Protein AF-0000000074151212 (afdb_homodimer)

Nearest PDB structures (foldseek):
  4fvc-assembly5_E  TM=5.613E-01  e=6.227E-03  Bacillus spizizenii str. W23
  2ril-assembly1_A-2  TM=6.960E-01  e=9.253E-02  Shewanella loihica PV-4
  3bgu-assembly1_A  TM=5.812E-01  e=1.643E-01  Thermobifida fusca YX
  2ihr-assembly1_1  TM=2.989E-01  e=2.456E-01  Thermus thermophilus
  3tvz-assembly1_A  TM=6.487E-01  e=2.261E-03  Bacillus spizizenii str. W23

Solvent-accessible surface area (backbone atoms only — not comparable to full-atom values): 26558 Å² total; per-residue (Å²): 129,73,55,80,36,80,77,71,69,36,78,45,85,41,33,10,29,40,40,36,43,28,36,39,25,87,88,61,48,64,50,57,50,44,27,50,48,53,61,50,38,74,58,60,54,67,44,67,49,49,50,38,32,40,22,38,30,34,39,33,71,81,80,32,37,44,26,35,44,33,45,32,36,14,45,33,52,67,38,43,51,49,48,53,49,38,42,59,73,65,40,61,45,74,89,72,72,30,43,45,84,68,32,81,59,49,66,42,78,48,74,51,67,29,44,38,63,40,34,36,27,71,44,57,74,93,44,43,30,29,36,35,43,36,31,23,38,49,46,78,88,58,59,68,65,53,46,49,66,38,41,66,57,52,53,51,51,39,51,73,72,57,34,26,26,40,37,36,31,32,25,80,90,79,29,33,38,38,39,38,37,30,25,55,46,68,92,64,84,39,69,64,51,52,44,53,52,49,52,54,58,63,66,48,78,73,68,65,82,68,47,61,69,84,26,56,68,41,84,74,45,77,45,68,27,39,32,51,32,35,44,26,35,47,10,35,76,73,73,31,16,53,54,47,42,66,46,50,82,72,40,60,51,74,65,133,129,74,56,81,36,80,77,69,70,37,78,44,83,43,34,10,27,40,40,36,44,26,36,38,24,88,90,61,48,65,50,57,50,44,26,51,47,52,61,49,38,74,56,61,54,66,45,68,48,48,51,38,32,40,23,40,31,32,40,31,69,80,79,32,39,45,27,36,43,33,46,33,35,14,46,32,54,66,39,43,50,50,49,52,50,39,40,58,74,64,41,61,46,73,90,73,72,30,42,46,82,69,32,82,58,50,66,43,78,48,73,50,67,30,43,38,64,39,34,35,25,70,45,57,75,90,45,42,29,30,36,36,43,36,31,23,38,50,47,78,90,57,58,68,63,53,44,48,68,37,40,67,58,52,52,51,51,39,50,75,72,57,35,25,25,41,37,36,31,32,25,81,90,80,29,32,38,37,38,38,36,29,26,56,46,68,92,63,83,39,69,65,50,52,45,53,53,50,52,53,58,64,67,49,79,72,67,65,82,67,48,62,69,84,27,58,68,41,82,75,43,78,46,69,25,39,31,52,32,35,44,26,37,46,10,35,74,74,72,30,16,55,56,46,42,66,46,50,83,71,40,61,50,73,66,132

pLDDT: mean 95.45, std 4.76, range [52.09, 98.88]

Sequence (512 aa):
MSVIEGYKVGEIAARAAFTSDIILADGIDLTTAVSQQEFARRQMDTRKGMYIKYVPYQPHSVTGQAVVGGRYLFDTWDDALDYDDWTTNVFETGDPPQKFWSSNIFQKVDRWIWRVSGACQFFLPETHGFTRFQRWEYDGDNVEEELRGVYPSLREAAKARGAAGIWLFYQPDAKLIGILTIMKKPEVLTTKSLYEALEDLKAQPSFGSLIPSTLSPRSVFDNSALILAMWLPVSRSVGGANQDTPLAPVLPSVTTMSVIEGYKVGEIAARAAFTSDIILADGIDLTTAVSQQEFARRQMDTRKGMYIKYVPYQPHSVTGQAVVGGRYLFDTWDDALDYDDWTTNVFETGDPPQKFWSSNIFQKVDRWIWRVSGACQFFLPETHGFTRFQRWEYDGDNVEEELRGVYPSLREAAKARGAAGIWLFYQPDAKLIGILTIMKKPEVLTTKSLYEALEDLKAQPSFGSLIPSTLSPRSVFDNSALILAMWLPVSRSVGGANQDTPLAPVLPSVTT

Secondary structure (DSSP, 8-state):
-PPP-S--SEE----EEEEEEEEEPTT--HHHHHHHHHHHHHHHTTSTTEEEEEEEEEE-TTT-PEEEEEEEEES-HHHHHHHHHHHHHT-EETTTTEEGGG-TTEEEEEEEEEEEEEEEESS-GGGEEEEEEEEEE--SS-HHHHHHHHHHHHHHHHHHTTEEEEEEEEETTTTEEEEEEEEEPPSS--HHHHHHHHHHHHHSPPGGGGS-GGG--EEEEEEEEEEEEEE-HHHHHTTS-SEE-TTTTTSPPPP-/-PPP-S--SEE----EEEEEEEEEPTT--HHHHHHHHHHHHHHHTTSTTEEEEEEEEEE-TTT-PEEEEEEEEES-HHHHHHHHHHHHHT-EETTTTEEGGG-TTEEEEEEEEEEEEEEEESS-GGGEEEEEEEEEE--SS-HHHHHHHHHHHHHHHHHHTTEEEEEEEEETTTTEEEEEEEEEPPSS--HHHHHHHHHHHHHSPPGGGGS-GGG--EEEEEEEEEEEEEE-HHHHHTTS-SEE-TTTTTSPPP--

Structure (mmCIF, N/CA/C/O backbone):
data_AF-0000000074151212-model_v1
#
loop_
_entity.id
_entity.type
_entity.pdbx_description
1 polymer 'Uncharacterized protein'
#
loop_
_atom_site.group_PDB
_atom_site.id
_atom_site.type_symbol
_atom_site.label_atom_id
_atom_site.label_alt_id
_atom_site.label_comp_id
_atom_site.label_asym_id
_atom_site.label_entity_id
_atom_site.label_seq_id
_atom_site.pdbx_PDB_ins_code
_atom_site.Cartn_x
_atom_site.Cartn_y
_atom_site.Cartn_z
_atom_site.occupancy
_atom_site.B_iso_or_equiv
_atom_site.auth_seq_id
_atom_site.auth_comp_id
_atom_site.auth_asym_id
_atom_site.auth_atom_id
_atom_site.pdbx_PDB_model_num
ATOM 1 N N . MET A 1 1 ? 2.68 -31.281 9.875 1 52.09 1 MET A N 1
ATOM 2 C CA . MET A 1 1 ? 2.35 -30.547 8.664 1 52.09 1 MET A CA 1
ATOM 3 C C . MET A 1 1 ? 3 -31.188 7.441 1 52.09 1 MET A C 1
ATOM 5 O O . MET A 1 1 ? 4.125 -31.688 7.523 1 52.09 1 MET A O 1
ATOM 9 N N . SER A 1 2 ? 2.211 -31.656 6.359 1 77.12 2 SER A N 1
ATOM 10 C CA . SER A 1 2 ? 2.775 -32.375 5.215 1 77.12 2 SER A CA 1
ATOM 11 C C . SER A 1 2 ? 3.9 -31.562 4.57 1 77.12 2 SER A C 1
ATOM 13 O O . SER A 1 2 ? 3.885 -30.328 4.598 1 77.12 2 SER A O 1
ATOM 15 N N . VAL A 1 3 ? 5.031 -32.25 4.27 1 93.56 3 VAL A N 1
ATOM 16 C CA . VAL A 1 3 ? 6.258 -31.703 3.713 1 93.56 3 VAL A CA 1
ATOM 17 C C . VAL A 1 3 ? 6.078 -31.469 2.215 1 93.56 3 VAL A C 1
ATOM 19 O O . VAL A 1 3 ? 5.461 -32.281 1.519 1 93.56 3 VAL A O 1
ATOM 22 N N . ILE A 1 4 ? 6.477 -30.375 1.702 1 97.44 4 ILE A N 1
ATOM 23 C CA . ILE A 1 4 ? 6.469 -30.062 0.276 1 97.44 4 ILE A CA 1
ATOM 24 C C . ILE A 1 4 ? 7.52 -30.906 -0.441 1 97.44 4 ILE A C 1
ATOM 26 O O . ILE A 1 4 ? 8.695 -30.906 -0.071 1 97.44 4 ILE A O 1
ATOM 30 N N . GLU A 1 5 ? 7.086 -31.609 -1.458 1 97.44 5 GLU A N 1
ATOM 31 C CA . GLU A 1 5 ? 7.957 -32.562 -2.143 1 97.44 5 GLU A CA 1
ATOM 32 C C . GLU A 1 5 ? 7.887 -32.375 -3.656 1 97.44 5 GLU A C 1
ATOM 34 O O . GLU A 1 5 ? 6.945 -31.766 -4.172 1 97.44 5 GLU A O 1
ATOM 39 N N . GLY A 1 6 ? 8.953 -32.844 -4.328 1 97.44 6 GLY A N 1
ATOM 40 C CA . GLY A 1 6 ? 8.891 -33 -5.773 1 97.44 6 GLY A CA 1
ATOM 41 C C . GLY A 1 6 ? 9.461 -31.812 -6.535 1 97.44 6 GLY A C 1
ATOM 42 O O . GLY A 1 6 ? 9.867 -31.953 -7.688 1 97.44 6 GLY A O 1
ATOM 43 N N . TYR A 1 7 ? 9.484 -30.672 -5.934 1 98.12 7 TYR A N 1
ATOM 44 C CA . TYR A 1 7 ? 10.023 -29.484 -6.598 1 98.12 7 TYR A CA 1
ATOM 45 C C . TYR A 1 7 ? 11.547 -29.5 -6.59 1 98.12 7 TYR A C 1
ATOM 47 O O . TYR A 1 7 ? 12.164 -30.078 -5.695 1 98.12 7 TYR A O 1
ATOM 55 N N . LYS A 1 8 ? 12.109 -28.875 -7.637 1 97.75 8 LYS A N 1
ATOM 56 C CA . LYS A 1 8 ? 13.57 -28.812 -7.758 1 97.75 8 LYS A CA 1
ATOM 57 C C . LYS A 1 8 ? 14.039 -27.391 -8.039 1 97.75 8 LYS A C 1
ATOM 59 O O . LYS A 1 8 ? 13.305 -26.594 -8.625 1 97.75 8 LYS A O 1
ATOM 64 N N . VAL A 1 9 ? 15.25 -27.109 -7.57 1 98.25 9 VAL A N 1
ATOM 65 C CA . VAL A 1 9 ? 15.891 -25.828 -7.887 1 98.25 9 VAL A CA 1
ATOM 66 C C . VAL A 1 9 ? 16.344 -25.828 -9.344 1 98.25 9 VAL A C 1
ATOM 68 O O . VAL A 1 9 ? 16.797 -26.859 -9.859 1 98.25 9 VAL A O 1
ATOM 71 N N . GLY A 1 10 ? 16.203 -24.625 -9.992 1 98.31 10 GLY A N 1
ATOM 72 C CA . GLY A 1 10 ? 16.672 -24.5 -11.359 1 98.31 10 GLY A CA 1
ATOM 73 C C . GLY A 1 10 ? 15.586 -24.078 -12.328 1 98.31 10 GLY A C 1
ATOM 74 O O . GLY A 1 10 ? 14.578 -23.484 -11.914 1 98.31 10 GLY A O 1
ATOM 75 N N . GLU A 1 11 ? 15.883 -24.312 -13.578 1 98.5 11 GLU A N 1
ATOM 76 C CA . GLU A 1 11 ? 14.945 -23.938 -14.641 1 98.5 11 GLU A CA 1
ATOM 77 C C . GLU A 1 11 ? 13.664 -24.75 -14.562 1 98.5 11 GLU A C 1
ATOM 79 O O . GLU A 1 11 ? 13.703 -25.953 -14.297 1 98.5 11 GLU A O 1
ATOM 84 N N . ILE A 1 12 ? 12.594 -24.109 -14.688 1 98.31 12 ILE A N 1
ATOM 85 C CA . ILE A 1 12 ? 11.289 -24.75 -14.719 1 98.31 12 ILE A CA 1
ATOM 86 C C . ILE A 1 12 ? 10.805 -24.875 -16.156 1 98.31 12 ILE A C 1
ATOM 88 O O . ILE A 1 12 ? 10.773 -23.875 -16.891 1 98.31 12 ILE A O 1
ATOM 92 N N . ALA A 1 13 ? 10.469 -26.031 -16.531 1 96.56 13 ALA A N 1
ATOM 93 C CA . ALA A 1 13 ? 10.008 -26.266 -17.906 1 96.56 13 ALA A CA 1
ATOM 94 C C . ALA A 1 13 ? 8.547 -25.875 -18.062 1 96.56 13 ALA A C 1
ATOM 96 O O . ALA A 1 13 ? 7.707 -26.703 -18.406 1 96.56 13 ALA A O 1
ATOM 97 N N . ALA A 1 14 ? 8.195 -24.656 -17.797 1 97.94 14 ALA A N 1
ATOM 98 C CA . ALA A 1 14 ? 6.848 -24.125 -17.984 1 97.94 14 ALA A CA 1
ATOM 99 C C . ALA A 1 14 ? 6.746 -23.344 -19.281 1 97.94 14 ALA A C 1
ATOM 101 O O . ALA A 1 14 ? 7.66 -22.594 -19.641 1 97.94 14 ALA A O 1
ATOM 102 N N . ARG A 1 15 ? 5.605 -23.5 -19.969 1 98.25 15 ARG A N 1
ATOM 103 C CA . ARG A 1 15 ? 5.434 -22.812 -21.25 1 98.25 15 ARG A CA 1
ATOM 104 C C . ARG A 1 15 ? 4.285 -21.812 -21.188 1 98.25 15 ARG A C 1
ATOM 106 O O . ARG A 1 15 ? 4.117 -21 -22.094 1 98.25 15 ARG A O 1
ATOM 113 N N . ALA A 1 16 ? 3.512 -21.922 -20.141 1 98.75 16 ALA A N 1
ATOM 114 C CA . ALA A 1 16 ? 2.395 -20.984 -20 1 98.75 16 ALA A CA 1
ATOM 115 C C . ALA A 1 16 ? 2.205 -20.578 -18.531 1 98.75 16 ALA A C 1
ATOM 117 O O . ALA A 1 16 ? 2.674 -21.266 -17.625 1 98.75 16 ALA A O 1
ATOM 118 N N . ALA A 1 17 ? 1.627 -19.5 -18.375 1 98.75 17 ALA A N 1
ATOM 119 C CA . ALA A 1 17 ? 1.22 -19 -17.062 1 98.75 17 ALA A CA 1
ATOM 120 C C . ALA A 1 17 ? -0.203 -18.438 -17.109 1 98.75 17 ALA A C 1
ATOM 122 O O . ALA A 1 17 ? -0.728 -18.141 -18.172 1 98.75 17 ALA A O 1
ATOM 123 N N . PHE A 1 18 ? -0.837 -18.469 -16.031 1 98.69 18 PHE A N 1
ATOM 124 C CA . PHE A 1 18 ? -2.135 -17.844 -15.805 1 98.69 18 PHE A CA 1
ATOM 125 C C . PHE A 1 18 ? -2.092 -16.922 -14.586 1 98.69 18 PHE A C 1
ATOM 127 O O . PHE A 1 18 ? -1.527 -17.281 -13.555 1 98.69 18 PHE A O 1
ATOM 134 N N . THR A 1 19 ? -2.518 -15.688 -14.766 1 98.56 19 THR A N 1
ATOM 135 C CA . THR A 1 19 ? -2.572 -14.758 -13.641 1 98.56 19 THR A CA 1
ATOM 136 C C . THR A 1 19 ? -3.988 -14.219 -13.453 1 98.56 19 THR A C 1
ATOM 138 O O . THR A 1 19 ? -4.723 -14.039 -14.43 1 98.56 19 THR A O 1
ATOM 141 N N . SER A 1 20 ? -4.316 -14.039 -12.227 1 97.88 20 SER A N 1
ATOM 142 C CA . SER A 1 20 ? -5.551 -13.344 -11.867 1 97.88 20 SER A CA 1
ATOM 143 C C . SER A 1 20 ? -5.32 -12.344 -10.742 1 97.88 20 SER A C 1
ATOM 145 O O . SER A 1 20 ? -4.535 -12.602 -9.828 1 97.88 20 SER A O 1
ATOM 147 N N . ASP A 1 21 ? -5.902 -11.211 -10.859 1 96.69 21 ASP A N 1
ATOM 148 C CA . ASP A 1 21 ? -6.016 -10.195 -9.812 1 96.69 21 ASP A CA 1
ATOM 149 C C . ASP A 1 21 ? -7.473 -9.945 -9.438 1 96.69 21 ASP A C 1
ATOM 151 O O . ASP A 1 21 ? -8.281 -9.586 -10.297 1 96.69 21 ASP A O 1
ATOM 155 N N . ILE A 1 22 ? -7.742 -10.188 -8.18 1 96.81 22 ILE A N 1
ATOM 156 C CA . ILE A 1 22 ? -9.125 -10.172 -7.73 1 96.81 22 ILE A CA 1
ATOM 157 C C . ILE A 1 22 ? -9.273 -9.219 -6.543 1 96.81 22 ILE A C 1
ATOM 159 O O . ILE A 1 22 ? -8.57 -9.359 -5.539 1 96.81 22 ILE A O 1
ATOM 163 N N . ILE A 1 23 ? -10.148 -8.25 -6.672 1 95.94 23 ILE A N 1
ATOM 164 C CA . ILE A 1 23 ? -10.602 -7.496 -5.508 1 95.94 23 ILE A CA 1
ATOM 165 C C . ILE A 1 23 ? -11.805 -8.203 -4.879 1 95.94 23 ILE A C 1
ATOM 167 O O . ILE A 1 23 ? -12.828 -8.398 -5.535 1 95.94 23 ILE A O 1
ATOM 171 N N . LEU A 1 24 ? -11.664 -8.609 -3.689 1 95.88 24 LEU A N 1
ATOM 172 C CA . LEU A 1 24 ? -12.758 -9.289 -3.006 1 95.88 24 LEU A CA 1
ATOM 173 C C . LEU A 1 24 ? -13.867 -8.305 -2.631 1 95.88 24 LEU A C 1
ATOM 175 O O . LEU A 1 24 ? -13.602 -7.117 -2.436 1 95.88 24 LEU A O 1
ATOM 179 N N . ALA A 1 25 ? -15.039 -8.867 -2.57 1 92.75 25 ALA A N 1
ATOM 180 C CA . ALA A 1 25 ? -16.188 -8.062 -2.154 1 92.75 25 ALA A CA 1
ATOM 181 C C . ALA A 1 25 ? -16.016 -7.562 -0.725 1 92.75 25 ALA A C 1
ATOM 183 O O . ALA A 1 25 ? -15.258 -8.133 0.055 1 92.75 25 ALA A O 1
ATOM 184 N N . ASP A 1 26 ? -16.766 -6.539 -0.479 1 86.25 26 ASP A N 1
ATOM 185 C CA . ASP A 1 26 ? -16.719 -5.945 0.854 1 86.25 26 ASP A CA 1
ATOM 186 C C . ASP A 1 26 ? -17.141 -6.957 1.919 1 86.25 26 ASP A C 1
ATOM 188 O O . ASP A 1 26 ? -18.078 -7.719 1.719 1 86.25 26 ASP A O 1
ATOM 192 N N . GLY A 1 27 ? -16.406 -7.004 2.975 1 83.31 27 GLY A N 1
ATOM 193 C CA . GLY A 1 27 ? -16.797 -7.82 4.109 1 83.31 27 GLY A CA 1
ATOM 194 C C . GLY A 1 27 ? -16.172 -9.203 4.105 1 83.31 27 GLY A C 1
ATOM 195 O O . GLY A 1 27 ? -16.297 -9.953 5.074 1 83.31 27 GLY A O 1
ATOM 196 N N . ILE A 1 28 ? -15.484 -9.531 3.057 1 88.94 28 ILE A N 1
ATOM 197 C CA . ILE A 1 28 ? -14.805 -10.82 3.014 1 88.94 28 ILE A CA 1
ATOM 198 C C . ILE A 1 28 ? -13.453 -10.719 3.727 1 88.94 28 ILE A C 1
ATOM 200 O O . ILE A 1 28 ? -12.578 -9.961 3.303 1 88.94 28 ILE A O 1
ATOM 204 N N . ASP A 1 29 ? -13.305 -11.477 4.797 1 88.62 29 ASP A N 1
ATOM 205 C CA . ASP A 1 29 ? -12.047 -11.43 5.527 1 88.62 29 ASP A CA 1
ATOM 206 C C . ASP A 1 29 ? -11.07 -12.477 5 1 88.62 29 ASP A C 1
ATOM 208 O O . ASP A 1 29 ? -11.438 -13.328 4.188 1 88.62 29 ASP A O 1
ATOM 212 N N . LEU A 1 30 ? -9.875 -12.484 5.465 1 92.19 30 LEU A N 1
ATOM 213 C CA . LEU A 1 30 ? -8.82 -13.328 4.93 1 92.19 30 LEU A CA 1
ATOM 214 C C . LEU A 1 30 ? -9.047 -14.789 5.316 1 92.19 30 LEU A C 1
ATOM 216 O O . LEU A 1 30 ? -8.68 -15.695 4.566 1 92.19 30 LEU A O 1
ATOM 220 N N . THR A 1 31 ? -9.594 -14.969 6.484 1 93 31 THR A N 1
ATOM 221 C CA . THR A 1 31 ? -9.883 -16.328 6.906 1 93 31 THR A CA 1
ATOM 222 C C . THR A 1 31 ? -10.875 -17 5.957 1 93 31 THR A C 1
ATOM 224 O O . THR A 1 31 ? -10.68 -18.141 5.539 1 93 31 THR A O 1
ATOM 227 N N . THR A 1 32 ? -11.852 -16.219 5.637 1 90.44 32 THR A N 1
ATOM 228 C CA . THR A 1 32 ? -12.844 -16.719 4.684 1 90.44 32 THR A CA 1
ATOM 229 C C . THR A 1 32 ? -12.211 -16.922 3.311 1 90.44 32 THR A C 1
ATOM 231 O O . THR A 1 32 ? -12.438 -17.953 2.668 1 90.44 32 THR A O 1
ATOM 234 N N . ALA A 1 33 ? -11.422 -16.031 2.902 1 91.75 33 ALA A N 1
ATOM 235 C CA . ALA A 1 33 ? -10.789 -16.094 1.588 1 91.75 33 ALA A CA 1
ATOM 236 C C . ALA A 1 33 ? -9.906 -17.328 1.458 1 91.75 33 ALA A C 1
ATOM 238 O O . ALA A 1 33 ? -10.008 -18.078 0.477 1 91.75 33 ALA A O 1
ATOM 239 N N . VAL A 1 34 ? -9.062 -17.547 2.477 1 93.75 34 VAL A N 1
ATOM 240 C CA . VAL A 1 34 ? -8.109 -18.656 2.408 1 93.75 34 VAL A CA 1
ATOM 241 C C . VAL A 1 34 ? -8.852 -19.984 2.484 1 93.75 34 VAL A C 1
ATOM 243 O O . VAL A 1 34 ? -8.484 -20.953 1.814 1 93.75 34 VAL A O 1
ATOM 246 N N . SER A 1 35 ? -9.906 -20.047 3.207 1 91.31 35 SER A N 1
ATOM 247 C CA . SER A 1 35 ? -10.688 -21.281 3.34 1 91.31 35 SER A CA 1
ATOM 248 C C . SER A 1 35 ? -11.453 -21.594 2.061 1 91.31 35 SER A C 1
ATOM 250 O O . SER A 1 35 ? -11.531 -22.75 1.641 1 91.31 35 SER A O 1
ATOM 252 N N . GLN A 1 36 ? -11.961 -20.578 1.504 1 88.94 36 GLN A N 1
ATOM 253 C CA . GLN A 1 36 ? -12.672 -20.766 0.244 1 88.94 36 GLN A CA 1
ATOM 254 C C . GLN A 1 36 ? -11.719 -21.203 -0.865 1 88.94 36 GLN A C 1
ATOM 256 O O . GLN A 1 36 ? -12.07 -22.016 -1.717 1 88.94 36 GLN A O 1
ATOM 261 N N . GLN A 1 37 ? -10.578 -20.641 -0.849 1 91.25 37 GLN A N 1
ATOM 262 C CA . GLN A 1 37 ? -9.547 -21.016 -1.816 1 91.25 37 GLN A CA 1
ATOM 263 C C . GLN A 1 37 ? -9.18 -22.484 -1.681 1 91.25 37 GLN A C 1
ATOM 265 O O . GLN A 1 37 ? -8.953 -23.172 -2.682 1 91.25 37 GLN A O 1
ATOM 270 N N . GLU A 1 38 ? -9.102 -22.875 -0.433 1 91.88 38 GLU A N 1
ATOM 271 C CA . GLU A 1 38 ? -8.781 -24.281 -0.198 1 91.88 38 GLU A CA 1
ATOM 272 C C . GLU A 1 38 ? -9.883 -25.203 -0.72 1 91.88 38 GLU A C 1
ATOM 274 O O . GLU A 1 38 ? -9.602 -26.25 -1.291 1 91.88 38 GLU A O 1
ATOM 279 N N . PHE A 1 39 ? -11.031 -24.812 -0.533 1 90 39 PHE A N 1
ATOM 280 C CA . PHE A 1 39 ? -12.156 -25.594 -1.052 1 90 39 PHE A CA 1
ATOM 281 C C . PHE A 1 39 ? -12.078 -25.719 -2.568 1 90 39 PHE A C 1
ATOM 283 O O . PHE A 1 39 ? -12.211 -26.812 -3.121 1 90 39 PHE A O 1
ATOM 290 N N . ALA A 1 40 ? -11.828 -24.641 -3.211 1 91.38 40 ALA A N 1
ATOM 291 C CA . ALA A 1 40 ? -11.742 -24.609 -4.668 1 91.38 40 ALA A CA 1
ATOM 292 C C . ALA A 1 40 ? -10.523 -25.391 -5.16 1 91.38 40 ALA A C 1
ATOM 294 O O . ALA A 1 40 ? -10.586 -26.062 -6.199 1 91.38 40 ALA A O 1
ATOM 295 N N . ARG A 1 41 ? -9.445 -25.328 -4.426 1 94.44 41 ARG A N 1
ATOM 296 C CA . ARG A 1 41 ? -8.188 -25.969 -4.797 1 94.44 41 ARG A CA 1
ATOM 297 C C . ARG A 1 41 ? -8.375 -27.453 -5.031 1 94.44 41 ARG A C 1
ATOM 299 O O . ARG A 1 41 ? -7.762 -28.031 -5.926 1 94.44 41 ARG A O 1
ATOM 306 N N . ARG A 1 42 ? -9.211 -28.062 -4.309 1 93.38 42 ARG A N 1
ATOM 307 C CA . ARG A 1 42 ? -9.398 -29.516 -4.336 1 93.38 42 ARG A CA 1
ATOM 308 C C . ARG A 1 42 ? -9.797 -29.984 -5.73 1 93.38 42 ARG A C 1
ATOM 310 O O . ARG A 1 42 ? -9.461 -31.109 -6.133 1 93.38 42 ARG A O 1
ATOM 317 N N . GLN A 1 43 ? -10.367 -29.094 -6.402 1 93.94 43 GLN A N 1
ATOM 318 C CA . GLN A 1 43 ? -10.727 -29.406 -7.777 1 93.94 43 GLN A CA 1
ATOM 319 C C . GLN A 1 43 ? -9.797 -28.719 -8.773 1 93.94 43 GLN A C 1
ATOM 321 O O . GLN A 1 43 ? -9.352 -29.344 -9.742 1 93.94 43 GLN A O 1
ATOM 326 N N . MET A 1 44 ? -9.445 -27.562 -8.492 1 95.44 44 MET A N 1
ATOM 327 C CA . MET A 1 44 ? -8.758 -26.703 -9.453 1 95.44 44 MET A CA 1
ATOM 328 C C . MET A 1 44 ? -7.305 -27.156 -9.641 1 95.44 44 MET A C 1
ATOM 330 O O . MET A 1 44 ? -6.777 -27.109 -10.75 1 95.44 44 MET A O 1
ATOM 334 N N . ASP A 1 45 ? -6.707 -27.625 -8.586 1 94.25 45 ASP A N 1
ATOM 335 C CA . ASP A 1 45 ? -5.285 -27.938 -8.695 1 94.25 45 ASP A CA 1
ATOM 336 C C . ASP A 1 45 ? -5.074 -29.328 -9.289 1 94.25 45 ASP A C 1
ATOM 338 O O . ASP A 1 45 ? -3.936 -29.781 -9.453 1 94.25 45 ASP A O 1
ATOM 342 N N . THR A 1 46 ? -6.191 -30.016 -9.625 1 91.5 46 THR A N 1
ATOM 343 C CA . THR A 1 46 ? -6.082 -31.328 -10.234 1 91.5 46 THR A CA 1
ATOM 344 C C . THR A 1 46 ? -6.09 -31.219 -11.758 1 91.5 46 THR A C 1
ATOM 346 O O . THR A 1 46 ? -5.863 -32.219 -12.453 1 91.5 46 THR A O 1
ATOM 349 N N . ARG A 1 47 ? -6.324 -30.078 -12.195 1 92.62 47 ARG A N 1
ATOM 350 C CA . ARG A 1 47 ? -6.289 -29.859 -13.633 1 92.62 47 ARG A CA 1
ATOM 351 C C . ARG A 1 47 ? -4.91 -30.188 -14.203 1 92.62 47 ARG A C 1
ATOM 353 O O . ARG A 1 47 ? -3.893 -29.906 -13.562 1 92.62 47 ARG A O 1
ATOM 360 N N . LYS A 1 48 ? -4.93 -30.625 -15.383 1 94.25 48 LYS A N 1
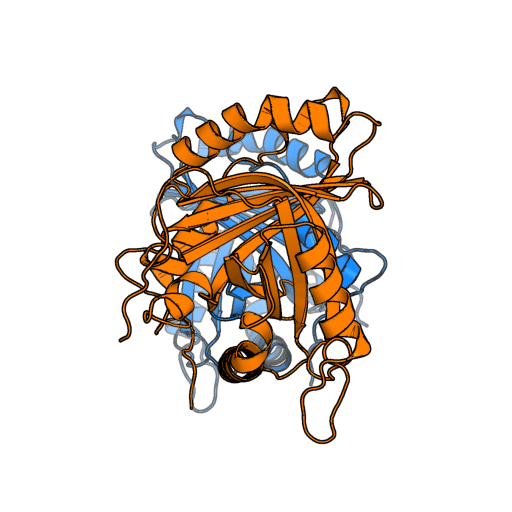ATOM 361 C CA . LYS A 1 48 ? -3.713 -31.125 -16.031 1 94.25 48 LYS A CA 1
ATOM 362 C C . LYS A 1 48 ? -2.713 -29.984 -16.234 1 94.25 48 LYS A C 1
ATOM 364 O O . LYS A 1 48 ? -3.088 -28.891 -16.672 1 94.25 48 LYS A O 1
ATOM 369 N N . GLY A 1 49 ? -1.474 -30.281 -15.906 1 96.56 49 GLY A N 1
ATOM 370 C CA . GLY A 1 49 ? -0.364 -29.453 -16.359 1 96.56 49 GLY A CA 1
ATOM 371 C C . GLY A 1 49 ? -0.011 -28.344 -15.383 1 96.56 49 GLY A C 1
ATOM 372 O O . GLY A 1 49 ? 0.975 -27.625 -15.578 1 96.56 49 GLY A O 1
ATOM 373 N N . MET A 1 50 ? -0.761 -28.109 -14.312 1 97.38 50 MET A N 1
ATOM 374 C CA . MET A 1 50 ? -0.428 -27.047 -13.359 1 97.38 50 MET A CA 1
ATOM 375 C C . MET A 1 50 ? 0.827 -27.406 -12.57 1 97.38 50 MET A C 1
ATOM 377 O O . MET A 1 50 ? 0.916 -28.484 -11.992 1 97.38 50 MET A O 1
ATOM 381 N N . TYR A 1 51 ? 1.758 -26.531 -12.547 1 98 51 TYR A N 1
ATOM 382 C CA . TYR A 1 51 ? 3.02 -26.75 -11.852 1 98 51 TYR A CA 1
ATOM 383 C C . TYR A 1 51 ? 2.955 -26.219 -10.422 1 98 51 TYR A C 1
ATOM 385 O O . TYR A 1 51 ? 3.316 -26.922 -9.477 1 98 51 TYR A O 1
ATOM 393 N N . ILE A 1 52 ? 2.482 -25.031 -10.227 1 98.44 52 ILE A N 1
ATOM 394 C CA . ILE A 1 52 ? 2.383 -24.375 -8.938 1 98.44 52 ILE A CA 1
ATOM 395 C C . ILE A 1 52 ? 1.435 -23.172 -9.039 1 98.44 52 ILE A C 1
ATOM 397 O O . ILE A 1 52 ? 1.198 -22.656 -10.133 1 98.44 52 ILE A O 1
ATOM 401 N N . LYS A 1 53 ? 0.813 -22.766 -7.895 1 98.62 53 LYS A N 1
ATOM 402 C CA . LYS A 1 53 ? 0.049 -21.516 -7.801 1 98.62 53 LYS A CA 1
ATOM 403 C C . LYS A 1 53 ? 0.401 -20.75 -6.531 1 98.62 53 LYS A C 1
ATOM 405 O O . LYS A 1 53 ? 0.411 -21.312 -5.438 1 98.62 53 LYS A O 1
ATOM 410 N N . TYR A 1 54 ? 0.713 -19.5 -6.68 1 98.69 54 TYR A N 1
ATOM 411 C CA . TYR A 1 54 ? 0.77 -18.562 -5.559 1 98.69 54 TYR A CA 1
ATOM 412 C C . TYR A 1 54 ? -0.506 -17.734 -5.477 1 98.69 54 TYR A C 1
ATOM 414 O O . TYR A 1 54 ? -1.028 -17.281 -6.496 1 98.69 54 TYR A O 1
ATOM 422 N N . VAL A 1 55 ? -1.046 -17.578 -4.32 1 98.19 55 VAL A N 1
ATOM 423 C CA . VAL A 1 55 ? -2.15 -16.672 -4.055 1 98.19 55 VAL A CA 1
ATOM 424 C C . VAL A 1 55 ? -1.619 -15.383 -3.412 1 98.19 55 VAL A C 1
ATOM 426 O O . VAL A 1 55 ? -1.396 -15.336 -2.199 1 98.19 55 VAL A O 1
ATOM 429 N N . PRO A 1 56 ? -1.472 -14.367 -4.234 1 98.38 56 PRO A N 1
ATOM 430 C CA . PRO A 1 56 ? -1.001 -13.109 -3.658 1 98.38 56 PRO A CA 1
ATOM 431 C C . PRO A 1 56 ? -2.066 -12.414 -2.812 1 98.38 56 PRO A C 1
ATOM 433 O O . PRO A 1 56 ? -3.264 -12.594 -3.055 1 98.38 56 PRO A O 1
ATOM 436 N N . TYR A 1 57 ? -1.575 -11.656 -1.831 1 98.12 57 TYR A N 1
ATOM 437 C CA . TYR A 1 57 ? -2.477 -10.859 -1.008 1 98.12 57 TYR A CA 1
ATOM 438 C C . TYR A 1 57 ? -1.891 -9.477 -0.736 1 98.12 57 TYR A C 1
ATOM 440 O O . TYR A 1 57 ? -0.718 -9.352 -0.375 1 98.12 57 TYR A O 1
ATOM 448 N N . GLN A 1 58 ? -2.695 -8.539 -0.871 1 96.38 58 GLN A N 1
ATOM 449 C CA . GLN A 1 58 ? -2.447 -7.191 -0.372 1 96.38 58 GLN A CA 1
ATOM 450 C C . GLN A 1 58 ? -3.756 -6.441 -0.142 1 96.38 58 GLN A C 1
ATOM 452 O O . GLN A 1 58 ? -4.746 -6.68 -0.835 1 96.38 58 GLN A O 1
ATOM 457 N N . PRO A 1 59 ? -3.818 -5.562 0.759 1 94.94 59 PRO A N 1
ATOM 458 C CA . PRO A 1 59 ? -4.996 -4.699 0.87 1 94.94 59 PRO A CA 1
ATOM 459 C C . PRO A 1 59 ? -5.062 -3.643 -0.232 1 94.94 59 PRO A C 1
ATOM 461 O O . PRO A 1 59 ? -4.031 -3.086 -0.621 1 94.94 59 PRO A O 1
ATOM 464 N N . HIS A 1 60 ? -6.258 -3.457 -0.738 1 94.38 60 HIS A N 1
ATOM 465 C CA . HIS A 1 60 ? -6.457 -2.363 -1.684 1 94.38 60 HIS A CA 1
ATOM 466 C C . HIS A 1 60 ? -6.113 -1.019 -1.052 1 94.38 60 HIS A C 1
ATOM 468 O O . HIS A 1 60 ? -6.613 -0.688 0.025 1 94.38 60 HIS A O 1
ATOM 474 N N . SER A 1 61 ? -5.348 -0.233 -1.696 1 93.81 61 SER A N 1
ATOM 475 C CA . SER A 1 61 ? -4.711 0.929 -1.085 1 93.81 61 SER A CA 1
ATOM 476 C C . SER A 1 61 ? -5.727 2.027 -0.79 1 93.81 61 SER A C 1
ATOM 478 O O . SER A 1 61 ? -5.449 2.941 -0.011 1 93.81 61 SER A O 1
ATOM 480 N N . VAL A 1 62 ? -6.91 2 -1.376 1 94.12 62 VAL A N 1
ATOM 481 C CA . VAL A 1 62 ? -7.918 3.033 -1.164 1 94.12 62 VAL A CA 1
ATOM 482 C C . VAL A 1 62 ? -9.016 2.504 -0.243 1 94.12 62 VAL A C 1
ATOM 484 O O . VAL A 1 62 ? -9.352 3.135 0.762 1 94.12 62 VAL A O 1
ATOM 487 N N . THR A 1 63 ? -9.438 1.31 -0.52 1 91.69 63 THR A N 1
ATOM 488 C CA . THR A 1 63 ? -10.641 0.834 0.147 1 91.69 63 THR A CA 1
ATOM 489 C C . THR A 1 63 ? -10.289 -0.11 1.294 1 91.69 63 THR A C 1
ATOM 491 O O . THR A 1 63 ? -11.125 -0.38 2.16 1 91.69 63 THR A O 1
ATOM 494 N N . GLY A 1 64 ? -9.117 -0.73 1.205 1 91.5 64 GLY A N 1
ATOM 495 C CA . GLY A 1 64 ? -8.703 -1.675 2.229 1 91.5 64 GLY A CA 1
ATOM 496 C C . GLY A 1 64 ? -9.18 -3.09 1.967 1 91.5 64 GLY A C 1
ATOM 497 O O . GLY A 1 64 ? -8.805 -4.023 2.68 1 91.5 64 GLY A O 1
ATOM 498 N N . GLN A 1 65 ? -9.969 -3.248 0.921 1 92.5 65 GLN A N 1
ATOM 499 C CA . GLN A 1 65 ? -10.422 -4.586 0.563 1 92.5 65 GLN A CA 1
ATOM 500 C C . GLN A 1 65 ? -9.242 -5.496 0.221 1 92.5 65 GLN A C 1
ATOM 502 O O . GLN A 1 65 ? -8.227 -5.035 -0.3 1 92.5 65 GLN A O 1
ATOM 507 N N . ALA A 1 66 ? -9.484 -6.758 0.517 1 94.94 66 ALA A N 1
ATOM 508 C CA . ALA A 1 66 ? -8.445 -7.723 0.174 1 94.94 66 ALA A CA 1
ATOM 509 C C . ALA A 1 66 ? -8.328 -7.891 -1.338 1 94.94 66 ALA A C 1
ATOM 511 O O . ALA A 1 66 ? -9.328 -8.094 -2.025 1 94.94 66 ALA A O 1
ATOM 512 N N . VAL A 1 67 ? -7.156 -7.68 -1.775 1 96.19 67 VAL A N 1
ATOM 513 C CA . VAL A 1 67 ? -6.824 -8.023 -3.154 1 96.19 67 VAL A CA 1
ATOM 514 C C . VAL A 1 67 ? -6.055 -9.344 -3.186 1 96.19 67 VAL A C 1
ATOM 516 O O . VAL A 1 67 ? -4.996 -9.461 -2.564 1 96.19 67 VAL A O 1
ATOM 519 N N . VAL A 1 68 ? -6.574 -10.289 -3.822 1 97.12 68 VAL A N 1
ATOM 520 C CA . VAL A 1 68 ? -5.965 -11.609 -3.938 1 97.12 68 VAL A CA 1
ATOM 521 C C . VAL A 1 68 ? -5.844 -12 -5.41 1 97.12 68 VAL A C 1
ATOM 523 O O . VAL A 1 68 ? -5.738 -11.133 -6.277 1 97.12 68 VAL A O 1
ATOM 526 N N . GLY A 1 69 ? -5.656 -13.258 -5.66 1 96.69 69 GLY A N 1
ATOM 527 C CA . GLY A 1 69 ? -5.559 -13.703 -7.043 1 96.69 69 GLY A CA 1
ATOM 528 C C . GLY A 1 69 ? -4.777 -14.992 -7.199 1 96.69 69 GLY A C 1
ATOM 529 O O . GLY A 1 69 ? -4.918 -15.914 -6.387 1 96.69 69 GLY A O 1
ATOM 530 N N . GLY A 1 70 ? -4.125 -15.078 -8.344 1 98 70 GLY A N 1
ATOM 531 C CA . GLY A 1 70 ? -3.348 -16.281 -8.625 1 98 70 GLY A CA 1
ATOM 532 C C . GLY A 1 70 ? -2.203 -16.031 -9.586 1 98 70 GLY A C 1
ATOM 533 O O . GLY A 1 70 ? -2.334 -15.242 -10.531 1 98 70 GLY A O 1
ATOM 534 N N . ARG A 1 71 ? -1.115 -16.625 -9.281 1 98.81 71 ARG A N 1
ATOM 535 C CA . ARG A 1 71 ? 0.037 -16.781 -10.164 1 98.81 71 ARG A CA 1
ATOM 536 C C . ARG A 1 71 ? 0.326 -18.25 -10.453 1 98.81 71 ARG A C 1
ATOM 538 O O . ARG A 1 71 ? 0.868 -18.953 -9.602 1 98.81 71 ARG A O 1
ATOM 545 N N . TYR A 1 72 ? -0.029 -18.672 -11.688 1 98.56 72 TYR A N 1
ATOM 546 C CA . TYR A 1 72 ? 0.061 -20.094 -12.055 1 98.56 72 TYR A CA 1
ATOM 547 C C . TYR A 1 72 ? 1.142 -20.312 -13.102 1 98.56 72 TYR A C 1
ATOM 549 O O . TYR A 1 72 ? 1.29 -19.516 -14.031 1 98.56 72 TYR A O 1
ATOM 557 N N . LEU A 1 73 ? 1.795 -21.406 -12.922 1 98.69 73 LEU A N 1
ATOM 558 C CA . LEU A 1 73 ? 2.588 -21.938 -14.023 1 98.69 73 LEU A CA 1
ATOM 559 C C . LEU A 1 73 ? 1.98 -23.234 -14.555 1 98.69 73 LEU A C 1
ATOM 561 O O . LEU A 1 73 ? 1.507 -24.078 -13.773 1 98.69 73 LEU A O 1
ATOM 565 N N . PHE A 1 74 ? 2.045 -23.344 -15.867 1 98.56 74 PHE A N 1
ATOM 566 C CA . PHE A 1 74 ? 1.576 -24.547 -16.547 1 98.56 74 PHE A CA 1
ATOM 567 C C . PHE A 1 74 ? 2.666 -25.109 -17.453 1 98.56 74 PHE A C 1
ATOM 569 O O . PHE A 1 74 ? 3.508 -24.375 -17.953 1 98.56 74 PHE A O 1
ATOM 576 N N . ASP A 1 75 ? 2.533 -26.344 -17.688 1 97.44 75 ASP A N 1
ATOM 577 C CA . ASP A 1 75 ? 3.48 -27.047 -18.562 1 97.44 75 ASP A CA 1
ATOM 578 C C . ASP A 1 75 ? 3.348 -26.578 -20 1 97.44 75 ASP A C 1
ATOM 580 O O . ASP A 1 75 ? 4.352 -26.359 -20.688 1 97.44 75 ASP A O 1
ATOM 584 N N . THR A 1 76 ? 2.104 -26.469 -20.406 1 97.56 76 THR A N 1
ATOM 585 C CA . THR A 1 76 ? 1.893 -26.125 -21.812 1 97.56 76 THR A CA 1
ATOM 586 C C . THR A 1 76 ? 0.862 -25.016 -21.953 1 97.56 76 THR A C 1
ATOM 588 O O . THR A 1 76 ? 0.076 -24.766 -21.031 1 97.56 76 THR A O 1
ATOM 591 N N . TRP A 1 77 ? 0.896 -24.391 -23.062 1 97.12 77 TRP A N 1
ATOM 592 C CA . TRP A 1 77 ? -0.087 -23.375 -23.422 1 97.12 77 TRP A CA 1
ATOM 593 C C . TRP A 1 77 ? -1.495 -23.953 -23.438 1 97.12 77 TRP A C 1
ATOM 595 O O . TRP A 1 77 ? -2.434 -23.344 -22.922 1 97.12 77 TRP A O 1
ATOM 605 N N . ASP A 1 78 ? -1.639 -25.156 -24.016 1 97.31 78 ASP A N 1
ATOM 606 C CA . ASP A 1 78 ? -2.934 -25.812 -24.141 1 97.31 78 ASP A CA 1
ATOM 607 C C . ASP A 1 78 ? -3.539 -26.094 -22.766 1 97.31 78 ASP A C 1
ATOM 609 O O . ASP A 1 78 ? -4.75 -25.969 -22.578 1 97.31 78 ASP A O 1
ATOM 613 N N . ASP A 1 79 ? -2.717 -26.484 -21.844 1 97.69 79 ASP A N 1
ATOM 614 C CA . ASP A 1 79 ? -3.195 -26.75 -20.484 1 97.69 79 ASP A CA 1
ATOM 615 C C . ASP A 1 79 ? -3.752 -25.469 -19.859 1 97.69 79 ASP A C 1
ATOM 617 O O . ASP A 1 79 ? -4.805 -25.5 -19.219 1 97.69 79 ASP A O 1
ATOM 621 N N . ALA A 1 80 ? -3.061 -24.344 -20.047 1 97.88 80 ALA A N 1
ATOM 622 C CA . ALA A 1 80 ? -3.51 -23.078 -19.5 1 97.88 80 ALA A CA 1
ATOM 623 C C . ALA A 1 80 ? -4.816 -22.625 -20.141 1 97.88 80 ALA A C 1
ATOM 625 O O . ALA A 1 80 ? -5.707 -22.109 -19.469 1 97.88 80 ALA A O 1
ATOM 626 N N . LEU A 1 81 ? -4.898 -22.828 -21.422 1 97.19 81 LEU A N 1
ATOM 627 C CA . LEU A 1 81 ? -6.117 -22.484 -22.141 1 97.19 81 LEU A CA 1
ATOM 628 C C . LEU A 1 81 ? -7.297 -23.312 -21.641 1 97.19 81 LEU A C 1
ATOM 630 O O . LEU A 1 81 ? -8.398 -22.797 -21.453 1 97.19 81 LEU A O 1
ATOM 634 N N . ASP A 1 82 ? -7.031 -24.547 -21.547 1 97.44 82 ASP A N 1
ATOM 635 C CA . ASP A 1 82 ? -8.062 -25.438 -21.047 1 97.44 82 ASP A CA 1
ATOM 636 C C . ASP A 1 82 ? -8.516 -25.047 -19.656 1 97.44 82 ASP A C 1
ATOM 638 O O . ASP A 1 82 ? -9.711 -25.062 -19.344 1 97.44 82 ASP A O 1
ATOM 642 N N . TYR A 1 83 ? -7.629 -24.719 -18.844 1 97.62 83 TYR A N 1
ATOM 643 C CA . TYR A 1 83 ? -7.922 -24.281 -17.484 1 97.62 83 TYR A CA 1
ATOM 644 C C . TYR A 1 83 ? -8.805 -23.031 -17.5 1 97.62 83 TYR A C 1
ATOM 646 O O . TYR A 1 83 ? -9.789 -22.953 -16.75 1 97.62 83 TYR A O 1
ATOM 654 N N . ASP A 1 84 ? -8.43 -22.062 -18.281 1 97.06 84 ASP A N 1
ATOM 655 C CA . ASP A 1 84 ? -9.195 -20.828 -18.391 1 97.06 84 ASP A CA 1
ATOM 656 C C . ASP A 1 84 ? -10.617 -21.109 -18.875 1 97.06 84 ASP A C 1
ATOM 658 O O . ASP A 1 84 ? -11.586 -20.562 -18.328 1 97.06 84 ASP A O 1
ATOM 662 N N . ASP A 1 85 ? -10.695 -21.891 -19.875 1 96.94 85 ASP A N 1
ATOM 663 C CA . ASP A 1 85 ? -12.016 -22.25 -20.406 1 96.94 85 ASP A CA 1
ATOM 664 C C . ASP A 1 85 ? -12.852 -22.953 -19.344 1 96.94 85 ASP A C 1
ATOM 666 O O . ASP A 1 85 ? -14.016 -22.609 -19.141 1 96.94 85 ASP A O 1
ATOM 670 N N . TRP A 1 86 ? -12.266 -23.891 -18.688 1 97.69 86 TRP A N 1
ATOM 671 C CA . TRP A 1 86 ? -12.969 -24.688 -17.672 1 97.69 86 TRP A CA 1
ATOM 672 C C . TRP A 1 86 ? -13.414 -23.812 -16.516 1 97.69 86 TRP A C 1
ATOM 674 O O . TRP A 1 86 ? -14.562 -23.891 -16.078 1 97.69 86 TRP A O 1
ATOM 684 N N . THR A 1 87 ? -12.547 -22.891 -15.984 1 96.81 87 THR A N 1
ATOM 685 C CA . THR A 1 87 ? -12.898 -22.047 -14.852 1 96.81 87 THR A CA 1
ATOM 686 C C . THR A 1 87 ? -13.93 -21 -15.266 1 96.81 87 THR A C 1
ATOM 688 O O . THR A 1 87 ? -14.664 -20.484 -14.414 1 96.81 87 THR A O 1
ATOM 691 N N . THR A 1 88 ? -14 -20.688 -16.547 1 96.5 88 THR A N 1
ATOM 692 C CA . THR A 1 88 ? -14.922 -19.672 -17.047 1 96.5 88 THR A CA 1
ATOM 693 C C . THR A 1 88 ? -16.297 -20.281 -17.312 1 96.5 88 THR A C 1
ATOM 695 O O . THR A 1 88 ? -17.328 -19.688 -16.953 1 96.5 88 THR A O 1
ATOM 698 N N . ASN A 1 89 ? -16.328 -21.469 -17.844 1 96.69 89 ASN A N 1
ATOM 699 C CA . ASN A 1 89 ? -17.562 -21.938 -18.438 1 96.69 89 ASN A CA 1
ATOM 700 C C . ASN A 1 89 ? -18.109 -23.172 -17.734 1 96.69 89 ASN A C 1
ATOM 702 O O . ASN A 1 89 ? -19.281 -23.516 -17.891 1 96.69 89 ASN A O 1
ATOM 706 N N . VAL A 1 90 ? -17.312 -23.859 -16.969 1 96.31 90 VAL A N 1
ATOM 707 C CA . VAL A 1 90 ? -17.734 -25.172 -16.469 1 96.31 90 VAL A CA 1
ATOM 708 C C . VAL A 1 90 ? -17.734 -25.156 -14.938 1 96.31 90 VAL A C 1
ATOM 710 O O . VAL A 1 90 ? -18.734 -25.547 -14.312 1 96.31 90 VAL A O 1
ATOM 713 N N . PHE A 1 91 ? -16.656 -24.734 -14.305 1 96.19 91 PHE A N 1
ATOM 714 C CA . PHE A 1 91 ? -16.453 -24.828 -12.867 1 96.19 91 PHE A CA 1
ATOM 715 C C . PHE A 1 91 ? -17.406 -23.922 -12.117 1 96.19 91 PHE A C 1
ATOM 717 O O . PHE A 1 91 ? -17.469 -22.719 -12.391 1 96.19 91 PHE A O 1
ATOM 724 N N . GLU A 1 92 ? -18.141 -24.469 -11.227 1 94.12 92 GLU A N 1
ATOM 725 C CA . GLU A 1 92 ? -19.109 -23.719 -10.43 1 94.12 92 GLU A CA 1
ATOM 726 C C . GLU A 1 92 ? -18.828 -23.875 -8.938 1 94.12 92 GLU A C 1
ATOM 728 O O . GLU A 1 92 ? -18.359 -24.922 -8.492 1 94.12 92 GLU A O 1
ATOM 733 N N . THR A 1 93 ? -19 -22.797 -8.195 1 87.94 93 THR A N 1
ATOM 734 C CA . THR A 1 93 ? -18.828 -22.781 -6.746 1 87.94 93 THR A CA 1
ATOM 735 C C . THR A 1 93 ? -20.016 -22.078 -6.074 1 87.94 93 THR A C 1
ATOM 737 O O . THR A 1 93 ? -20.766 -21.359 -6.727 1 87.94 93 THR A O 1
ATOM 740 N N . GLY A 1 94 ? -20.234 -22.438 -4.789 1 83 94 GLY A N 1
ATOM 741 C CA . GLY A 1 94 ? -21.234 -21.75 -4 1 83 94 GLY A CA 1
ATOM 742 C C . GLY A 1 94 ? -22.562 -22.484 -3.936 1 83 94 GLY A C 1
ATOM 743 O O . GLY A 1 94 ? -22.703 -23.547 -4.535 1 83 94 GLY A O 1
ATOM 744 N N . ASP A 1 95 ? -23.516 -21.859 -3.082 1 83.44 95 ASP A N 1
ATOM 745 C CA . ASP A 1 95 ? -24.891 -22.312 -2.947 1 83.44 95 ASP A CA 1
ATOM 746 C C . ASP A 1 95 ? -25.859 -21.141 -2.984 1 83.44 95 ASP A C 1
ATOM 748 O O . ASP A 1 95 ? -26 -20.406 -1.996 1 83.44 95 ASP A O 1
ATOM 752 N N . PRO A 1 96 ? -26.531 -21.016 -4.02 1 89.62 96 PRO A N 1
ATOM 753 C CA . PRO A 1 96 ? -26.594 -21.812 -5.254 1 89.62 96 PRO A CA 1
ATOM 754 C C . PRO A 1 96 ? -25.312 -21.719 -6.078 1 89.62 96 PRO A C 1
ATOM 756 O O . PRO A 1 96 ? -24.516 -20.797 -5.887 1 89.62 96 PRO A O 1
ATOM 759 N N . PRO A 1 97 ? -25.156 -22.625 -6.992 1 89.75 97 PRO A N 1
ATOM 760 C CA . PRO A 1 97 ? -23.922 -22.641 -7.789 1 89.75 97 PRO A CA 1
ATOM 761 C C . PRO A 1 97 ? -23.844 -21.469 -8.766 1 89.75 97 PRO A C 1
ATOM 763 O O . PRO A 1 97 ? -24.844 -21.094 -9.383 1 89.75 97 PRO A O 1
ATOM 766 N N . GLN A 1 98 ? -22.672 -20.906 -8.867 1 92.62 98 GLN A N 1
ATOM 767 C CA . GLN A 1 98 ? -22.328 -19.859 -9.812 1 92.62 98 GLN A CA 1
ATOM 768 C C . GLN A 1 98 ? -21.016 -20.172 -10.531 1 92.62 98 GLN A C 1
ATOM 770 O O . GLN A 1 98 ? -20.141 -20.828 -9.969 1 92.62 98 GLN A O 1
ATOM 775 N N . LYS A 1 99 ? -21.016 -19.688 -11.805 1 95 99 LYS A N 1
ATOM 776 C CA . LYS A 1 99 ? -19.719 -19.781 -12.477 1 95 99 LYS A CA 1
ATOM 777 C C . LYS A 1 99 ? -18.625 -19.125 -11.648 1 95 99 LYS A C 1
ATOM 779 O O . LYS A 1 99 ? -18.844 -18.078 -11.039 1 95 99 LYS A O 1
ATOM 784 N N . PHE A 1 100 ? -17.484 -19.75 -11.688 1 95.12 100 PHE A N 1
ATOM 785 C CA . PHE A 1 100 ? -16.422 -19.406 -10.758 1 95.12 100 PHE A CA 1
ATOM 786 C C . PHE A 1 100 ? -16.078 -17.922 -10.836 1 95.12 100 PHE A C 1
ATOM 788 O O . PHE A 1 100 ? -16.078 -17.219 -9.82 1 95.12 100 PHE A O 1
ATOM 795 N N . TRP A 1 101 ? -15.828 -17.406 -12.078 1 95.19 101 TRP A N 1
ATOM 796 C CA . TRP A 1 101 ? -15.359 -16.031 -12.242 1 95.19 101 TRP A CA 1
ATOM 797 C C . TRP A 1 101 ? -16.5 -15.039 -12.07 1 95.19 101 TRP A C 1
ATOM 799 O O . TRP A 1 101 ? -16.281 -13.828 -12.047 1 95.19 101 TRP A O 1
ATOM 809 N N . SER A 1 102 ? -17.766 -15.555 -11.883 1 91.12 102 SER A N 1
ATOM 810 C CA . SER A 1 102 ? -18.938 -14.727 -11.672 1 91.12 102 SER A CA 1
ATOM 811 C C . SER A 1 102 ? -19.375 -14.75 -10.219 1 91.12 102 SER A C 1
ATOM 813 O O . SER A 1 102 ? -20.484 -14.305 -9.891 1 91.12 102 SER A O 1
ATOM 815 N N . SER A 1 103 ? -18.562 -15.328 -9.445 1 90.44 103 SER A N 1
ATOM 816 C CA . SER A 1 103 ? -18.875 -15.43 -8.023 1 90.44 103 SER A CA 1
ATOM 817 C C . SER A 1 103 ? -19.125 -14.055 -7.414 1 90.44 103 SER A C 1
ATOM 819 O O . SER A 1 103 ? -18.438 -13.086 -7.734 1 90.44 103 SER A O 1
ATOM 821 N N . ASN A 1 104 ? -20.031 -13.969 -6.41 1 88.62 104 ASN A N 1
ATOM 822 C CA . ASN A 1 104 ? -20.391 -12.727 -5.742 1 88.62 104 ASN A CA 1
ATOM 823 C C . ASN A 1 104 ? -19.312 -12.281 -4.766 1 88.62 104 ASN A C 1
ATOM 825 O O . ASN A 1 104 ? -19.312 -11.141 -4.305 1 88.62 104 ASN A O 1
ATOM 829 N N . ILE A 1 105 ? -18.344 -13.109 -4.535 1 90.75 105 ILE A N 1
ATOM 830 C CA . ILE A 1 105 ? -17.266 -12.758 -3.609 1 90.75 105 ILE A CA 1
ATOM 831 C C . ILE A 1 105 ? -16.219 -11.93 -4.332 1 90.75 105 ILE A C 1
ATOM 833 O O . ILE A 1 105 ? -15.344 -11.336 -3.697 1 90.75 105 ILE A O 1
ATOM 837 N N . PHE A 1 106 ? -16.312 -11.938 -5.684 1 93.25 106 PHE A N 1
ATOM 838 C CA . PHE A 1 106 ? -15.375 -11.148 -6.469 1 93.25 106 PHE A CA 1
ATOM 839 C C . PHE A 1 106 ? -16 -9.812 -6.871 1 93.25 106 PHE A C 1
ATOM 841 O O . PHE A 1 106 ? -17.031 -9.781 -7.555 1 93.25 106 PHE A O 1
ATOM 848 N N . GLN A 1 107 ? -15.406 -8.773 -6.461 1 93.5 107 GLN A N 1
ATOM 849 C CA . GLN A 1 107 ? -15.852 -7.457 -6.898 1 93.5 107 GLN A CA 1
ATOM 850 C C . GLN A 1 107 ? -15.328 -7.133 -8.297 1 93.5 107 GLN A C 1
ATOM 852 O O . GLN A 1 107 ? -16.047 -6.555 -9.117 1 93.5 107 GLN A O 1
ATOM 857 N N . LYS A 1 108 ? -14.125 -7.465 -8.539 1 93.5 108 LYS A N 1
ATOM 858 C CA . LYS A 1 108 ? -13.445 -7.234 -9.805 1 93.5 108 LYS A CA 1
ATOM 859 C C . LYS A 1 108 ? -12.414 -8.328 -10.086 1 93.5 108 LYS A C 1
ATOM 861 O O . LYS A 1 108 ? -11.711 -8.766 -9.172 1 93.5 108 LYS A O 1
ATOM 866 N N . VAL A 1 109 ? -12.359 -8.742 -11.352 1 95.81 109 VAL A N 1
ATOM 867 C CA . VAL A 1 109 ? -11.414 -9.781 -11.758 1 95.81 109 VAL A CA 1
ATOM 868 C C . VAL A 1 109 ? -10.672 -9.336 -13.016 1 95.81 109 VAL A C 1
ATOM 870 O O . VAL A 1 109 ? -11.289 -8.891 -13.984 1 95.81 109 VAL A O 1
ATOM 873 N N . ASP A 1 110 ? -9.367 -9.391 -12.961 1 94.94 110 ASP A N 1
ATOM 874 C CA . ASP A 1 110 ? -8.484 -9.219 -14.109 1 94.94 110 ASP A CA 1
ATOM 875 C C . ASP A 1 110 ? -7.609 -10.453 -14.328 1 94.94 110 ASP A C 1
ATOM 877 O O . ASP A 1 110 ? -6.883 -10.867 -13.422 1 94.94 110 ASP A O 1
ATOM 881 N N . ARG A 1 111 ? -7.793 -11.102 -15.484 1 96.88 111 ARG A N 1
ATOM 882 C CA . ARG A 1 111 ? -7.055 -12.336 -15.703 1 96.88 111 ARG A CA 1
ATOM 883 C C . ARG A 1 111 ? -6.395 -12.344 -17.078 1 96.88 111 ARG A C 1
ATOM 885 O O . ARG A 1 111 ? -6.91 -11.75 -18.031 1 96.88 111 ARG A O 1
ATOM 892 N N . TRP A 1 112 ? -5.227 -13.086 -17.156 1 97.88 112 TRP A N 1
ATOM 893 C CA . TRP A 1 112 ? -4.473 -13.219 -18.406 1 97.88 112 TRP A CA 1
ATOM 894 C C . TRP A 1 112 ? -3.84 -14.602 -18.516 1 97.88 112 TRP A C 1
ATOM 896 O O . TRP A 1 112 ? -3.424 -15.18 -17.5 1 97.88 112 TRP A O 1
ATOM 906 N N . ILE A 1 113 ? -3.812 -15.07 -19.719 1 98.44 113 ILE A N 1
ATOM 907 C CA . ILE A 1 113 ? -2.971 -16.219 -20.047 1 98.44 113 ILE A CA 1
ATOM 908 C C . ILE A 1 113 ? -1.688 -15.734 -20.719 1 98.44 113 ILE A C 1
ATOM 910 O O . ILE A 1 113 ? -1.725 -14.836 -21.578 1 98.44 113 ILE A O 1
ATOM 914 N N . TRP A 1 114 ? -0.613 -16.328 -20.328 1 98.75 114 TRP A N 1
ATOM 915 C CA . TRP A 1 114 ? 0.687 -15.836 -20.766 1 98.75 114 TRP A CA 1
ATOM 916 C C . TRP A 1 114 ? 1.494 -16.953 -21.438 1 98.75 114 TRP A C 1
ATOM 918 O O . TRP A 1 114 ? 1.407 -18.109 -21.031 1 98.75 114 TRP A O 1
ATOM 928 N N . ARG A 1 115 ? 2.291 -16.547 -22.422 1 98.56 115 ARG A N 1
ATOM 929 C CA . ARG A 1 115 ? 3.396 -17.391 -22.875 1 98.56 115 ARG A CA 1
ATOM 930 C C . ARG A 1 115 ? 4.641 -17.172 -22.016 1 98.56 115 ARG A C 1
ATOM 932 O O . ARG A 1 115 ? 5.07 -16.031 -21.812 1 98.56 115 ARG A O 1
ATOM 939 N N . VAL A 1 116 ? 5.223 -18.281 -21.578 1 98.69 116 VAL A N 1
ATOM 940 C CA . VAL A 1 116 ? 6.363 -18.172 -20.672 1 98.69 116 VAL A CA 1
ATOM 941 C C . VAL A 1 116 ? 7.66 -18.203 -21.469 1 98.69 116 VAL A C 1
ATOM 943 O O . VAL A 1 116 ? 7.895 -19.125 -22.266 1 98.69 116 VAL A O 1
ATOM 946 N N . SER A 1 117 ? 8.484 -17.203 -21.281 1 98.31 117 SER A N 1
ATOM 947 C CA . SER A 1 117 ? 9.797 -17.125 -21.922 1 98.31 117 SER A CA 1
ATOM 948 C C . SER A 1 117 ? 10.875 -17.781 -21.062 1 98.31 117 SER A C 1
ATOM 950 O O . SER A 1 117 ? 11.898 -18.219 -21.578 1 98.31 117 SER A O 1
ATOM 952 N N . GLY A 1 118 ? 10.633 -17.766 -19.812 1 98.5 118 GLY A N 1
ATOM 953 C CA . GLY A 1 118 ? 11.531 -18.422 -18.859 1 98.5 118 GLY A CA 1
ATOM 954 C C . GLY A 1 118 ? 11.023 -18.391 -17.438 1 98.5 118 GLY A C 1
ATOM 955 O O . GLY A 1 118 ? 10.305 -17.453 -17.047 1 98.5 118 GLY A O 1
ATOM 956 N N . ALA A 1 119 ? 11.344 -19.406 -16.703 1 98.81 119 ALA A N 1
ATOM 957 C CA . ALA A 1 119 ? 11.031 -19.5 -15.273 1 98.81 119 ALA A CA 1
ATOM 958 C C . ALA A 1 119 ? 12.117 -20.281 -14.531 1 98.81 119 ALA A C 1
ATOM 960 O O . ALA A 1 119 ? 12.656 -21.266 -15.055 1 98.81 119 ALA A O 1
ATOM 961 N N . CYS A 1 120 ? 12.43 -19.797 -13.406 1 98.81 120 CYS A N 1
ATOM 962 C CA . CYS A 1 120 ? 13.492 -20.422 -12.633 1 98.81 120 CYS A CA 1
ATOM 963 C C . CYS A 1 120 ? 13.211 -20.312 -11.141 1 98.81 120 CYS A C 1
ATOM 965 O O . CYS A 1 120 ? 12.656 -19.312 -10.672 1 98.81 120 CYS A O 1
ATOM 967 N N . GLN A 1 121 ? 13.492 -21.375 -10.484 1 98.25 121 GLN A N 1
ATOM 968 C CA . GLN A 1 121 ? 13.406 -21.422 -9.023 1 98.25 121 GLN A CA 1
ATOM 969 C C . GLN A 1 121 ? 14.797 -21.516 -8.398 1 98.25 121 GLN A C 1
ATOM 971 O O . GLN A 1 121 ? 15.555 -22.453 -8.68 1 98.25 121 GLN A O 1
ATOM 976 N N . PHE A 1 122 ? 15.172 -20.531 -7.535 1 98.75 122 PHE A N 1
ATOM 977 C CA . PHE A 1 122 ? 16.469 -20.5 -6.887 1 98.75 122 PHE A CA 1
ATOM 978 C C . PHE A 1 122 ? 16.422 -21.203 -5.531 1 98.75 122 PHE A C 1
ATOM 980 O O . PHE A 1 122 ? 17.453 -21.672 -5.031 1 98.75 122 PHE A O 1
ATOM 987 N N . PHE A 1 123 ? 15.266 -21.203 -4.922 1 98.62 123 PHE A N 1
ATOM 988 C CA . PHE A 1 123 ? 15 -21.859 -3.646 1 98.62 123 PHE A CA 1
ATOM 989 C C . PHE A 1 123 ? 13.656 -22.594 -3.686 1 98.62 123 PHE A C 1
ATOM 991 O O . PHE A 1 123 ? 12.766 -22.219 -4.449 1 98.62 123 PHE A O 1
ATOM 998 N N . LEU A 1 124 ? 13.539 -23.516 -2.926 1 98.25 124 LEU A N 1
ATOM 999 C CA . LEU A 1 124 ? 12.352 -24.375 -2.951 1 98.25 124 LEU A CA 1
ATOM 1000 C C . LEU A 1 124 ? 11.148 -23.641 -2.365 1 98.25 124 LEU A C 1
ATOM 1002 O O . LEU A 1 124 ? 11.305 -22.703 -1.59 1 98.25 124 LEU A O 1
ATOM 1006 N N . PRO A 1 125 ? 9.914 -24.109 -2.682 1 98.38 125 PRO A N 1
ATOM 1007 C CA . PRO A 1 125 ? 8.688 -23.391 -2.332 1 98.38 125 PRO A CA 1
ATOM 1008 C C . PRO A 1 125 ? 8.508 -23.219 -0.825 1 98.38 125 PRO A C 1
ATOM 1010 O O . PRO A 1 125 ? 7.852 -22.281 -0.379 1 98.38 125 PRO A O 1
ATOM 1013 N N . GLU A 1 126 ? 9.109 -24.062 -0.012 1 97.25 126 GLU A N 1
ATOM 1014 C CA . GLU A 1 126 ? 8.961 -23.969 1.437 1 97.25 126 GLU A CA 1
ATOM 1015 C C . GLU A 1 126 ? 9.523 -22.656 1.967 1 97.25 126 GLU A C 1
ATOM 1017 O O . GLU A 1 126 ? 9.188 -22.234 3.074 1 97.25 126 GLU A O 1
ATOM 1022 N N . THR A 1 127 ? 10.367 -22 1.11 1 98.25 127 THR A N 1
ATOM 1023 C CA . THR A 1 127 ? 11.008 -20.766 1.562 1 98.25 127 THR A CA 1
ATOM 1024 C C . THR A 1 127 ? 10.258 -19.547 1.057 1 98.25 127 THR A C 1
ATOM 1026 O O . THR A 1 127 ? 10.578 -18.406 1.419 1 98.25 127 THR A O 1
ATOM 1029 N N . HIS A 1 128 ? 9.273 -19.703 0.227 1 98.69 128 HIS A N 1
ATOM 1030 C CA . HIS A 1 128 ? 8.648 -18.594 -0.48 1 98.69 128 HIS A CA 1
ATOM 1031 C C . HIS A 1 128 ? 7.648 -17.875 0.414 1 98.69 128 HIS A C 1
ATOM 1033 O O . HIS A 1 128 ? 6.922 -18.5 1.185 1 98.69 128 HIS A O 1
ATOM 1039 N N . GLY A 1 129 ? 7.688 -16.484 0.338 1 98.75 129 GLY A N 1
ATOM 1040 C CA . GLY A 1 129 ? 6.785 -15.758 1.21 1 98.75 129 GLY A CA 1
ATOM 1041 C C . GLY A 1 129 ? 6.164 -14.539 0.542 1 98.75 129 GLY A C 1
ATOM 1042 O O . GLY A 1 129 ? 5.141 -14.031 0.998 1 98.75 129 GLY A O 1
ATOM 1043 N N . PHE A 1 130 ? 6.738 -14.039 -0.619 1 98.81 130 PHE A N 1
ATOM 1044 C CA . PHE A 1 130 ? 6.285 -12.812 -1.269 1 98.81 130 PHE A CA 1
ATOM 1045 C C . PHE A 1 130 ? 6.359 -12.945 -2.785 1 98.81 130 PHE A C 1
ATOM 1047 O O . PHE A 1 130 ? 7.121 -13.766 -3.305 1 98.81 130 PHE A O 1
ATOM 1054 N N . THR A 1 131 ? 5.574 -12.156 -3.395 1 98.69 131 THR A N 1
ATOM 1055 C CA . THR A 1 131 ? 5.703 -12.008 -4.84 1 98.69 131 THR A CA 1
ATOM 1056 C C . THR A 1 131 ? 5.691 -10.539 -5.238 1 98.69 131 THR A C 1
ATOM 1058 O O . THR A 1 131 ? 5.066 -9.711 -4.566 1 98.69 131 THR A O 1
ATOM 1061 N N . ARG A 1 132 ? 6.391 -10.18 -6.168 1 98.25 132 ARG A N 1
ATOM 1062 C CA . ARG A 1 132 ? 6.246 -8.922 -6.887 1 98.25 132 ARG A CA 1
ATOM 1063 C C . ARG A 1 132 ? 5.957 -9.164 -8.367 1 98.25 132 ARG A C 1
ATOM 1065 O O . ARG A 1 132 ? 6.719 -9.852 -9.047 1 98.25 132 ARG A O 1
ATOM 1072 N N . PHE A 1 133 ? 4.848 -8.703 -8.781 1 98.5 133 PHE A N 1
ATOM 1073 C CA . PHE A 1 133 ? 4.398 -8.859 -10.156 1 98.5 133 PHE A CA 1
ATOM 1074 C C . PHE A 1 133 ? 4.387 -7.52 -10.883 1 98.5 133 PHE A C 1
ATOM 1076 O O . PHE A 1 133 ? 3.654 -6.605 -10.492 1 98.5 133 PHE A O 1
ATOM 1083 N N . GLN A 1 134 ? 5.238 -7.395 -11.914 1 97.56 134 GLN A N 1
ATOM 1084 C CA . GLN A 1 134 ? 5.316 -6.188 -12.734 1 97.56 134 GLN A CA 1
ATOM 1085 C C . GLN A 1 134 ? 4.867 -6.461 -14.164 1 97.56 134 GLN A C 1
ATOM 1087 O O . GLN A 1 134 ? 5.145 -7.527 -14.719 1 97.56 134 GLN A O 1
ATOM 1092 N N . ARG A 1 135 ? 4.16 -5.52 -14.742 1 97.88 135 ARG A N 1
ATOM 1093 C CA . ARG A 1 135 ? 3.674 -5.645 -16.109 1 97.88 135 ARG A CA 1
ATOM 1094 C C . ARG A 1 135 ? 3.99 -4.391 -16.922 1 97.88 135 ARG A C 1
ATOM 1096 O O . ARG A 1 135 ? 3.926 -3.277 -16.391 1 97.88 135 ARG A O 1
ATOM 1103 N N . TRP A 1 136 ? 4.273 -4.633 -18.203 1 97.69 136 TRP A N 1
ATOM 1104 C CA . TRP A 1 136 ? 4.516 -3.564 -19.156 1 97.69 136 TRP A CA 1
ATOM 1105 C C . TRP A 1 136 ? 3.725 -3.803 -20.438 1 97.69 136 TRP A C 1
ATOM 1107 O O . TRP A 1 136 ? 3.562 -4.945 -20.875 1 97.69 136 TRP A O 1
ATOM 1117 N N . GLU A 1 137 ? 3.25 -2.738 -20.984 1 97.75 137 GLU A N 1
ATOM 1118 C CA . GLU A 1 137 ? 2.871 -2.768 -22.391 1 97.75 137 GLU A CA 1
ATOM 1119 C C . GLU A 1 137 ? 4.102 -2.715 -23.297 1 97.75 137 GLU A C 1
ATOM 1121 O O . GLU A 1 137 ? 5.129 -2.146 -22.922 1 97.75 137 GLU A O 1
ATOM 1126 N N . TYR A 1 138 ? 3.963 -3.332 -24.375 1 97.81 138 TYR A N 1
ATOM 1127 C CA . TYR A 1 138 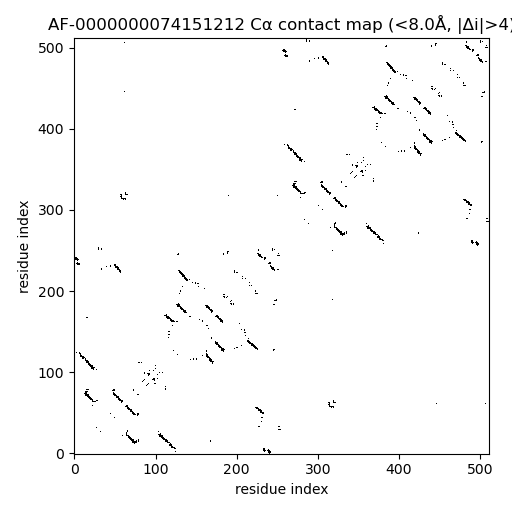? 5.09 -3.283 -25.297 1 97.81 138 TYR A CA 1
ATOM 1128 C C . TYR A 1 138 ? 4.613 -3.062 -26.734 1 97.81 138 TYR A C 1
ATOM 1130 O O . TYR A 1 138 ? 3.428 -3.215 -27.031 1 97.81 138 TYR A O 1
ATOM 1138 N N . ASP A 1 139 ? 5.629 -2.629 -27.516 1 95.38 139 ASP A N 1
ATOM 1139 C CA . ASP A 1 139 ? 5.441 -2.473 -28.953 1 95.38 139 ASP A CA 1
ATOM 1140 C C . ASP A 1 139 ? 6.379 -3.395 -29.734 1 95.38 139 ASP A C 1
ATOM 1142 O O . ASP A 1 139 ? 7.395 -3.848 -29.203 1 95.38 139 ASP A O 1
ATOM 1146 N N . GLY A 1 140 ? 5.918 -3.721 -30.844 1 88 140 GLY A N 1
ATOM 1147 C CA . GLY A 1 140 ? 6.793 -4.504 -31.703 1 88 140 GLY A CA 1
ATOM 1148 C C . GLY A 1 140 ? 6.305 -5.926 -31.922 1 88 140 GLY A C 1
ATOM 1149 O O . GLY A 1 140 ? 5.398 -6.383 -31.219 1 88 140 GLY A O 1
ATOM 1150 N N . ASP A 1 141 ? 7.039 -6.656 -32.906 1 88.25 141 ASP A N 1
ATOM 1151 C CA . ASP A 1 141 ? 6.527 -7.961 -33.312 1 88.25 141 ASP A CA 1
ATOM 1152 C C . ASP A 1 141 ? 7.496 -9.078 -32.906 1 88.25 141 ASP A C 1
ATOM 1154 O O . ASP A 1 141 ? 7.176 -10.258 -33.031 1 88.25 141 ASP A O 1
ATOM 1158 N N . ASN A 1 142 ? 8.625 -8.75 -32.344 1 93.31 142 ASN A N 1
ATOM 1159 C CA . ASN A 1 142 ? 9.625 -9.773 -32.031 1 93.31 142 ASN A CA 1
ATOM 1160 C C . ASN A 1 142 ? 9.781 -9.984 -30.547 1 93.31 142 ASN A C 1
ATOM 1162 O O . ASN A 1 142 ? 10.898 -10.172 -30.047 1 93.31 142 ASN A O 1
ATOM 1166 N N . VAL A 1 143 ? 8.68 -9.961 -29.828 1 97.19 143 VAL A N 1
ATOM 1167 C CA . VAL A 1 143 ? 8.711 -9.992 -28.359 1 97.19 143 VAL A CA 1
ATOM 1168 C C . VAL A 1 143 ? 9.273 -11.328 -27.891 1 97.19 143 VAL A C 1
ATOM 1170 O O . VAL A 1 143 ? 10.07 -11.367 -26.938 1 97.19 143 VAL A O 1
ATOM 1173 N N . GLU A 1 144 ? 8.938 -12.414 -28.5 1 96.5 144 GLU A N 1
ATOM 1174 C CA . GLU A 1 144 ? 9.375 -13.742 -28.078 1 96.5 144 GLU A CA 1
ATOM 1175 C C . GLU A 1 144 ? 10.891 -13.875 -28.141 1 96.5 144 GLU A C 1
ATOM 1177 O O . GLU A 1 144 ? 11.523 -14.305 -27.172 1 96.5 144 GLU A O 1
ATOM 1182 N N . GLU A 1 145 ? 11.438 -13.531 -29.266 1 96.69 145 GLU A N 1
ATOM 1183 C CA . GLU A 1 145 ? 12.883 -13.617 -29.453 1 96.69 145 GLU A CA 1
ATOM 1184 C C . GLU A 1 145 ? 13.617 -12.664 -28.516 1 96.69 145 GLU A C 1
ATOM 1186 O O . GLU A 1 145 ? 14.641 -13.023 -27.938 1 96.69 145 GLU A O 1
ATOM 1191 N N . GLU A 1 146 ? 13.109 -11.492 -28.375 1 97.31 146 GLU A N 1
ATOM 1192 C CA . GLU A 1 146 ? 13.75 -10.484 -27.531 1 97.31 146 GLU A CA 1
ATOM 1193 C C . GLU A 1 146 ? 13.742 -10.898 -26.078 1 97.31 146 GLU A C 1
ATOM 1195 O O . GLU A 1 146 ? 14.742 -10.758 -25.375 1 97.31 146 GLU A O 1
ATOM 1200 N N . LEU A 1 147 ? 12.625 -11.438 -25.641 1 98.12 147 LEU A N 1
ATOM 1201 C CA . LEU A 1 147 ? 12.523 -11.844 -24.25 1 98.12 147 LEU A CA 1
ATOM 1202 C C . LEU A 1 147 ? 13.398 -13.062 -23.969 1 98.12 147 LEU A C 1
ATOM 1204 O O . LEU A 1 147 ? 13.984 -13.18 -22.906 1 98.12 147 LEU A O 1
ATOM 1208 N N . ARG A 1 148 ? 13.453 -13.945 -24.922 1 96.94 148 ARG A N 1
ATOM 1209 C CA . ARG A 1 148 ? 14.367 -15.078 -24.781 1 96.94 148 ARG A CA 1
ATOM 1210 C C . ARG A 1 148 ? 15.805 -14.609 -24.625 1 96.94 148 ARG A C 1
ATOM 1212 O O . ARG A 1 148 ? 16.562 -15.172 -23.844 1 96.94 148 ARG A O 1
ATOM 1219 N N . GLY A 1 149 ? 16.109 -13.602 -25.297 1 97.06 149 GLY A N 1
ATOM 1220 C CA . GLY A 1 149 ? 17.453 -13.062 -25.266 1 97.06 149 GLY A CA 1
ATOM 1221 C C . GLY A 1 149 ? 17.812 -12.422 -23.938 1 97.06 149 GLY A C 1
ATOM 1222 O O . GLY A 1 149 ? 18.969 -12.516 -23.484 1 97.06 149 GLY A O 1
ATOM 1223 N N . VAL A 1 150 ? 16.875 -11.805 -23.297 1 98 150 VAL A N 1
ATOM 1224 C CA . VAL A 1 150 ? 17.203 -11.023 -22.094 1 98 150 VAL A CA 1
ATOM 1225 C C . VAL A 1 150 ? 16.953 -11.875 -20.859 1 98 150 VAL A C 1
ATOM 1227 O O . VAL A 1 150 ? 17.375 -11.508 -19.75 1 98 150 VAL A O 1
ATOM 1230 N N . TYR A 1 151 ? 16.344 -13.031 -21.016 1 98.31 151 TYR A N 1
ATOM 1231 C CA . TYR A 1 151 ? 15.953 -13.867 -19.875 1 98.31 151 TYR A CA 1
ATOM 1232 C C . TYR A 1 151 ? 17.156 -14.211 -19.016 1 98.31 151 TYR A C 1
ATOM 1234 O O . TYR A 1 151 ? 17.109 -14.07 -17.781 1 98.31 151 TYR A O 1
ATOM 1242 N N . PRO A 1 152 ? 18.312 -14.617 -19.578 1 97.94 152 PRO A N 1
ATOM 1243 C CA . PRO A 1 152 ? 19.453 -14.93 -18.719 1 97.94 152 PRO A CA 1
ATOM 1244 C C . PRO A 1 152 ? 19.875 -13.75 -17.844 1 97.94 152 PRO A C 1
ATOM 1246 O O . PRO A 1 152 ? 20.203 -13.922 -16.672 1 97.94 152 PRO A O 1
ATOM 1249 N N . SER A 1 153 ? 19.781 -12.57 -18.359 1 97.69 153 SER A N 1
ATOM 1250 C CA . SER A 1 153 ? 20.156 -11.383 -17.609 1 97.69 153 SER A CA 1
ATOM 1251 C C . SER A 1 153 ? 19.141 -11.07 -16.516 1 97.69 153 SER A C 1
ATOM 1253 O O . SER A 1 153 ? 19.516 -10.656 -15.414 1 97.69 153 SER A O 1
ATOM 1255 N N . LEU A 1 154 ? 17.906 -11.25 -16.812 1 98.38 154 LEU A N 1
ATOM 1256 C CA . LEU A 1 154 ? 16.844 -11.055 -15.82 1 98.38 154 LEU A CA 1
ATOM 1257 C C . LEU A 1 154 ? 16.984 -12.047 -14.672 1 98.38 154 LEU A C 1
ATOM 1259 O O . LEU A 1 154 ? 16.844 -11.672 -13.5 1 98.38 154 LEU A O 1
ATOM 1263 N N . ARG A 1 155 ? 17.281 -13.203 -15.07 1 98.38 155 ARG A N 1
ATOM 1264 C CA . ARG A 1 155 ? 17.469 -14.258 -14.078 1 98.38 155 ARG A CA 1
ATOM 1265 C C . ARG A 1 155 ? 18.625 -13.93 -13.133 1 98.38 155 ARG A C 1
ATOM 1267 O O . ARG A 1 155 ? 18.484 -14.031 -11.914 1 98.38 155 ARG A O 1
ATOM 1274 N N . GLU A 1 156 ? 19.688 -13.484 -13.633 1 97.94 156 GLU A N 1
ATOM 1275 C CA . GLU A 1 156 ? 20.859 -13.133 -12.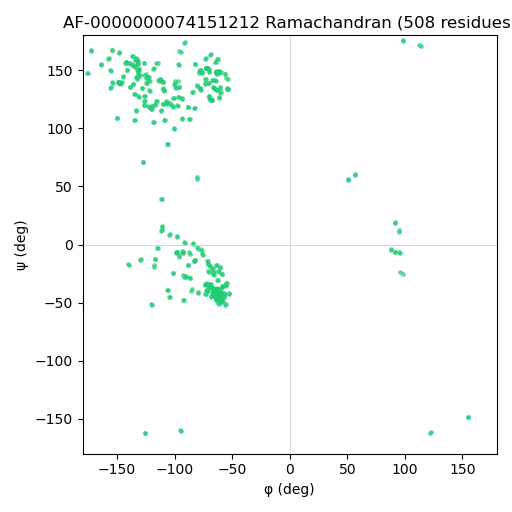828 1 97.94 156 GLU A CA 1
ATOM 1276 C C . GLU A 1 156 ? 20.562 -11.922 -11.945 1 97.94 156 GLU A C 1
ATOM 1278 O O . GLU A 1 156 ? 20.984 -11.883 -10.781 1 97.94 156 GLU A O 1
ATOM 1283 N N . ALA A 1 157 ? 19.906 -10.984 -12.5 1 97.94 157 ALA A N 1
ATOM 1284 C CA . ALA A 1 157 ? 19.547 -9.797 -11.727 1 97.94 157 ALA A CA 1
ATOM 1285 C C . ALA A 1 157 ? 18.641 -10.156 -10.555 1 97.94 157 ALA A C 1
ATOM 1287 O O . ALA A 1 157 ? 18.812 -9.648 -9.445 1 97.94 157 ALA A O 1
ATOM 1288 N N . ALA A 1 158 ? 17.672 -11.039 -10.828 1 98.25 158 ALA A N 1
ATOM 1289 C CA . ALA A 1 158 ? 16.75 -11.477 -9.773 1 98.25 158 ALA A CA 1
ATOM 1290 C C . ALA A 1 158 ? 17.5 -12.195 -8.656 1 98.25 158 ALA A C 1
ATOM 1292 O O . ALA A 1 158 ? 17.266 -11.938 -7.477 1 98.25 158 ALA A O 1
ATOM 1293 N N . LYS A 1 159 ? 18.375 -13.062 -9.07 1 97.81 159 LYS A N 1
ATOM 1294 C CA . LYS A 1 159 ? 19.172 -13.797 -8.094 1 97.81 159 LYS A CA 1
ATOM 1295 C C . LYS A 1 159 ? 20.016 -12.836 -7.246 1 97.81 159 LYS A C 1
ATOM 1297 O O . LYS A 1 159 ? 20.094 -12.984 -6.023 1 97.81 159 LYS A O 1
ATOM 1302 N N . ALA A 1 160 ? 20.562 -11.859 -7.863 1 97.19 160 ALA A N 1
ATOM 1303 C CA . ALA A 1 160 ? 21.406 -10.875 -7.184 1 97.19 160 ALA A CA 1
ATOM 1304 C C . ALA A 1 160 ? 20.594 -10.047 -6.191 1 97.19 160 ALA A C 1
ATOM 1306 O O . ALA A 1 160 ? 21.109 -9.609 -5.164 1 97.19 160 ALA A O 1
ATOM 1307 N N . ARG A 1 161 ? 19.328 -9.953 -6.469 1 96.25 161 ARG A N 1
ATOM 1308 C CA . ARG A 1 161 ? 18.469 -9.148 -5.613 1 96.25 161 ARG A CA 1
ATOM 1309 C C . ARG A 1 161 ? 17.844 -10 -4.504 1 96.25 161 ARG A C 1
ATOM 1311 O O . ARG A 1 161 ? 16.969 -9.539 -3.777 1 96.25 161 ARG A O 1
ATOM 1318 N N . GLY A 1 162 ? 18.219 -11.25 -4.488 1 97.38 162 GLY A N 1
ATOM 1319 C CA . GLY A 1 162 ? 17.812 -12.109 -3.395 1 97.38 162 GLY A CA 1
ATOM 1320 C C . GLY A 1 162 ? 16.516 -12.844 -3.676 1 97.38 162 GLY A C 1
ATOM 1321 O O . GLY A 1 162 ? 15.852 -13.336 -2.754 1 97.38 162 GLY A O 1
ATOM 1322 N N . ALA A 1 163 ? 16.125 -12.945 -4.902 1 98.56 163 ALA A N 1
ATOM 1323 C CA . ALA A 1 163 ? 14.875 -13.609 -5.25 1 98.56 163 ALA A CA 1
ATOM 1324 C C . ALA A 1 163 ? 14.977 -15.117 -5.023 1 98.56 163 ALA A C 1
ATOM 1326 O O . ALA A 1 163 ? 16.062 -15.695 -5.145 1 98.56 163 ALA A O 1
ATOM 1327 N N . ALA A 1 164 ? 13.844 -15.719 -4.68 1 98.81 164 ALA A N 1
ATOM 1328 C CA . ALA A 1 164 ? 13.719 -17.172 -4.586 1 98.81 164 ALA A CA 1
ATOM 1329 C C . ALA A 1 164 ? 13.32 -17.781 -5.926 1 98.81 164 ALA A C 1
ATOM 1331 O O . ALA A 1 164 ? 13.461 -18.984 -6.137 1 98.81 164 ALA A O 1
ATOM 1332 N N . GLY A 1 165 ? 12.812 -16.984 -6.82 1 98.75 165 GLY A N 1
ATOM 1333 C CA . GLY A 1 165 ? 12.445 -17.406 -8.164 1 98.75 165 GLY A CA 1
ATOM 1334 C C . GLY A 1 165 ? 12.047 -16.25 -9.062 1 98.75 165 GLY A C 1
ATOM 1335 O O . GLY A 1 165 ? 11.867 -15.133 -8.594 1 98.75 165 GLY A O 1
ATOM 1336 N N . ILE A 1 166 ? 11.961 -16.547 -10.352 1 98.88 166 ILE A N 1
ATOM 1337 C CA . ILE A 1 166 ? 11.562 -15.531 -11.312 1 98.88 166 ILE A CA 1
ATOM 1338 C C . ILE A 1 166 ? 10.828 -16.188 -12.477 1 98.88 166 ILE A C 1
ATOM 1340 O O . ILE A 1 166 ? 11.156 -17.297 -12.891 1 98.88 166 ILE A O 1
ATOM 1344 N N . TRP A 1 167 ? 9.789 -15.539 -12.938 1 98.88 167 TRP A N 1
ATOM 1345 C CA . TRP A 1 167 ? 9.086 -15.883 -14.172 1 98.88 167 TRP A CA 1
ATOM 1346 C C . TRP A 1 167 ? 9.078 -14.711 -15.141 1 98.88 167 TRP A C 1
ATOM 1348 O O . TRP A 1 167 ? 8.875 -13.562 -14.734 1 98.88 167 TRP A O 1
ATOM 1358 N N . LEU A 1 168 ? 9.406 -14.977 -16.391 1 98.88 168 LEU A N 1
ATOM 1359 C CA . LEU A 1 168 ? 9.266 -14.023 -17.484 1 98.88 168 LEU A CA 1
ATOM 1360 C C . LEU A 1 168 ? 8.25 -14.516 -18.516 1 98.88 168 LEU A C 1
ATOM 1362 O O . LEU A 1 168 ? 8.344 -15.648 -19 1 98.88 168 LEU A O 1
ATOM 1366 N N . PHE A 1 169 ? 7.242 -13.672 -18.75 1 98.56 169 PHE A N 1
ATOM 1367 C CA . PHE A 1 169 ? 6.23 -14.109 -19.703 1 98.56 169 PHE A CA 1
ATOM 1368 C C . PHE A 1 169 ? 5.645 -12.922 -20.453 1 98.56 169 PHE A C 1
ATOM 1370 O O . PHE A 1 169 ? 5.953 -11.773 -20.141 1 98.56 169 PHE A O 1
ATOM 1377 N N . TYR A 1 170 ? 4.953 -13.188 -21.531 1 98.44 170 TYR A N 1
ATOM 1378 C CA . TYR A 1 170 ? 4.312 -12.148 -22.328 1 98.44 170 TYR A CA 1
ATOM 1379 C C . TYR A 1 170 ? 2.949 -12.602 -22.828 1 98.44 170 TYR A C 1
ATOM 1381 O O . TYR A 1 170 ? 2.686 -13.805 -22.922 1 98.44 170 TYR A O 1
ATOM 1389 N N . GLN A 1 171 ? 2.07 -11.703 -23 1 98 171 GLN A N 1
ATOM 1390 C CA . GLN A 1 171 ? 0.759 -11.883 -23.609 1 98 171 GLN A CA 1
ATOM 1391 C C . GLN A 1 171 ? 0.694 -11.219 -24.984 1 98 171 GLN A C 1
ATOM 1393 O O . GLN A 1 171 ? 0.578 -9.992 -25.078 1 98 171 GLN A O 1
ATOM 1398 N N . PRO A 1 172 ? 0.69 -11.992 -26 1 95.38 172 PRO A N 1
ATOM 1399 C CA . PRO A 1 172 ? 0.88 -11.43 -27.344 1 95.38 172 PRO A CA 1
ATOM 1400 C C . PRO A 1 172 ? -0.311 -10.594 -27.812 1 95.38 172 PRO A C 1
ATOM 1402 O O . PRO A 1 172 ? -0.132 -9.578 -28.484 1 95.38 172 PRO A O 1
ATOM 1405 N N . ASP A 1 173 ? -1.557 -10.969 -27.469 1 95.19 173 ASP A N 1
ATOM 1406 C CA . ASP A 1 173 ? -2.74 -10.266 -27.953 1 95.19 173 ASP A CA 1
ATOM 1407 C C . ASP A 1 173 ? -2.895 -8.906 -27.266 1 95.19 173 ASP A C 1
ATOM 1409 O O . ASP A 1 173 ? -3.18 -7.902 -27.922 1 95.19 173 ASP A O 1
ATOM 1413 N N . ALA A 1 174 ? -2.66 -8.945 -26 1 96.44 174 ALA A N 1
ATOM 1414 C CA . ALA A 1 174 ? -2.805 -7.711 -25.234 1 96.44 174 ALA A CA 1
ATOM 1415 C C . ALA A 1 174 ? -1.51 -6.902 -25.234 1 96.44 174 ALA A C 1
ATOM 1417 O O . ALA A 1 174 ? -1.47 -5.777 -24.734 1 96.44 174 ALA A O 1
ATOM 1418 N N . LYS A 1 175 ? -0.452 -7.457 -25.781 1 97.88 175 LYS A N 1
ATOM 1419 C CA . LYS A 1 175 ? 0.861 -6.824 -25.859 1 97.88 175 LYS A CA 1
ATOM 1420 C C . LYS A 1 175 ? 1.365 -6.422 -24.484 1 97.88 175 LYS A C 1
ATOM 1422 O O . LYS A 1 175 ? 1.715 -5.258 -24.266 1 97.88 175 LYS A O 1
ATOM 1427 N N . LEU A 1 176 ? 1.49 -7.449 -23.641 1 98.38 176 LEU A N 1
ATOM 1428 C CA . LEU A 1 176 ? 1.971 -7.25 -22.281 1 98.38 176 LEU A CA 1
ATOM 1429 C C . LEU A 1 176 ? 3.186 -8.125 -22 1 98.38 176 LEU A C 1
ATOM 1431 O O . LEU A 1 176 ? 3.283 -9.242 -22.516 1 98.38 176 LEU A O 1
ATOM 1435 N N . ILE A 1 177 ? 4.055 -7.602 -21.266 1 98.69 177 ILE A N 1
ATOM 1436 C CA . ILE A 1 177 ? 5.152 -8.344 -20.656 1 98.69 177 ILE A CA 1
ATOM 1437 C C . ILE A 1 177 ? 4.945 -8.43 -19.156 1 98.69 177 ILE A C 1
ATOM 1439 O O . ILE A 1 177 ? 4.535 -7.449 -18.516 1 98.69 177 ILE A O 1
ATOM 1443 N N . GLY A 1 178 ? 5.129 -9.586 -18.625 1 98.62 178 GLY A N 1
ATOM 1444 C CA . GLY A 1 178 ? 5.051 -9.758 -17.188 1 98.62 178 GLY A CA 1
ATOM 1445 C C . GLY A 1 178 ? 6.301 -10.375 -16.594 1 98.62 178 GLY A C 1
ATOM 1446 O O . GLY A 1 178 ? 6.906 -11.266 -17.188 1 98.62 178 GLY A O 1
ATOM 1447 N N . ILE A 1 179 ? 6.73 -9.883 -15.445 1 98.81 179 ILE A N 1
ATOM 1448 C CA . ILE A 1 179 ? 7.805 -10.469 -14.648 1 98.81 179 ILE A CA 1
ATOM 1449 C C . ILE A 1 179 ? 7.316 -10.711 -13.219 1 98.81 179 ILE A C 1
ATOM 1451 O O . ILE A 1 179 ? 6.871 -9.773 -12.547 1 98.81 179 ILE A O 1
ATOM 1455 N N . LEU A 1 180 ? 7.344 -11.922 -12.82 1 98.88 180 LEU A N 1
ATOM 1456 C CA . LEU A 1 180 ? 7.043 -12.297 -11.438 1 98.88 180 LEU A CA 1
ATOM 1457 C C . LEU A 1 180 ? 8.312 -12.695 -10.695 1 98.88 180 LEU A C 1
ATOM 1459 O O . LEU A 1 180 ? 9.039 -13.586 -11.141 1 98.88 180 LEU A O 1
ATOM 1463 N N . THR A 1 181 ? 8.555 -12.023 -9.625 1 98.81 181 THR A N 1
ATOM 1464 C CA . THR A 1 181 ? 9.625 -12.461 -8.727 1 98.81 181 THR A CA 1
ATOM 1465 C C . THR A 1 181 ? 9.039 -13.008 -7.43 1 98.81 181 THR A C 1
ATOM 1467 O O . THR A 1 181 ? 8.062 -12.477 -6.902 1 98.81 181 THR A O 1
ATOM 1470 N N . ILE A 1 182 ? 9.656 -14.047 -7.016 1 98.81 182 ILE A N 1
ATOM 1471 C CA . ILE A 1 182 ? 9.312 -14.688 -5.75 1 98.81 182 ILE A CA 1
ATOM 1472 C C . ILE A 1 182 ? 10.422 -14.445 -4.73 1 98.81 182 ILE A C 1
ATOM 1474 O O . ILE A 1 182 ? 11.609 -14.547 -5.051 1 98.81 182 ILE A O 1
ATOM 1478 N N . MET A 1 183 ? 9.969 -14.031 -3.531 1 98.88 183 MET A N 1
ATOM 1479 C CA . MET A 1 183 ? 10.93 -13.766 -2.473 1 98.88 183 MET A CA 1
ATOM 1480 C C . MET A 1 183 ? 10.758 -14.742 -1.313 1 98.88 183 MET A C 1
ATOM 1482 O O . MET A 1 183 ? 9.664 -15.266 -1.1 1 98.88 183 MET A O 1
ATOM 1486 N N . LYS A 1 184 ? 11.836 -14.922 -0.564 1 98.62 184 LYS A N 1
ATOM 1487 C CA . LYS A 1 184 ? 11.789 -15.75 0.633 1 98.62 184 LYS A CA 1
ATOM 1488 C C . LYS A 1 184 ? 11.023 -15.07 1.756 1 98.62 184 LYS A C 1
ATOM 1490 O O . LYS A 1 184 ? 10.992 -13.836 1.832 1 98.62 184 LYS A O 1
ATOM 1495 N N . LYS A 1 185 ? 10.445 -15.891 2.596 1 98.44 185 LYS A N 1
ATOM 1496 C CA . LYS A 1 185 ? 9.852 -15.359 3.82 1 98.44 185 LYS A CA 1
ATOM 1497 C C . LYS A 1 185 ? 10.914 -15.164 4.902 1 98.44 185 LYS A C 1
ATOM 1499 O O . LYS A 1 185 ? 11.938 -15.844 4.902 1 98.44 185 LYS A O 1
ATOM 1504 N N . PRO A 1 186 ? 10.625 -14.273 5.797 1 97.94 186 PRO A N 1
ATOM 1505 C CA . PRO A 1 186 ? 11.547 -14.117 6.922 1 97.94 186 PRO A CA 1
ATOM 1506 C C . PRO A 1 186 ? 11.617 -15.367 7.797 1 97.94 186 PRO A C 1
ATOM 1508 O O . PRO A 1 186 ? 10.672 -16.156 7.824 1 97.94 186 PRO A O 1
ATOM 1511 N N . GLU A 1 187 ? 12.703 -15.492 8.492 1 96.19 187 GLU A N 1
ATOM 1512 C CA . GLU A 1 187 ? 12.883 -16.625 9.398 1 96.19 187 GLU A CA 1
ATOM 1513 C C . GLU A 1 187 ? 11.891 -16.562 10.555 1 96.19 187 GLU A C 1
ATOM 1515 O O . GLU A 1 187 ? 11.336 -17.578 10.953 1 96.19 187 GLU A O 1
ATOM 1520 N N . VAL A 1 188 ? 11.773 -15.344 11.078 1 97.25 188 VAL A N 1
ATOM 1521 C CA . VAL A 1 188 ? 10.805 -15.117 12.148 1 97.25 188 VAL A CA 1
ATOM 1522 C C . VAL A 1 188 ? 9.609 -14.336 11.609 1 97.25 188 VAL A C 1
ATOM 1524 O O . VAL A 1 188 ? 9.758 -13.211 11.133 1 97.25 188 VAL A O 1
ATOM 1527 N N . LEU A 1 189 ? 8.461 -14.992 11.766 1 97.75 189 LEU A N 1
ATOM 1528 C CA . LEU A 1 189 ? 7.266 -14.391 11.195 1 97.75 189 LEU A CA 1
ATOM 1529 C C . LEU A 1 189 ? 6.547 -13.531 12.234 1 97.75 189 LEU A C 1
ATOM 1531 O O . LEU A 1 189 ? 5.977 -14.062 13.195 1 97.75 189 LEU A O 1
ATOM 1535 N N . THR A 1 190 ? 6.621 -12.305 12.047 1 97.5 190 THR A N 1
ATOM 1536 C CA . THR A 1 190 ? 5.859 -11.305 12.781 1 97.5 190 THR A CA 1
ATOM 1537 C C . THR A 1 190 ? 5.273 -10.266 11.828 1 97.5 190 THR A C 1
ATOM 1539 O O . THR A 1 190 ? 5.691 -10.164 10.672 1 97.5 190 THR A O 1
ATOM 1542 N N . THR A 1 191 ? 4.293 -9.641 12.312 1 95.31 191 THR A N 1
ATOM 1543 C CA . THR A 1 191 ? 3.75 -8.555 11.508 1 95.31 191 THR A CA 1
ATOM 1544 C C . THR A 1 191 ? 4.852 -7.578 11.102 1 95.31 191 THR A C 1
ATOM 1546 O O . THR A 1 191 ? 4.895 -7.125 9.953 1 95.31 191 THR A O 1
ATOM 1549 N N . LYS A 1 192 ? 5.711 -7.277 12.016 1 93.69 192 LYS A N 1
ATOM 1550 C CA . LYS A 1 192 ? 6.801 -6.336 11.758 1 93.69 192 LYS A CA 1
ATOM 1551 C C . LYS A 1 192 ? 7.754 -6.875 10.695 1 93.69 192 LYS A C 1
ATOM 1553 O O . LYS A 1 192 ? 8.109 -6.16 9.758 1 93.69 192 LYS A O 1
ATOM 1558 N N . SER A 1 193 ? 8.164 -8.102 10.812 1 97.19 193 SER A N 1
ATOM 1559 C CA . SER A 1 193 ? 9.109 -8.672 9.859 1 97.19 193 SER A CA 1
ATOM 1560 C C . SER A 1 193 ? 8.5 -8.773 8.461 1 97.19 193 SER A C 1
ATOM 1562 O O . SER A 1 193 ? 9.188 -8.578 7.461 1 97.19 193 SER A O 1
ATOM 1564 N N . LEU A 1 194 ? 7.203 -9.117 8.391 1 98.25 194 LEU A N 1
ATOM 1565 C CA . LEU A 1 194 ? 6.531 -9.18 7.098 1 98.25 194 LEU A CA 1
ATOM 1566 C C . LEU A 1 194 ? 6.426 -7.797 6.469 1 98.25 194 LEU A C 1
ATOM 1568 O O . LEU A 1 194 ? 6.637 -7.641 5.266 1 98.25 194 LEU A O 1
ATOM 1572 N N . TYR A 1 195 ? 6.113 -6.867 7.312 1 95.25 195 TYR A N 1
ATOM 1573 C CA . TYR A 1 195 ? 6.027 -5.488 6.84 1 95.25 195 TYR A CA 1
ATOM 1574 C C . TYR A 1 195 ? 7.359 -5.027 6.266 1 95.25 195 TYR A C 1
ATOM 1576 O O . TYR A 1 195 ? 7.41 -4.5 5.152 1 95.25 195 TYR A O 1
ATOM 1584 N N . GLU A 1 196 ? 8.406 -5.211 6.949 1 94.06 196 GLU A N 1
ATOM 1585 C CA . GLU A 1 196 ? 9.734 -4.777 6.527 1 94.06 196 GLU A CA 1
ATOM 1586 C C . GLU A 1 196 ? 10.164 -5.48 5.246 1 94.06 196 GLU A C 1
ATOM 1588 O O . GLU A 1 196 ? 10.703 -4.848 4.336 1 94.06 196 GLU A O 1
ATOM 1593 N N . ALA A 1 197 ? 9.891 -6.727 5.176 1 96.75 197 ALA A N 1
ATOM 1594 C CA . ALA A 1 197 ? 10.242 -7.492 3.984 1 96.75 197 ALA A CA 1
ATOM 1595 C C . ALA A 1 197 ? 9.469 -6.992 2.766 1 96.75 197 ALA A C 1
ATOM 1597 O O . ALA A 1 197 ? 10.023 -6.902 1.667 1 96.75 197 ALA A O 1
ATOM 1598 N N . LEU A 1 198 ? 8.227 -6.691 3.002 1 96.5 198 LEU A N 1
ATOM 1599 C CA . LEU A 1 198 ? 7.387 -6.195 1.918 1 96.5 198 LEU A CA 1
ATOM 1600 C C . LEU A 1 198 ? 7.867 -4.836 1.435 1 96.5 198 LEU A C 1
ATOM 1602 O O . LEU A 1 198 ? 7.938 -4.586 0.228 1 96.5 198 LEU A O 1
ATOM 1606 N N . GLU A 1 199 ? 8.211 -3.961 2.336 1 90.31 199 GLU A N 1
ATOM 1607 C CA . GLU A 1 199 ? 8.711 -2.637 1.98 1 90.31 199 GLU A CA 1
ATOM 1608 C C . GLU A 1 199 ? 10.039 -2.729 1.239 1 90.31 199 GLU A C 1
ATOM 1610 O O . GLU A 1 199 ? 10.289 -1.971 0.3 1 90.31 199 GLU A O 1
ATOM 1615 N N . ASP A 1 200 ? 10.867 -3.639 1.652 1 92.19 200 ASP A N 1
ATOM 1616 C CA . ASP A 1 200 ? 12.133 -3.869 0.959 1 92.19 200 ASP A CA 1
ATOM 1617 C C . ASP A 1 200 ? 11.898 -4.32 -0.48 1 92.19 200 ASP A C 1
ATOM 1619 O O . ASP A 1 200 ? 12.602 -3.887 -1.396 1 92.19 200 ASP A O 1
ATOM 1623 N N . LEU A 1 201 ? 10.953 -5.145 -0.614 1 95.62 201 LEU A N 1
ATOM 1624 C CA . LEU A 1 201 ? 10.609 -5.645 -1.941 1 95.62 201 LEU A CA 1
ATOM 1625 C C . LEU A 1 201 ? 10.109 -4.516 -2.834 1 95.62 201 LEU A C 1
ATOM 1627 O O . LEU A 1 201 ? 10.539 -4.387 -3.98 1 95.62 201 LEU A O 1
ATOM 1631 N N . LYS A 1 202 ? 9.281 -3.684 -2.303 1 90.44 202 LYS A N 1
ATOM 1632 C CA . LYS A 1 202 ? 8.727 -2.551 -3.035 1 90.44 202 LYS A CA 1
ATOM 1633 C C . LYS A 1 202 ? 9.82 -1.583 -3.473 1 90.44 202 LYS A C 1
ATOM 1635 O O . LYS A 1 202 ? 9.711 -0.938 -4.516 1 90.44 202 LYS A O 1
ATOM 1640 N N . ALA A 1 203 ? 10.836 -1.521 -2.711 1 86 203 ALA A N 1
ATOM 1641 C CA . ALA A 1 203 ? 11.891 -0.536 -2.922 1 86 203 ALA A CA 1
ATOM 1642 C C . ALA A 1 203 ? 12.875 -1.012 -3.984 1 86 203 ALA A C 1
ATOM 1644 O O . ALA A 1 203 ? 13.703 -0.234 -4.465 1 86 203 ALA A O 1
ATOM 1645 N N . GLN A 1 204 ? 12.812 -2.252 -4.328 1 90.56 204 GLN A N 1
ATOM 1646 C CA . GLN A 1 204 ? 13.734 -2.758 -5.34 1 90.56 204 GLN A CA 1
ATOM 1647 C C . GLN A 1 204 ? 13.5 -2.078 -6.688 1 90.56 204 GLN A C 1
ATOM 1649 O O . GLN A 1 204 ? 12.359 -1.756 -7.035 1 90.56 204 GLN A O 1
ATOM 1654 N N . PRO A 1 205 ? 14.578 -1.938 -7.426 1 88.62 205 PRO A N 1
ATOM 1655 C CA . PRO A 1 205 ? 14.406 -1.352 -8.758 1 88.62 205 PRO A CA 1
ATOM 1656 C C . PRO A 1 205 ? 13.516 -2.197 -9.664 1 88.62 205 PRO A C 1
ATOM 1658 O O . PRO A 1 205 ? 13.508 -3.428 -9.555 1 88.62 205 PRO A O 1
ATOM 1661 N N . SER A 1 206 ? 12.828 -1.486 -10.484 1 92.19 206 SER A N 1
ATOM 1662 C CA . SER A 1 206 ? 12 -2.154 -11.484 1 92.19 206 SER A CA 1
ATOM 1663 C C . SER A 1 206 ? 12.852 -2.947 -12.469 1 92.19 206 SER A C 1
ATOM 1665 O O . SER A 1 206 ? 13.969 -2.543 -12.789 1 92.19 206 SER A O 1
ATOM 1667 N N . PHE A 1 207 ? 12.289 -4.039 -12.969 1 96 207 PHE A N 1
ATOM 1668 C CA . PHE A 1 207 ? 12.961 -4.828 -13.992 1 96 207 PHE A CA 1
ATOM 1669 C C . PHE A 1 207 ? 12.789 -4.188 -15.367 1 96 207 PHE A C 1
ATOM 1671 O O . PHE A 1 207 ? 13.359 -4.66 -16.359 1 96 207 PHE A O 1
ATOM 1678 N N . GLY A 1 208 ? 12.055 -3.146 -15.422 1 94.31 208 GLY A N 1
ATOM 1679 C CA . GLY A 1 208 ? 11.766 -2.477 -16.672 1 94.31 208 GLY A CA 1
ATOM 1680 C C . GLY A 1 208 ? 13.016 -2.082 -17.453 1 94.31 208 GLY A C 1
ATOM 1681 O O . GLY A 1 208 ? 13.031 -2.135 -18.672 1 94.31 208 GLY A O 1
ATOM 1682 N N . SER A 1 209 ? 14.039 -1.75 -16.703 1 92.44 209 SER A N 1
ATOM 1683 C CA . SER A 1 209 ? 15.266 -1.283 -17.344 1 92.44 209 SER A CA 1
ATOM 1684 C C . SER A 1 209 ? 15.992 -2.422 -18.062 1 92.44 209 SER A C 1
ATOM 1686 O O . SER A 1 209 ? 16.875 -2.184 -18.875 1 92.44 209 SER A O 1
ATOM 1688 N N . LEU A 1 210 ? 15.594 -3.645 -17.766 1 96.12 210 LEU A N 1
ATOM 1689 C CA . LEU A 1 210 ? 16.25 -4.801 -18.375 1 96.12 210 LEU A CA 1
ATOM 1690 C C . LEU A 1 210 ? 15.453 -5.32 -19.562 1 96.12 210 LEU A C 1
ATOM 1692 O O . LEU A 1 210 ? 15.906 -6.223 -20.266 1 96.12 210 LEU A O 1
ATOM 1696 N N . ILE A 1 211 ? 14.266 -4.781 -19.766 1 96.94 211 ILE A N 1
ATOM 1697 C CA . ILE A 1 211 ? 13.492 -5.086 -20.953 1 96.94 211 ILE A CA 1
ATOM 1698 C C . ILE A 1 211 ? 14.055 -4.316 -22.156 1 96.94 211 ILE A C 1
ATOM 1700 O O . ILE A 1 211 ? 14.336 -3.119 -22.047 1 96.94 211 ILE A O 1
ATOM 1704 N N . PRO A 1 212 ? 14.227 -4.988 -23.25 1 96.12 212 PRO A N 1
ATOM 1705 C CA . PRO A 1 212 ? 14.797 -4.309 -24.422 1 96.12 212 PRO A CA 1
ATOM 1706 C C . PRO A 1 212 ? 14.031 -3.045 -24.797 1 96.12 212 PRO A C 1
ATOM 1708 O O . PRO A 1 212 ? 12.812 -3.082 -24.953 1 96.12 212 PRO A O 1
ATOM 1711 N N . SER A 1 213 ? 14.766 -1.98 -25.047 1 94.81 213 SER A N 1
ATOM 1712 C CA . SER A 1 213 ? 14.164 -0.698 -25.406 1 94.81 213 SER A CA 1
ATOM 1713 C C . SER A 1 213 ? 13.453 -0.77 -26.75 1 94.81 213 SER A C 1
ATOM 1715 O O . SER A 1 213 ? 12.539 0.014 -27.016 1 94.81 213 SER A O 1
ATOM 1717 N N . THR A 1 214 ? 13.859 -1.679 -27.531 1 95.5 214 THR A N 1
ATOM 1718 C CA . THR A 1 214 ? 13.25 -1.868 -28.828 1 95.5 214 THR A CA 1
ATOM 1719 C C . THR A 1 214 ? 11.766 -2.197 -28.703 1 95.5 214 THR A C 1
ATOM 1721 O O . THR A 1 214 ? 10.992 -1.995 -29.641 1 95.5 214 THR A O 1
ATOM 1724 N N . LEU A 1 215 ? 11.375 -2.643 -27.516 1 96.94 215 LEU A N 1
ATOM 1725 C CA . LEU A 1 215 ? 9.977 -2.992 -27.281 1 96.94 215 LEU A CA 1
ATOM 1726 C C . LEU A 1 215 ? 9.211 -1.811 -26.688 1 96.94 215 LEU A C 1
ATOM 1728 O O . LEU A 1 215 ? 8 -1.896 -26.469 1 96.94 215 LEU A O 1
ATOM 1732 N N . SER A 1 216 ? 9.875 -0.742 -26.375 1 96.06 216 SER A N 1
ATOM 1733 C CA . SER A 1 216 ? 9.281 0.469 -25.828 1 96.06 216 SER A CA 1
ATOM 1734 C C . SER A 1 216 ? 8.383 0.149 -24.641 1 96.06 216 SER A C 1
ATOM 1736 O O . SER A 1 216 ? 7.207 0.523 -24.625 1 96.06 216 SER A O 1
ATOM 1738 N N . PRO A 1 217 ? 9 -0.546 -23.625 1 96.38 217 PRO A N 1
ATOM 1739 C CA . PRO A 1 217 ? 8.164 -0.96 -22.484 1 96.38 217 PRO A CA 1
ATOM 1740 C C . PRO A 1 217 ? 7.625 0.223 -21.688 1 96.38 217 PRO A C 1
ATOM 1742 O O . PRO A 1 217 ? 8.352 1.186 -21.438 1 96.38 217 PRO A O 1
ATOM 1745 N N . ARG A 1 218 ? 6.301 0.176 -21.359 1 95.44 218 ARG A N 1
ATOM 1746 C CA . ARG A 1 218 ? 5.645 1.144 -20.5 1 95.44 218 ARG A CA 1
ATOM 1747 C C . ARG A 1 218 ? 4.992 0.452 -19.297 1 95.44 218 ARG A C 1
ATOM 1749 O O . ARG A 1 218 ? 4.082 -0.362 -19.469 1 95.44 218 ARG A O 1
ATOM 1756 N N . SER A 1 219 ? 5.465 0.829 -18.109 1 93.62 219 SER A N 1
ATOM 1757 C CA . SER A 1 219 ? 4.961 0.18 -16.906 1 93.62 219 SER A CA 1
ATOM 1758 C C . SER A 1 219 ? 3.471 0.438 -16.719 1 93.62 219 SER A C 1
ATOM 1760 O O . SER A 1 219 ? 3.01 1.573 -16.844 1 93.62 2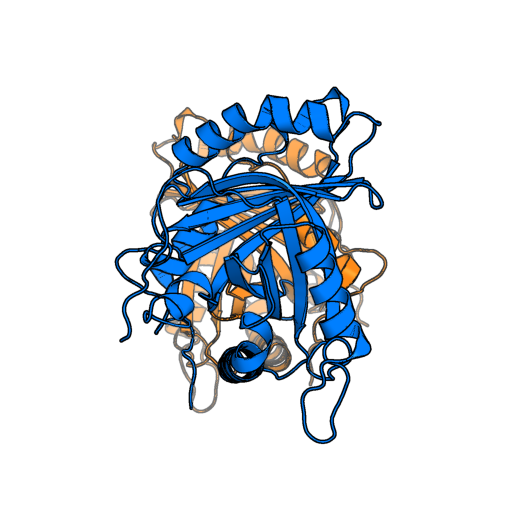19 SER A O 1
ATOM 1762 N N . VAL A 1 220 ? 2.705 -0.665 -16.422 1 92.44 220 VAL A N 1
ATOM 1763 C CA . VAL A 1 220 ? 1.268 -0.474 -16.266 1 92.44 220 VAL A CA 1
ATOM 1764 C C . VAL A 1 220 ? 0.806 -1.113 -14.953 1 92.44 220 VAL A C 1
ATOM 1766 O O . VAL A 1 220 ? -0.32 -0.882 -14.508 1 92.44 220 VAL A O 1
ATOM 1769 N N . PHE A 1 221 ? 1.597 -1.862 -14.383 1 92.62 221 PHE A N 1
ATOM 1770 C CA . PHE A 1 221 ? 1.228 -2.584 -13.172 1 92.62 221 PHE A CA 1
ATOM 1771 C C . PHE A 1 221 ? 2.465 -2.941 -12.359 1 92.62 221 PHE A C 1
ATOM 1773 O O . PHE A 1 221 ? 3.492 -3.328 -12.914 1 92.62 221 PHE A O 1
ATOM 1780 N N . ASP A 1 222 ? 2.5 -2.768 -11.094 1 92.94 222 ASP A N 1
ATOM 1781 C CA . ASP A 1 222 ? 3.551 -3.131 -10.148 1 92.94 222 ASP A CA 1
ATOM 1782 C C . ASP A 1 222 ? 2.967 -3.432 -8.766 1 92.94 222 ASP A C 1
ATOM 1784 O O . ASP A 1 222 ? 2.555 -2.52 -8.047 1 92.94 222 ASP A O 1
ATOM 1788 N N . ASN A 1 223 ? 3.018 -4.742 -8.461 1 94 223 ASN A N 1
ATOM 1789 C CA . ASN A 1 223 ? 2.348 -5.176 -7.242 1 94 223 ASN A CA 1
ATOM 1790 C C . ASN A 1 223 ? 3.234 -6.102 -6.414 1 94 223 ASN A C 1
ATOM 1792 O O . ASN A 1 223 ? 3.619 -7.176 -6.879 1 94 223 ASN A O 1
ATOM 1796 N N . SER A 1 224 ? 3.598 -5.633 -5.223 1 96.5 224 SER A N 1
ATOM 1797 C CA . SER A 1 224 ? 4.262 -6.477 -4.234 1 96.5 224 SER A CA 1
ATOM 1798 C C . SER A 1 224 ? 3.266 -7.031 -3.223 1 96.5 224 SER A C 1
ATOM 1800 O O . SER A 1 224 ? 2.473 -6.285 -2.646 1 96.5 224 SER A O 1
ATOM 1802 N N . ALA A 1 225 ? 3.295 -8.344 -3.072 1 98.31 225 ALA A N 1
ATOM 1803 C CA . ALA A 1 225 ? 2.236 -8.977 -2.289 1 98.31 225 ALA A CA 1
ATOM 1804 C C . ALA A 1 225 ? 2.799 -10.086 -1.405 1 98.31 225 ALA A C 1
ATOM 1806 O O . ALA A 1 225 ? 3.869 -10.625 -1.685 1 98.31 225 ALA A O 1
ATOM 1807 N N . LEU A 1 226 ? 2.049 -10.336 -0.357 1 98.75 226 LEU A N 1
ATOM 1808 C CA . LEU A 1 226 ? 2.271 -11.531 0.455 1 98.75 226 LEU A CA 1
ATOM 1809 C C . LEU A 1 226 ? 1.679 -12.766 -0.216 1 98.75 226 LEU A C 1
ATOM 1811 O O . LEU A 1 226 ? 0.722 -12.656 -0.986 1 98.75 226 LEU A O 1
ATOM 1815 N N . ILE A 1 227 ? 2.311 -13.867 0.033 1 98.62 227 ILE A N 1
ATOM 1816 C CA . ILE A 1 227 ? 1.684 -15.109 -0.413 1 98.62 227 ILE A CA 1
ATOM 1817 C C . ILE A 1 227 ? 0.735 -15.625 0.667 1 98.62 227 ILE A C 1
ATOM 1819 O O . ILE A 1 227 ? 1.179 -16.109 1.709 1 98.62 227 ILE A O 1
ATOM 1823 N N . LEU A 1 228 ? -0.506 -15.516 0.387 1 98 228 LEU A N 1
ATOM 1824 C CA . LEU A 1 228 ? -1.541 -15.961 1.313 1 98 228 LEU A CA 1
ATOM 1825 C C . LEU A 1 228 ? -1.589 -17.484 1.38 1 98 228 LEU A C 1
ATOM 1827 O O . LEU A 1 228 ? -1.743 -18.062 2.461 1 98 228 LEU A O 1
ATOM 1831 N N . ALA A 1 229 ? -1.434 -18.078 0.243 1 97.69 229 ALA A N 1
ATOM 1832 C CA . ALA A 1 229 ? -1.453 -19.547 0.115 1 97.69 229 ALA A CA 1
ATOM 1833 C C . ALA A 1 229 ? -0.715 -19.984 -1.143 1 97.69 229 ALA A C 1
ATOM 1835 O O . ALA A 1 229 ? -0.461 -19.188 -2.043 1 97.69 229 ALA A O 1
ATOM 1836 N N . MET A 1 230 ? -0.326 -21.234 -1.144 1 97.81 230 MET A N 1
ATOM 1837 C CA . MET A 1 230 ? 0.268 -21.891 -2.303 1 97.81 230 MET A CA 1
ATOM 1838 C C . MET A 1 230 ? -0.446 -23.203 -2.605 1 97.81 230 MET A C 1
ATOM 1840 O O . MET A 1 230 ? -0.777 -23.969 -1.691 1 97.81 230 MET A O 1
ATOM 1844 N N . TRP A 1 231 ? -0.725 -23.375 -3.891 1 98.19 231 TRP A N 1
ATOM 1845 C CA . TRP A 1 231 ? -1.145 -24.703 -4.352 1 98.19 231 TRP A CA 1
ATOM 1846 C C . TRP A 1 231 ? 0.036 -25.484 -4.922 1 98.19 231 TRP A C 1
ATOM 1848 O O . TRP A 1 231 ? 0.829 -24.938 -5.695 1 98.19 231 TRP A O 1
ATOM 1858 N N . LEU A 1 232 ? 0.092 -26.766 -4.508 1 97.88 232 LEU A N 1
ATOM 1859 C CA . LEU A 1 232 ? 1.304 -27.531 -4.77 1 97.88 232 LEU A CA 1
ATOM 1860 C C . LEU A 1 232 ? 0.972 -28.844 -5.473 1 97.88 232 LEU A C 1
ATOM 1862 O O . LEU A 1 232 ? 1.228 -29.922 -4.938 1 97.88 232 LEU A O 1
ATOM 1866 N N . PRO A 1 233 ? 0.579 -28.703 -6.723 1 97.38 233 PRO A N 1
ATOM 1867 C CA . PRO A 1 233 ? 0.186 -29.922 -7.449 1 97.38 233 PRO A CA 1
ATOM 1868 C C . PRO A 1 233 ? 1.337 -30.906 -7.617 1 97.38 233 PRO A C 1
ATOM 1870 O O . PRO A 1 233 ? 1.126 -32.125 -7.562 1 97.38 233 PRO A O 1
ATOM 1873 N N . VAL A 1 234 ? 2.535 -30.453 -7.852 1 97.25 234 VAL A N 1
ATOM 1874 C CA . VAL A 1 234 ? 3.691 -31.328 -8.016 1 97.25 234 VAL A CA 1
ATOM 1875 C C . VAL A 1 234 ? 3.936 -32.094 -6.723 1 97.25 234 VAL A C 1
ATOM 1877 O O . VAL A 1 234 ? 4.156 -33.312 -6.754 1 97.25 234 VAL A O 1
ATOM 1880 N N . SER A 1 235 ? 3.908 -31.422 -5.648 1 97.69 235 SER A N 1
ATOM 1881 C CA . SER A 1 235 ? 4.082 -32.062 -4.355 1 97.69 235 SER A CA 1
ATOM 1882 C C . SER A 1 235 ? 2.98 -33.094 -4.102 1 97.69 235 SER A C 1
ATOM 1884 O O . SER A 1 235 ? 3.26 -34.219 -3.693 1 97.69 235 SER A O 1
ATOM 1886 N N . ARG A 1 236 ? 1.759 -32.719 -4.379 1 96.06 236 ARG A N 1
ATOM 1887 C CA . ARG A 1 236 ? 0.615 -33.594 -4.191 1 96.06 236 ARG A CA 1
ATOM 1888 C C . ARG A 1 236 ? 0.786 -34.875 -4.988 1 96.06 236 ARG A C 1
ATOM 1890 O O . ARG A 1 236 ? 0.522 -35.969 -4.48 1 96.06 236 ARG A O 1
ATOM 1897 N N . SER A 1 237 ? 1.246 -34.781 -6.148 1 95.69 237 SER A N 1
ATOM 1898 C CA . SER A 1 237 ? 1.335 -35.906 -7.066 1 95.69 237 SER A CA 1
ATOM 1899 C C . SER A 1 237 ? 2.35 -36.938 -6.582 1 95.69 237 SER A C 1
ATOM 1901 O O . SER A 1 237 ? 2.279 -38.125 -6.953 1 95.69 237 SER A O 1
ATOM 1903 N N . VAL A 1 238 ? 3.271 -36.562 -5.738 1 96.38 238 VAL A N 1
ATOM 1904 C CA . VAL A 1 238 ? 4.289 -37.5 -5.273 1 96.38 238 VAL A CA 1
ATOM 1905 C C . VAL A 1 238 ? 4.062 -37.812 -3.799 1 96.38 238 VAL A C 1
ATOM 1907 O O . VAL A 1 238 ? 4.961 -38.344 -3.125 1 96.38 238 VAL A O 1
ATOM 1910 N N . GLY A 1 239 ? 2.943 -37.438 -3.312 1 95.62 239 GLY A N 1
ATOM 1911 C CA . GLY A 1 239 ? 2.539 -37.844 -1.976 1 95.62 239 GLY A CA 1
ATOM 1912 C C . GLY A 1 239 ? 2.873 -36.812 -0.91 1 95.62 239 GLY A C 1
ATOM 1913 O O . GLY A 1 239 ? 2.766 -37.094 0.285 1 95.62 239 GLY A O 1
ATOM 1914 N N . GLY A 1 240 ? 3.281 -35.594 -1.3 1 97.19 240 GLY A N 1
ATOM 1915 C CA . GLY A 1 240 ? 3.596 -34.531 -0.351 1 97.19 240 GLY A CA 1
ATOM 1916 C C . GLY A 1 240 ? 2.424 -33.594 -0.077 1 97.19 240 GLY A C 1
ATOM 1917 O O . GLY A 1 240 ? 1.267 -34 -0.264 1 97.19 240 GLY A O 1
ATOM 1918 N N . ALA A 1 241 ? 2.742 -32.438 0.421 1 96.75 241 ALA A N 1
ATOM 1919 C CA . ALA A 1 241 ? 1.732 -31.453 0.778 1 96.75 241 ALA A CA 1
ATOM 1920 C C . ALA A 1 241 ? 0.967 -30.969 -0.456 1 96.75 241 ALA A C 1
ATOM 1922 O O . ALA A 1 241 ? 1.56 -30.75 -1.515 1 96.75 241 ALA A O 1
ATOM 1923 N N . ASN A 1 242 ? -0.28 -30.797 -0.277 1 95.81 242 ASN A N 1
ATOM 1924 C CA . ASN A 1 242 ? -1.107 -30.297 -1.373 1 95.81 242 ASN A CA 1
ATOM 1925 C C . ASN A 1 242 ? -1.117 -28.766 -1.426 1 95.81 242 ASN A C 1
ATOM 1927 O O . ASN A 1 242 ? -1.401 -28.188 -2.471 1 95.81 242 ASN A O 1
ATOM 1931 N N . GLN A 1 243 ? -0.947 -28.219 -0.276 1 96.12 243 GLN A N 1
ATOM 1932 C CA . GLN A 1 243 ? -0.983 -26.766 -0.154 1 96.12 243 GLN A CA 1
ATOM 1933 C C . GLN A 1 243 ? -0.177 -26.297 1.053 1 96.12 243 GLN A C 1
ATOM 1935 O O . GLN A 1 243 ? 0.255 -27.109 1.873 1 96.12 243 GLN A O 1
ATOM 1940 N N . ASP A 1 244 ? 0.049 -25.016 1.07 1 96.69 244 ASP A N 1
ATOM 1941 C CA . ASP A 1 244 ? 0.765 -24.406 2.186 1 96.69 244 ASP A CA 1
ATOM 1942 C C . ASP A 1 244 ? 0.286 -22.969 2.424 1 96.69 244 ASP A C 1
ATOM 1944 O O . ASP A 1 244 ? -0.129 -22.281 1.486 1 96.69 244 ASP A O 1
ATOM 1948 N N . THR A 1 245 ? 0.144 -22.547 3.658 1 96.94 245 THR A N 1
ATOM 1949 C CA . THR A 1 245 ? -0.028 -21.156 4.082 1 96.94 245 THR A CA 1
ATOM 1950 C C . THR A 1 245 ? 1.247 -20.625 4.734 1 96.94 245 THR A C 1
ATOM 1952 O O . THR A 1 245 ? 1.353 -20.594 5.961 1 96.94 245 THR A O 1
ATOM 1955 N N . PRO A 1 246 ? 2.137 -20.125 3.893 1 97.38 246 PRO A N 1
ATOM 1956 C CA . PRO A 1 246 ? 3.531 -19.953 4.312 1 97.38 246 PRO A CA 1
ATOM 1957 C C . PRO A 1 246 ? 3.705 -18.859 5.359 1 97.38 246 PRO A C 1
ATOM 1959 O O . PRO A 1 246 ? 4.703 -18.844 6.086 1 97.38 246 PRO A O 1
ATOM 1962 N N . LEU A 1 247 ? 2.76 -17.969 5.516 1 98.19 247 LEU A N 1
ATOM 1963 C CA . LEU A 1 247 ? 2.961 -16.828 6.402 1 98.19 247 LEU A CA 1
ATOM 1964 C C . LEU A 1 247 ? 2.068 -16.938 7.637 1 98.19 247 LEU A C 1
ATOM 1966 O O . LEU A 1 247 ? 1.823 -15.938 8.32 1 98.19 247 LEU A O 1
ATOM 1970 N N . ALA A 1 248 ? 1.587 -18.141 7.812 1 95.5 248 ALA A N 1
ATOM 1971 C CA . ALA A 1 248 ? 0.908 -18.406 9.078 1 95.5 248 ALA A CA 1
ATOM 1972 C C . ALA A 1 248 ? 1.889 -18.375 10.242 1 95.5 248 ALA A C 1
ATOM 1974 O O . ALA A 1 248 ? 3.041 -18.797 10.109 1 95.5 248 ALA A O 1
ATOM 1975 N N . PRO A 1 249 ? 1.494 -17.828 11.422 1 95.31 249 PRO A N 1
ATOM 1976 C CA . PRO A 1 249 ? 0.14 -17.438 11.82 1 95.31 249 PRO A CA 1
ATOM 1977 C C . PRO A 1 249 ? -0.124 -15.953 11.633 1 95.31 249 PRO A C 1
ATOM 1979 O O . PRO A 1 249 ? -1.161 -15.445 12.07 1 95.31 249 PRO A O 1
ATOM 1982 N N . VAL A 1 250 ? 0.809 -15.219 11.031 1 96.25 250 VAL A N 1
ATOM 1983 C CA . VAL A 1 250 ? 0.556 -13.797 10.82 1 96.25 250 VAL A CA 1
ATOM 1984 C C . VAL A 1 250 ? -0.639 -13.617 9.891 1 96.25 250 VAL A C 1
ATOM 1986 O O . VAL A 1 250 ? -1.496 -12.766 10.125 1 96.25 250 VAL A O 1
ATOM 1989 N N . LEU A 1 251 ? -0.629 -14.359 8.789 1 96.44 251 LEU A N 1
ATOM 1990 C CA . LEU A 1 251 ? -1.821 -14.516 7.965 1 96.44 251 LEU A CA 1
ATOM 1991 C C . LEU A 1 251 ? -2.562 -15.797 8.32 1 96.44 251 LEU A C 1
ATOM 1993 O O . LEU A 1 251 ? -1.957 -16.75 8.812 1 96.44 251 LEU A O 1
ATOM 1997 N N . PRO A 1 252 ? -3.811 -15.805 8.062 1 95 252 PRO A N 1
ATOM 1998 C CA . PRO A 1 252 ? -4.586 -16.969 8.516 1 95 252 PRO A CA 1
ATOM 1999 C C . PRO A 1 252 ? -4.262 -18.234 7.727 1 95 252 PRO A C 1
ATOM 2001 O O . PRO A 1 252 ? -3.902 -18.156 6.547 1 95 252 PRO A O 1
ATOM 2004 N N . SER A 1 253 ? -4.434 -19.312 8.453 1 93.56 253 SER A N 1
ATOM 2005 C CA . SER A 1 253 ? -4.363 -20.625 7.82 1 93.56 253 SER A CA 1
ATOM 2006 C C . SER A 1 253 ? -5.75 -21.125 7.426 1 93.56 253 SER A C 1
ATOM 2008 O O . SER A 1 253 ? -6.762 -20.531 7.82 1 93.56 253 SER A O 1
ATOM 2010 N N . VAL A 1 254 ? -5.68 -22.156 6.586 1 90 254 VAL A N 1
ATOM 2011 C CA . VAL A 1 254 ? -6.93 -22.797 6.195 1 90 254 VAL A CA 1
ATOM 2012 C C . VAL A 1 254 ? -7.621 -23.375 7.43 1 90 254 VAL A C 1
ATOM 2014 O O . VAL A 1 254 ? -6.977 -23.984 8.281 1 90 254 VAL A O 1
ATOM 2017 N N . THR A 1 255 ? -8.922 -22.953 7.586 1 82.81 255 THR A N 1
ATOM 2018 C CA . THR A 1 255 ? -9.703 -23.562 8.664 1 82.81 255 THR A CA 1
ATOM 2019 C C . THR A 1 255 ? -10.672 -24.594 8.109 1 82.81 255 THR A C 1
ATOM 2021 O O . THR A 1 255 ? -11.305 -24.375 7.074 1 82.81 255 THR A O 1
ATOM 2024 N N . THR A 1 256 ? -10.633 -25.844 8.469 1 65.75 256 THR A N 1
ATOM 2025 C CA . THR A 1 256 ? -11.492 -26.938 8.023 1 65.75 256 THR A CA 1
ATOM 2026 C C . THR A 1 256 ? -12.812 -26.938 8.789 1 65.75 256 THR A C 1
ATOM 2028 O O . THR A 1 256 ? -12.852 -26.562 9.961 1 65.75 256 THR A O 1
ATOM 2031 N N . MET B 1 1 ? -21.641 23.688 1.753 1 52.16 1 MET B N 1
ATOM 2032 C CA . MET B 1 1 ? -20.406 23.25 2.402 1 52.16 1 MET B CA 1
ATOM 2033 C C . MET B 1 1 ? -19.484 24.422 2.678 1 52.16 1 MET B C 1
ATOM 2035 O O . MET B 1 1 ? -19.406 25.359 1.87 1 52.16 1 MET B O 1
ATOM 2039 N N . SER B 1 2 ? -19.078 24.734 4.004 1 76.88 2 SER B N 1
ATOM 2040 C CA . SER B 1 2 ? -18.266 25.906 4.328 1 76.88 2 SER B CA 1
ATOM 2041 C C . SER B 1 2 ? -17 25.953 3.492 1 76.88 2 SER B C 1
ATOM 2043 O O . SER B 1 2 ? -16.453 24.906 3.125 1 76.88 2 SER B O 1
ATOM 2045 N N . VAL B 1 3 ? -16.703 27.172 2.924 1 93.5 3 VAL B N 1
ATOM 2046 C CA . VAL B 1 3 ? -15.578 27.438 2.039 1 93.5 3 VAL B CA 1
ATOM 2047 C C . VAL B 1 3 ? -14.297 27.578 2.861 1 93.5 3 VAL B C 1
ATOM 2049 O O . VAL B 1 3 ? -14.312 28.172 3.947 1 93.5 3 VAL B O 1
ATOM 2052 N N . ILE B 1 4 ? -13.234 26.984 2.488 1 97.38 4 ILE B N 1
ATOM 2053 C CA . ILE B 1 4 ? -11.922 27.125 3.113 1 97.38 4 ILE B CA 1
ATOM 2054 C C . ILE B 1 4 ? -11.383 28.531 2.855 1 97.38 4 ILE B C 1
ATOM 2056 O O . ILE B 1 4 ? -11.289 28.969 1.705 1 97.38 4 ILE B O 1
ATOM 2060 N N . GLU B 1 5 ? -11.031 29.219 3.92 1 97.44 5 GLU B N 1
ATOM 2061 C CA . GLU B 1 5 ? -10.625 30.625 3.816 1 97.44 5 GLU B CA 1
ATOM 2062 C C . GLU B 1 5 ? -9.328 30.875 4.582 1 97.44 5 GLU B C 1
ATOM 2064 O O . GLU B 1 5 ? -8.938 30.078 5.438 1 97.44 5 GLU B O 1
ATOM 2069 N N . GLY B 1 6 ? -8.617 31.922 4.168 1 97.44 6 GLY B N 1
ATOM 2070 C CA . GLY B 1 6 ? -7.543 32.438 4.992 1 97.44 6 GLY B CA 1
ATOM 2071 C C . GLY B 1 6 ? -6.172 31.953 4.566 1 97.44 6 GLY B C 1
ATOM 2072 O O . GLY B 1 6 ? -5.156 32.594 4.855 1 97.44 6 GLY B O 1
ATOM 2073 N N . TYR B 1 7 ? -6.117 30.828 3.924 1 98.12 7 TYR B N 1
ATOM 2074 C CA . TYR B 1 7 ? -4.84 30.281 3.477 1 98.12 7 TYR B CA 1
ATOM 2075 C C . TYR B 1 7 ? -4.344 31 2.23 1 98.12 7 TYR B C 1
ATOM 2077 O O . TYR B 1 7 ? -5.145 31.516 1.445 1 98.12 7 TYR B O 1
ATOM 2085 N N . LYS B 1 8 ? -3.018 31.047 2.104 1 97.75 8 LYS B N 1
ATOM 2086 C CA . LYS B 1 8 ? -2.41 31.703 0.957 1 97.75 8 LYS B CA 1
ATOM 2087 C C . LYS B 1 8 ? -1.353 30.828 0.301 1 97.75 8 LYS B C 1
ATOM 2089 O O . LYS B 1 8 ? -0.746 29.984 0.961 1 97.75 8 LYS B O 1
ATOM 2094 N N . VAL B 1 9 ? -1.193 31.031 -1.007 1 98.19 9 VAL B N 1
ATOM 2095 C CA . VAL B 1 9 ? -0.125 30.359 -1.743 1 98.19 9 VAL B CA 1
ATOM 2096 C C . VAL B 1 9 ? 1.219 31 -1.392 1 98.19 9 VAL B C 1
ATOM 2098 O O . VAL B 1 9 ? 1.308 32.219 -1.194 1 98.19 9 VAL B O 1
ATOM 2101 N N . GLY B 1 10 ? 2.262 30.125 -1.292 1 98.31 10 GLY B N 1
ATOM 2102 C CA . GLY B 1 10 ? 3.6 30.625 -1.029 1 98.31 10 GLY B CA 1
ATOM 2103 C C . GLY B 1 10 ? 4.227 30.031 0.218 1 98.31 10 GLY B C 1
ATOM 2104 O O . GLY B 1 10 ? 3.83 28.953 0.667 1 98.31 10 GLY B O 1
ATOM 2105 N N . GLU B 1 11 ? 5.23 30.734 0.666 1 98.5 11 GLU B N 1
ATOM 2106 C CA . GLU B 1 11 ? 5.961 30.281 1.847 1 98.5 11 GLU B CA 1
ATOM 2107 C C . GLU B 1 11 ? 5.086 30.328 3.094 1 98.5 11 GLU B C 1
ATOM 2109 O O . GLU B 1 11 ? 4.316 31.281 3.279 1 98.5 11 GLU B O 1
ATOM 2114 N N . ILE B 1 12 ? 5.141 29.328 3.857 1 98.31 12 ILE B N 1
ATOM 2115 C CA . ILE B 1 12 ? 4.434 29.266 5.129 1 98.31 12 ILE B CA 1
ATOM 2116 C C . ILE B 1 12 ? 5.402 29.547 6.273 1 98.31 12 ILE B C 1
ATOM 2118 O O . ILE B 1 12 ? 6.453 28.906 6.379 1 98.31 12 ILE B O 1
ATOM 2122 N N . ALA B 1 13 ? 5.059 30.469 7.066 1 96.69 13 ALA B N 1
ATOM 2123 C CA . ALA B 1 13 ? 5.922 30.844 8.18 1 96.69 13 ALA B CA 1
ATOM 2124 C C . ALA B 1 13 ? 5.766 29.891 9.352 1 96.69 13 ALA B C 1
ATOM 2126 O O . ALA B 1 13 ? 5.406 30.297 10.461 1 96.69 13 ALA B O 1
ATOM 2127 N N . ALA B 1 14 ? 5.957 28.641 9.156 1 98 14 ALA B N 1
ATOM 2128 C CA . ALA B 1 14 ? 5.914 27.609 10.195 1 98 14 ALA B CA 1
ATOM 2129 C C . ALA B 1 14 ? 7.316 27.281 10.695 1 98 14 ALA B C 1
ATOM 2131 O O . ALA B 1 14 ? 8.258 27.188 9.906 1 98 14 ALA B O 1
ATOM 2132 N N . ARG B 1 15 ? 7.434 27.062 12.023 1 98.31 15 ARG B N 1
ATOM 2133 C CA . ARG B 1 15 ? 8.742 26.781 12.602 1 98.31 15 ARG B CA 1
ATOM 2134 C C . ARG B 1 15 ? 8.781 25.391 13.219 1 98.31 15 ARG B C 1
ATOM 2136 O O . ARG B 1 15 ? 9.852 24.891 13.555 1 98.31 15 ARG B O 1
ATOM 2143 N N . ALA B 1 16 ? 7.621 24.812 13.359 1 98.75 16 ALA B N 1
ATOM 2144 C CA . ALA B 1 16 ? 7.57 23.469 13.93 1 98.75 16 ALA B CA 1
ATOM 2145 C C . ALA B 1 16 ? 6.504 22.609 13.242 1 98.75 16 ALA B C 1
ATOM 2147 O O . ALA B 1 16 ? 5.594 23.156 12.602 1 98.75 16 ALA B O 1
ATOM 2148 N N . ALA B 1 17 ? 6.684 21.391 13.312 1 98.81 17 ALA B N 1
ATOM 2149 C CA . ALA B 1 17 ? 5.711 20.406 12.852 1 98.81 17 ALA B CA 1
ATOM 2150 C C . ALA B 1 17 ? 5.531 19.297 13.875 1 98.81 17 ALA B C 1
ATOM 2152 O O . ALA B 1 17 ? 6.379 19.109 14.75 1 98.81 17 ALA B O 1
ATOM 2153 N N . PHE B 1 18 ? 4.43 18.719 13.883 1 98.69 18 PHE B N 1
ATOM 2154 C CA . PHE B 1 18 ? 4.105 17.516 14.656 1 98.69 18 PHE B CA 1
ATOM 2155 C C . PHE B 1 18 ? 3.559 16.422 13.75 1 98.69 18 PHE B C 1
ATOM 2157 O O . PHE B 1 18 ? 2.732 16.688 12.875 1 98.69 18 PHE B O 1
ATOM 2164 N N . THR B 1 19 ? 4.133 15.242 13.82 1 98.56 19 THR B N 1
ATOM 2165 C CA . THR B 1 19 ? 3.633 14.117 13.039 1 98.56 19 THR B CA 1
ATOM 2166 C C . THR B 1 19 ? 3.27 12.945 13.945 1 98.56 19 THR B C 1
ATOM 2168 O O . THR B 1 19 ? 3.912 12.734 14.977 1 98.56 19 THR B O 1
ATOM 2171 N N . SER B 1 20 ? 2.246 12.281 13.555 1 97.94 20 SER B N 1
ATOM 2172 C CA . SER B 1 20 ? 1.875 11.023 14.188 1 97.94 20 SER B CA 1
ATOM 2173 C C . SER B 1 20 ? 1.497 9.969 13.148 1 97.94 20 SER B C 1
ATOM 2175 O O . SER B 1 20 ? 0.885 10.289 12.125 1 97.94 20 SER B O 1
ATOM 2177 N N . ASP B 1 21 ? 1.932 8.781 13.352 1 96.75 21 ASP B N 1
ATOM 2178 C CA . ASP B 1 21 ? 1.512 7.586 12.633 1 96.75 21 ASP B CA 1
ATOM 2179 C C . ASP B 1 21 ? 0.848 6.582 13.57 1 96.75 21 ASP B C 1
ATOM 2181 O O . ASP B 1 21 ? 1.455 6.148 14.555 1 96.75 21 ASP B O 1
ATOM 2185 N N . ILE B 1 22 ? -0.373 6.285 13.242 1 96.88 22 ILE B N 1
ATOM 2186 C CA . ILE B 1 22 ? -1.19 5.488 14.148 1 96.88 22 ILE B CA 1
ATOM 2187 C C . ILE B 1 22 ? -1.762 4.285 13.406 1 96.88 22 ILE B C 1
ATOM 2189 O O . ILE B 1 22 ? -2.414 4.438 12.367 1 96.88 22 ILE B O 1
ATOM 2193 N N . ILE B 1 23 ? -1.499 3.115 13.906 1 95.94 23 ILE B N 1
ATOM 2194 C CA . ILE B 1 23 ? -2.25 1.939 13.484 1 95.94 23 ILE B CA 1
ATOM 2195 C C . ILE B 1 23 ? -3.492 1.778 14.359 1 95.94 23 ILE B C 1
ATOM 2197 O O . ILE B 1 23 ? -3.385 1.654 15.578 1 95.94 23 ILE B O 1
ATOM 2201 N N . LEU B 1 24 ? -4.605 1.841 13.773 1 95.94 24 LEU B N 1
ATOM 2202 C CA . LEU B 1 24 ? -5.844 1.698 14.523 1 95.94 24 LEU B CA 1
ATOM 2203 C C . LEU B 1 24 ? -6.055 0.251 14.961 1 95.94 24 LEU B C 1
ATOM 2205 O O . LEU B 1 24 ? -5.566 -0.674 14.305 1 95.94 24 LEU B O 1
ATOM 2209 N N . ALA B 1 25 ? -6.746 0.138 16.047 1 92.88 25 ALA B N 1
ATOM 2210 C CA . ALA B 1 25 ? -7.09 -1.189 16.562 1 92.88 25 ALA B CA 1
ATOM 2211 C C . ALA B 1 25 ? -7.969 -1.945 15.562 1 92.88 25 ALA B C 1
ATOM 2213 O O . ALA B 1 25 ? -8.609 -1.336 14.703 1 92.88 25 ALA B O 1
ATOM 2214 N N . ASP B 1 26 ? -7.949 -3.223 15.75 1 86.44 26 ASP B N 1
ATOM 2215 C CA . ASP B 1 26 ? -8.742 -4.082 14.875 1 86.44 26 ASP B CA 1
ATOM 2216 C C . ASP B 1 26 ? -10.227 -3.746 14.984 1 86.44 26 ASP B C 1
ATOM 2218 O O . ASP B 1 26 ? -10.742 -3.498 16.078 1 86.44 26 ASP B O 1
ATOM 2222 N N . GLY B 1 27 ? -10.859 -3.656 13.867 1 83.5 27 GLY B N 1
ATOM 2223 C CA . GLY B 1 27 ? -12.305 -3.49 13.859 1 83.5 27 GLY B CA 1
ATOM 2224 C C . GLY B 1 27 ? -12.742 -2.043 13.742 1 83.5 27 GLY B C 1
ATOM 2225 O O . GLY B 1 27 ? -13.93 -1.756 13.578 1 83.5 27 GLY B O 1
ATOM 2226 N N . ILE B 1 28 ? -11.805 -1.14 13.805 1 88.88 28 ILE B N 1
ATOM 2227 C CA . ILE B 1 28 ? -12.148 0.269 13.641 1 88.88 28 ILE B CA 1
ATOM 2228 C C . ILE B 1 28 ? -12.242 0.611 12.156 1 88.88 28 ILE B C 1
ATOM 2230 O O . ILE B 1 28 ? -11.25 0.502 11.43 1 88.88 28 ILE B O 1
ATOM 2234 N N . ASP B 1 29 ? -13.43 1.019 11.734 1 88.62 29 ASP B N 1
ATOM 2235 C CA . ASP B 1 29 ? -13.594 1.362 10.32 1 88.62 29 ASP B CA 1
ATOM 2236 C C . ASP B 1 29 ? -13.328 2.848 10.086 1 88.62 29 ASP B C 1
ATOM 2238 O O . ASP B 1 29 ? -13.18 3.617 11.039 1 88.62 29 ASP B O 1
ATOM 2242 N N . LEU B 1 30 ? -13.305 3.268 8.875 1 92.19 30 LEU B N 1
ATOM 2243 C CA . LEU B 1 30 ? -12.914 4.629 8.516 1 92.19 30 LEU B CA 1
ATOM 2244 C C . LEU B 1 30 ? -13.992 5.625 8.922 1 92.19 30 LEU B C 1
ATOM 2246 O O . LEU B 1 30 ? -13.688 6.773 9.258 1 92.19 30 LEU B O 1
ATOM 2250 N N . THR B 1 31 ? -15.211 5.18 8.852 1 93 31 THR B N 1
ATOM 2251 C CA . THR B 1 31 ? -16.297 6.062 9.266 1 93 31 THR B CA 1
ATOM 2252 C C . THR B 1 31 ? -16.156 6.426 10.742 1 93 31 THR B C 1
ATOM 2254 O O . THR B 1 31 ? -16.297 7.59 11.117 1 93 31 THR B O 1
ATOM 2257 N N . THR B 1 32 ? -15.867 5.422 11.484 1 90.44 32 THR B N 1
ATOM 2258 C CA . THR B 1 32 ? -15.641 5.645 12.906 1 90.44 32 THR B CA 1
ATOM 2259 C C . THR B 1 32 ? -14.414 6.52 13.133 1 90.44 32 THR B C 1
ATOM 2261 O O . THR B 1 32 ? -14.445 7.453 13.938 1 90.44 32 THR B O 1
ATOM 2264 N N . ALA B 1 33 ? -13.398 6.258 12.438 1 91.75 33 ALA B N 1
ATOM 2265 C CA . ALA B 1 33 ? -12.141 6.98 12.586 1 91.75 33 ALA B CA 1
ATOM 2266 C C . ALA B 1 33 ? -12.32 8.469 12.281 1 91.75 33 ALA B C 1
ATOM 2268 O O . ALA B 1 33 ? -11.898 9.32 13.07 1 91.75 33 ALA B O 1
ATOM 2269 N N . VAL B 1 34 ? -12.969 8.75 11.148 1 93.81 34 VAL B N 1
ATOM 2270 C CA . VAL B 1 34 ? -13.109 10.133 10.719 1 93.81 34 VAL B CA 1
ATOM 2271 C C . VAL B 1 34 ? -14.047 10.883 11.664 1 93.81 34 VAL B C 1
ATOM 2273 O O . VAL B 1 34 ? -13.836 12.055 11.961 1 93.81 34 VAL B O 1
ATOM 2276 N N . SER B 1 35 ? -15.031 10.234 12.18 1 91.38 35 SER B N 1
ATOM 2277 C CA . SER B 1 35 ? -15.977 10.859 13.094 1 91.38 35 SER B CA 1
ATOM 2278 C C . SER B 1 35 ? -15.336 11.125 14.453 1 91.38 35 SER B C 1
ATOM 2280 O O . SER B 1 35 ? -15.57 12.18 15.062 1 91.38 35 SER B O 1
ATOM 2282 N N . GLN B 1 36 ? -14.57 10.203 14.859 1 88.94 36 GLN B N 1
ATOM 2283 C CA . GLN B 1 36 ? -13.867 10.398 16.125 1 88.94 36 GLN B CA 1
ATOM 2284 C C . GLN B 1 36 ? -12.844 11.531 16.016 1 88.94 36 GLN B C 1
ATOM 2286 O O . GLN B 1 36 ? -12.648 12.289 16.969 1 88.94 36 GLN B O 1
ATOM 2291 N N . GLN B 1 37 ? -12.219 11.594 14.914 1 91.19 37 GLN B N 1
ATOM 2292 C CA . GLN B 1 37 ? -11.258 12.672 14.664 1 91.19 37 GLN B CA 1
ATOM 2293 C C . GLN B 1 37 ? -11.945 14.031 14.711 1 91.19 37 GLN B C 1
ATOM 2295 O O . GLN B 1 37 ? -11.375 15 15.227 1 91.19 37 GLN B O 1
ATOM 2300 N N . GLU B 1 38 ? -13.117 14.039 14.148 1 91.94 38 GLU B N 1
ATOM 2301 C CA . GLU B 1 38 ? -13.867 15.289 14.164 1 91.94 38 GLU B CA 1
ATOM 2302 C C . GLU B 1 38 ? -14.234 15.688 15.586 1 91.94 38 GLU B C 1
ATOM 2304 O O . GLU B 1 38 ? -14.18 16.875 15.945 1 91.94 38 GLU B O 1
ATOM 2309 N N . PHE B 1 39 ? -14.602 14.773 16.328 1 90.25 39 PHE B N 1
ATOM 2310 C CA . PHE B 1 39 ? -14.914 15.047 17.719 1 90.25 39 PHE B CA 1
ATOM 2311 C C . PHE B 1 39 ? -13.711 15.617 18.453 1 90.25 39 PHE B C 1
ATOM 2313 O O . PHE B 1 39 ? -13.82 16.625 19.156 1 90.25 39 PHE B O 1
ATOM 2320 N N . ALA B 1 40 ? -12.594 15.023 18.25 1 91.5 40 ALA B N 1
ATOM 2321 C CA . ALA B 1 40 ? -11.359 15.461 18.906 1 91.5 40 ALA B CA 1
ATOM 2322 C C . ALA B 1 40 ? -10.922 16.828 18.375 1 91.5 40 ALA B C 1
ATOM 2324 O O . ALA B 1 40 ? -10.398 17.656 19.141 1 91.5 40 ALA B O 1
ATOM 2325 N N . ARG B 1 41 ? -11.117 17.062 17.125 1 94.5 41 ARG B N 1
ATOM 2326 C CA . ARG B 1 41 ? -10.695 18.297 16.453 1 94.5 41 ARG B CA 1
ATOM 2327 C C . ARG B 1 41 ? -11.273 19.516 17.156 1 94.5 41 ARG B C 1
ATOM 2329 O O . ARG B 1 41 ? -10.609 20.547 17.266 1 94.5 41 ARG B O 1
ATOM 2336 N N . ARG B 1 42 ? -12.438 19.438 17.656 1 93.44 42 ARG B N 1
ATOM 2337 C CA . ARG B 1 42 ? -13.156 20.562 18.234 1 93.44 42 ARG B CA 1
ATOM 2338 C C . ARG B 1 42 ? -12.367 21.172 19.391 1 93.44 42 ARG B C 1
ATOM 2340 O O . ARG B 1 42 ? -12.453 22.375 19.625 1 93.44 42 ARG B O 1
ATOM 2347 N N . GLN B 1 43 ? -11.578 20.344 19.938 1 94.25 43 GLN B N 1
ATOM 2348 C CA . GLN B 1 43 ? -10.727 20.844 21 1 94.25 43 GLN B CA 1
ATOM 2349 C C . GLN B 1 43 ? -9.281 20.984 20.531 1 94.25 43 GLN B C 1
ATOM 2351 O O . GLN B 1 43 ? -8.625 21.984 20.812 1 94.25 43 GLN B O 1
ATOM 2356 N N . MET B 1 44 ? -8.844 20.094 19.781 1 95.62 44 MET B N 1
ATOM 2357 C CA . MET B 1 44 ? -7.426 19.984 19.453 1 95.62 44 MET B CA 1
ATOM 2358 C C . MET B 1 44 ? -7 21.078 18.484 1 95.62 44 MET B C 1
ATOM 2360 O O . MET B 1 44 ? -5.891 21.609 18.578 1 95.62 44 MET B O 1
ATOM 2364 N N . ASP B 1 45 ? -7.883 21.453 17.609 1 94.56 45 ASP B N 1
ATOM 2365 C CA . ASP B 1 45 ? -7.461 22.422 16.594 1 94.56 45 ASP B CA 1
ATOM 2366 C C . ASP B 1 45 ? -7.562 23.844 17.109 1 94.56 45 ASP B C 1
ATOM 2368 O O . ASP B 1 45 ? -7.266 24.797 16.375 1 94.56 45 ASP B O 1
ATOM 2372 N N . THR B 1 46 ? -7.988 23.984 18.391 1 92 46 THR B N 1
ATOM 2373 C CA . THR B 1 46 ? -8.078 25.312 18.984 1 92 46 THR B CA 1
ATOM 2374 C C . THR B 1 46 ? -6.781 25.672 19.719 1 92 46 THR B C 1
ATOM 2376 O O . THR B 1 46 ? -6.609 26.797 20.172 1 92 46 THR B O 1
ATOM 2379 N N . ARG B 1 47 ? -5.953 24.719 19.781 1 93.12 47 ARG B N 1
ATOM 2380 C CA . ARG B 1 47 ? -4.66 24.969 20.406 1 93.12 47 ARG B CA 1
ATOM 2381 C C . ARG B 1 47 ? -3.895 26.047 19.656 1 93.12 47 ARG B C 1
ATOM 2383 O O . ARG B 1 47 ? -3.957 26.125 18.438 1 93.12 47 ARG B O 1
ATOM 2390 N N . LYS B 1 48 ? -3.154 26.75 20.391 1 94.5 48 LYS B N 1
ATOM 2391 C CA . LYS B 1 48 ? -2.459 27.922 19.859 1 94.5 48 LYS B CA 1
ATOM 2392 C C . LYS B 1 48 ? -1.423 27.516 18.828 1 94.5 48 LYS B C 1
ATOM 2394 O O . LYS B 1 48 ? -0.682 26.547 19.016 1 94.5 48 LYS B O 1
ATOM 2399 N N . GLY B 1 49 ? -1.433 28.25 17.719 1 96.69 49 GLY B N 1
ATOM 2400 C CA . GLY B 1 49 ? -0.313 28.203 16.797 1 96.69 49 GLY B CA 1
ATOM 2401 C C . GLY B 1 49 ? -0.467 27.156 15.711 1 96.69 49 GLY B C 1
ATOM 2402 O O . GLY B 1 49 ? 0.359 27.078 14.805 1 96.69 49 GLY B O 1
ATOM 2403 N N . MET B 1 50 ? -1.479 26.312 15.734 1 97.5 50 MET B N 1
ATOM 2404 C CA . MET B 1 50 ? -1.65 25.312 14.688 1 97.5 50 MET B CA 1
ATOM 2405 C C . MET B 1 50 ? -2.047 25.953 13.367 1 97.5 50 MET B C 1
ATOM 2407 O O . MET B 1 50 ? -2.998 26.734 13.32 1 97.5 50 MET B O 1
ATOM 2411 N N . TYR B 1 51 ? -1.348 25.656 12.352 1 98.06 51 TYR B N 1
ATOM 2412 C CA . TYR B 1 51 ? -1.599 26.234 11.031 1 98.06 51 TYR B CA 1
ATOM 2413 C C . TYR B 1 51 ? -2.539 25.359 10.219 1 98.06 51 TYR B C 1
ATOM 2415 O O . TYR B 1 51 ? -3.525 25.844 9.664 1 98.06 51 TYR B O 1
ATOM 2423 N N . ILE B 1 52 ? -2.293 24.078 10.164 1 98.44 52 ILE B N 1
ATOM 2424 C CA . ILE B 1 52 ? -3.074 23.109 9.406 1 98.44 52 ILE B CA 1
ATOM 2425 C C . ILE B 1 52 ? -2.744 21.688 9.891 1 98.44 52 ILE B C 1
ATOM 2427 O O . ILE B 1 52 ? -1.686 21.469 10.477 1 98.44 52 ILE B O 1
ATOM 2431 N N . LYS B 1 53 ? -3.684 20.734 9.703 1 98.62 53 LYS B N 1
ATOM 2432 C CA . LYS B 1 53 ? -3.428 19.312 9.93 1 98.62 53 LYS B CA 1
ATOM 2433 C C . LYS B 1 53 ? -3.988 18.469 8.789 1 98.62 53 LYS B C 1
ATOM 2435 O O . LYS B 1 53 ? -5.148 18.625 8.406 1 98.62 53 LYS B O 1
ATOM 2440 N N . TYR B 1 54 ? -3.193 17.609 8.25 1 98.62 54 TYR B N 1
ATOM 2441 C CA . TYR B 1 54 ? -3.652 16.531 7.383 1 98.62 54 TYR B CA 1
ATOM 2442 C C . TYR B 1 54 ? -3.756 15.211 8.148 1 98.62 54 TYR B C 1
ATOM 2444 O O . TYR B 1 54 ? -2.883 14.891 8.953 1 98.62 54 TYR B O 1
ATOM 2452 N N . VAL B 1 55 ? -4.805 14.5 7.965 1 98.19 55 VAL B N 1
ATOM 2453 C CA . VAL B 1 55 ? -4.957 13.141 8.477 1 98.19 55 VAL B CA 1
ATOM 2454 C C . VAL B 1 55 ? -4.699 12.141 7.352 1 98.19 55 VAL B C 1
ATOM 2456 O O . VAL B 1 55 ? -5.594 11.852 6.555 1 98.19 55 VAL B O 1
ATOM 2459 N N . PRO B 1 56 ? -3.502 11.594 7.344 1 98.38 56 PRO B N 1
ATOM 2460 C CA . PRO B 1 56 ? -3.225 10.594 6.309 1 98.38 56 PRO B CA 1
ATOM 2461 C C . PRO B 1 56 ? -3.938 9.266 6.559 1 98.38 56 PRO B C 1
ATOM 2463 O O . PRO B 1 56 ? -4.211 8.914 7.711 1 98.38 56 PRO B O 1
ATOM 2466 N N . TYR B 1 57 ? -4.223 8.578 5.469 1 98.12 57 TYR B N 1
ATOM 2467 C CA . TYR B 1 57 ? -4.812 7.246 5.566 1 98.12 57 TYR B CA 1
ATOM 2468 C C . TYR B 1 57 ? -4.188 6.297 4.555 1 98.12 57 TYR B C 1
ATOM 2470 O O . TYR B 1 57 ? -4.043 6.637 3.379 1 98.12 57 TYR B O 1
ATOM 2478 N N . GLN B 1 58 ? -3.898 5.191 5 1 96.44 58 GLN B N 1
ATOM 2479 C CA . GLN B 1 58 ? -3.58 4.039 4.164 1 96.44 58 GLN B CA 1
ATOM 2480 C C . GLN B 1 58 ? -3.848 2.732 4.902 1 96.44 58 GLN B C 1
ATOM 2482 O O . GLN B 1 58 ? -3.707 2.664 6.125 1 96.44 58 GLN B O 1
ATOM 2487 N N . PRO B 1 59 ? -4.203 1.704 4.254 1 94.94 59 PRO B N 1
ATOM 2488 C CA . PRO B 1 59 ? -4.285 0.399 4.918 1 94.94 59 PRO B CA 1
ATOM 2489 C C . PRO B 1 59 ? -2.912 -0.199 5.215 1 94.94 59 PRO B C 1
ATOM 2491 O O . PRO B 1 59 ? -1.989 -0.068 4.406 1 94.94 59 PRO B O 1
ATOM 2494 N N . HIS B 1 60 ? -2.809 -0.781 6.387 1 94.38 60 HIS B N 1
ATOM 2495 C CA . HIS B 1 60 ? -1.591 -1.518 6.703 1 94.38 60 HIS B CA 1
ATOM 2496 C C . HIS B 1 60 ? -1.366 -2.662 5.723 1 94.38 60 HIS B C 1
ATOM 2498 O O . HIS B 1 60 ? -2.258 -3.486 5.508 1 94.38 60 HIS B O 1
ATOM 2504 N N . SER B 1 61 ? -0.22 -2.77 5.188 1 93.88 61 SER B N 1
ATOM 2505 C CA . SER B 1 61 ? 0.034 -3.615 4.027 1 93.88 61 SER B CA 1
ATOM 2506 C C . SER B 1 61 ? -0.029 -5.094 4.391 1 93.88 61 SER B C 1
ATOM 2508 O O . SER B 1 61 ? -0.15 -5.949 3.514 1 93.88 61 SER B O 1
ATOM 2510 N N . VAL B 1 62 ? 0.053 -5.457 5.664 1 94.19 62 VAL B N 1
ATOM 2511 C CA . VAL B 1 62 ? 0.026 -6.855 6.082 1 94.19 62 VAL B CA 1
ATOM 2512 C C . VAL B 1 62 ? -1.341 -7.191 6.672 1 94.19 62 VAL B C 1
ATOM 2514 O O . VAL B 1 62 ? -1.978 -8.164 6.266 1 94.19 62 VAL B O 1
ATOM 2517 N N . THR B 1 63 ? -1.812 -6.305 7.5 1 91.81 63 THR B N 1
ATOM 2518 C CA . THR B 1 63 ? -2.98 -6.668 8.297 1 91.81 63 THR B CA 1
ATOM 2519 C C . THR B 1 63 ? -4.246 -6.047 7.711 1 91.81 63 THR B C 1
ATOM 2521 O O . THR B 1 63 ? -5.359 -6.461 8.039 1 91.81 63 THR B O 1
ATOM 2524 N N . GLY B 1 64 ? -4.082 -4.945 6.98 1 91.69 64 GLY B N 1
ATOM 2525 C CA . GLY B 1 64 ? -5.227 -4.258 6.406 1 91.69 64 GLY B CA 1
ATOM 2526 C C . GLY B 1 64 ? -5.832 -3.225 7.34 1 91.69 64 GLY B C 1
ATOM 2527 O O . GLY B 1 64 ? -6.73 -2.477 6.945 1 91.69 64 GLY B O 1
ATOM 2528 N N . GLN B 1 65 ? -5.305 -3.156 8.539 1 92.56 65 GLN B N 1
ATOM 2529 C CA . GLN B 1 65 ? -5.789 -2.15 9.484 1 92.56 65 GLN B CA 1
ATOM 2530 C C . GLN B 1 65 ? -5.547 -0.74 8.953 1 92.56 65 GLN B C 1
ATOM 2532 O O . GLN B 1 65 ? -4.57 -0.499 8.242 1 92.56 65 GLN B O 1
ATOM 2537 N N . ALA B 1 66 ? -6.453 0.11 9.367 1 94.94 66 ALA B N 1
ATOM 2538 C CA . ALA B 1 66 ? -6.281 1.503 8.961 1 94.94 66 ALA B CA 1
ATOM 2539 C C . ALA B 1 66 ? -5.078 2.133 9.664 1 94.94 66 ALA B C 1
ATOM 2541 O O . ALA B 1 66 ? -4.945 2.037 10.883 1 94.94 66 ALA B O 1
ATOM 2542 N N . VAL B 1 67 ? -4.234 2.635 8.859 1 96.12 67 VAL B N 1
ATOM 2543 C CA . VAL B 1 67 ? -3.156 3.479 9.367 1 96.12 67 VAL B CA 1
ATOM 2544 C C . VAL B 1 67 ? -3.496 4.949 9.133 1 96.12 67 VAL B C 1
ATOM 2546 O O . VAL B 1 67 ? -3.707 5.371 7.996 1 96.12 67 VAL B O 1
ATOM 2549 N N . VAL B 1 68 ? -3.6 5.672 10.156 1 97.06 68 VAL B N 1
ATOM 2550 C CA . VAL B 1 68 ? -3.93 7.09 10.094 1 97.06 68 VAL B CA 1
ATOM 2551 C C . VAL B 1 68 ? -2.869 7.898 10.836 1 97.06 68 VAL B C 1
ATOM 2553 O O . VAL B 1 68 ? -1.717 7.477 10.945 1 97.06 68 VAL B O 1
ATOM 2556 N N . GLY B 1 69 ? -3.199 9.109 11.18 1 96.69 69 GLY B N 1
ATOM 2557 C CA . GLY B 1 69 ? -2.25 9.93 11.914 1 96.69 69 GLY B CA 1
ATOM 2558 C C . GLY B 1 69 ? -2.469 11.422 11.719 1 96.69 69 GLY B C 1
ATOM 2559 O O . GLY B 1 69 ? -3.609 11.883 11.68 1 96.69 69 GLY B O 1
ATOM 2560 N N . GLY B 1 70 ? -1.358 12.125 11.773 1 98 70 GLY B N 1
ATOM 2561 C CA . GLY B 1 70 ? -1.437 13.57 11.617 1 98 70 GLY B CA 1
ATOM 2562 C C . GLY B 1 70 ? -0.154 14.188 11.086 1 98 70 GLY B C 1
ATOM 2563 O O . GLY B 1 70 ? 0.942 13.742 11.43 1 98 70 GLY B O 1
ATOM 2564 N N . ARG B 1 71 ? -0.323 15.109 10.227 1 98.81 71 ARG B N 1
ATOM 2565 C CA . ARG B 1 71 ? 0.715 16.031 9.766 1 98.81 71 ARG B CA 1
ATOM 2566 C C . ARG B 1 71 ? 0.357 17.469 10.094 1 98.81 71 ARG B C 1
ATOM 2568 O O . ARG B 1 71 ? -0.49 18.078 9.438 1 98.81 71 ARG B O 1
ATOM 2575 N N . TYR B 1 72 ? 1.043 18.016 11.117 1 98.56 72 TYR B N 1
ATOM 2576 C CA . TYR B 1 72 ? 0.709 19.344 11.633 1 98.56 72 TYR B CA 1
ATOM 2577 C C . TYR B 1 72 ? 1.825 20.328 11.344 1 98.56 72 TYR B C 1
ATOM 2579 O O . TYR B 1 72 ? 3.008 20 11.461 1 98.56 72 TYR B O 1
ATOM 2587 N N . LEU B 1 73 ? 1.376 21.516 11.031 1 98.69 73 LEU B N 1
ATOM 2588 C CA . LEU B 1 73 ? 2.293 22.641 11.086 1 98.69 73 LEU B CA 1
ATOM 2589 C C . LEU B 1 73 ? 1.915 23.594 12.219 1 98.69 73 LEU B C 1
ATOM 2591 O O . LEU B 1 73 ? 0.731 23.844 12.461 1 98.69 73 LEU B O 1
ATOM 2595 N N . PHE B 1 74 ? 2.973 24.094 12.844 1 98.56 74 PHE B N 1
ATOM 2596 C CA . PHE B 1 74 ? 2.811 25.062 13.914 1 98.56 74 PHE B CA 1
ATOM 2597 C C . PHE B 1 74 ? 3.641 26.312 13.641 1 98.56 74 PHE B C 1
ATOM 2599 O O . PHE B 1 74 ? 4.684 26.234 12.984 1 98.56 74 PHE B O 1
ATOM 2606 N N . ASP B 1 75 ? 3.211 27.344 14.227 1 97.62 75 ASP B N 1
ATOM 2607 C CA . ASP B 1 75 ? 3.91 28.625 14.086 1 97.62 75 ASP B CA 1
ATOM 2608 C C . ASP B 1 75 ? 5.273 28.578 14.781 1 97.62 75 ASP B C 1
ATOM 2610 O O . ASP B 1 75 ? 6.27 29.047 14.227 1 97.62 75 ASP B O 1
ATOM 2614 N N . THR B 1 76 ? 5.238 28.031 15.969 1 97.69 76 THR B N 1
ATOM 2615 C CA . THR B 1 76 ? 6.48 28.047 16.734 1 97.69 76 THR B CA 1
ATOM 2616 C C . THR B 1 76 ? 6.766 26.656 17.328 1 97.69 76 THR B C 1
ATOM 2618 O O . THR B 1 76 ? 5.859 25.828 17.438 1 97.69 76 THR B O 1
ATOM 2621 N N . TRP B 1 77 ? 7.988 26.469 17.656 1 97.25 77 TRP B N 1
ATOM 2622 C CA . TRP B 1 77 ? 8.422 25.266 18.344 1 97.25 77 TRP B CA 1
ATOM 2623 C C . TRP B 1 77 ? 7.699 25.094 19.688 1 97.25 77 TRP B C 1
ATOM 2625 O O . TRP B 1 77 ? 7.258 24 20.031 1 97.25 77 TRP B O 1
ATOM 2635 N N . ASP B 1 78 ? 7.57 26.188 20.422 1 97.5 78 ASP B N 1
ATOM 2636 C CA . ASP B 1 78 ? 6.926 26.172 21.734 1 97.5 78 ASP B CA 1
ATOM 2637 C C . ASP B 1 78 ? 5.469 25.734 21.625 1 97.5 78 ASP B C 1
ATOM 2639 O O . ASP B 1 78 ? 4.961 25.016 22.5 1 97.5 78 ASP B O 1
ATOM 2643 N N . ASP B 1 79 ? 4.801 26.188 20.609 1 97.81 79 ASP B N 1
ATOM 2644 C CA . ASP B 1 79 ? 3.414 25.781 20.391 1 97.81 79 ASP B CA 1
ATOM 2645 C C . ASP B 1 79 ? 3.309 24.281 20.188 1 97.81 79 ASP B C 1
ATOM 2647 O O . ASP B 1 79 ? 2.42 23.625 20.734 1 97.81 79 ASP B O 1
ATOM 2651 N N . ALA B 1 80 ? 4.219 23.719 19.391 1 98 80 ALA B N 1
ATOM 2652 C CA . ALA B 1 80 ? 4.215 22.281 19.125 1 98 80 ALA B CA 1
ATOM 2653 C C . ALA B 1 80 ? 4.527 21.484 20.391 1 98 80 ALA B C 1
ATOM 2655 O O . ALA B 1 80 ? 3.918 20.438 20.625 1 98 80 ALA B O 1
ATOM 2656 N N . LEU B 1 81 ? 5.441 21.984 21.141 1 97.38 81 LEU B N 1
ATOM 2657 C CA . LEU B 1 81 ? 5.789 21.344 22.406 1 97.38 81 LEU B CA 1
ATOM 2658 C C . LEU B 1 81 ? 4.598 21.328 23.359 1 97.38 81 LEU B C 1
ATOM 2660 O O . LEU B 1 81 ? 4.332 20.328 24.016 1 97.38 81 LEU B O 1
ATOM 2664 N N . ASP B 1 82 ? 4.043 22.453 23.453 1 97.62 82 ASP B N 1
ATOM 2665 C CA . ASP B 1 82 ? 2.871 22.562 24.312 1 97.62 82 ASP B CA 1
ATOM 2666 C C . ASP B 1 82 ? 1.764 21.609 23.859 1 97.62 82 ASP B C 1
ATOM 2668 O O . ASP B 1 82 ? 1.104 20.984 24.688 1 97.62 82 ASP B O 1
ATOM 2672 N N . TYR B 1 83 ? 1.541 21.547 22.625 1 97.81 83 TYR B N 1
ATOM 2673 C CA . TYR B 1 83 ? 0.542 20.641 22.062 1 97.81 83 TYR B CA 1
ATOM 2674 C C . TYR B 1 83 ? 0.842 19.188 22.422 1 97.81 83 TYR B C 1
ATOM 2676 O O . TYR B 1 83 ? -0.054 18.453 22.828 1 97.81 83 TYR B O 1
ATOM 2684 N N . ASP B 1 84 ? 2.057 18.781 22.234 1 97.19 84 ASP B N 1
ATOM 2685 C CA . ASP B 1 84 ? 2.475 17.422 22.562 1 97.19 84 ASP B CA 1
ATOM 2686 C C . ASP B 1 84 ? 2.26 17.125 24.047 1 97.19 84 ASP B C 1
ATOM 2688 O O . ASP B 1 84 ? 1.753 16.062 24.406 1 97.19 84 ASP B O 1
ATOM 2692 N N . ASP B 1 85 ? 2.688 18.031 24.844 1 97.06 85 ASP B N 1
ATOM 2693 C CA . ASP B 1 85 ? 2.514 17.875 26.281 1 97.06 85 ASP B CA 1
ATOM 2694 C C . ASP B 1 85 ? 1.035 17.766 26.656 1 97.06 85 ASP B C 1
ATOM 2696 O O . ASP B 1 85 ? 0.64 16.875 27.406 1 97.06 85 ASP B O 1
ATOM 2700 N N . TRP B 1 86 ? 0.259 18.641 26.109 1 97.75 86 TRP B N 1
ATOM 2701 C CA . TRP B 1 86 ? -1.168 18.688 26.406 1 97.75 86 TRP B CA 1
ATOM 2702 C C . TRP B 1 86 ? -1.858 17.406 25.953 1 97.75 86 TRP B C 1
ATOM 2704 O O . TRP B 1 86 ? -2.643 16.812 26.703 1 97.75 86 TRP B O 1
ATOM 2714 N N . THR B 1 87 ? -1.567 16.906 24.703 1 96.94 87 THR B N 1
ATOM 2715 C CA . THR B 1 87 ? -2.209 15.703 24.188 1 96.94 87 THR B CA 1
ATOM 2716 C C . THR B 1 87 ? -1.726 14.461 24.938 1 96.94 87 THR B C 1
ATOM 2718 O O . THR B 1 87 ? -2.414 13.438 24.953 1 96.94 87 THR B O 1
ATOM 2721 N N . THR B 1 88 ? -0.568 14.523 25.531 1 96.62 88 THR B N 1
ATOM 2722 C CA . THR B 1 88 ? 0.006 13.383 26.25 1 96.62 88 THR B CA 1
ATOM 2723 C C . THR B 1 88 ? -0.514 13.328 27.688 1 96.62 88 THR B C 1
ATOM 2725 O O . THR B 1 88 ? -0.87 12.258 28.172 1 96.62 88 THR B O 1
ATOM 2728 N N . ASN B 1 89 ? -0.662 14.461 28.312 1 96.75 89 ASN B N 1
ATOM 2729 C CA . ASN B 1 89 ? -0.803 14.445 29.766 1 96.75 89 ASN B CA 1
ATOM 2730 C C . ASN B 1 89 ? -2.15 15.008 30.203 1 96.75 89 ASN B C 1
ATOM 2732 O O . ASN B 1 89 ? -2.58 14.797 31.328 1 96.75 89 ASN B O 1
ATOM 2736 N N . VAL B 1 90 ? -2.822 15.75 29.375 1 96.44 90 VAL B N 1
ATOM 2737 C CA . VAL B 1 90 ? -3.984 16.5 29.844 1 96.44 90 VAL B CA 1
ATOM 2738 C C . VAL B 1 90 ? -5.23 16.047 29.078 1 96.44 90 VAL B C 1
ATOM 2740 O O . VAL B 1 90 ? -6.25 15.727 29.688 1 96.44 90 VAL B O 1
ATOM 2743 N N . PHE B 1 91 ? -5.195 16.031 27.75 1 96.38 91 PHE B N 1
ATOM 2744 C CA . PHE B 1 91 ? -6.352 15.805 26.891 1 96.38 91 PHE B CA 1
ATOM 2745 C C . PHE B 1 91 ? -6.855 14.375 27.031 1 96.38 91 PHE B C 1
ATOM 2747 O O . PHE B 1 91 ? -6.09 13.422 26.891 1 96.38 91 PHE B O 1
ATOM 2754 N N . GLU B 1 92 ? -8.086 14.227 27.359 1 94.25 92 GLU B N 1
ATOM 2755 C CA . GLU B 1 92 ? -8.711 12.922 27.547 1 94.25 92 GLU B CA 1
ATOM 2756 C C . GLU B 1 92 ? -9.906 12.75 26.609 1 94.25 92 GLU B C 1
ATOM 2758 O O . GLU B 1 92 ? -10.594 13.719 26.281 1 94.25 92 GLU B O 1
ATOM 2763 N N . THR B 1 93 ? -10.062 11.562 26.062 1 88.12 93 THR B N 1
ATOM 2764 C CA . THR B 1 93 ? -11.188 11.211 25.203 1 88.12 93 THR B CA 1
ATOM 2765 C C . THR B 1 93 ? -11.805 9.883 25.625 1 88.12 93 THR B C 1
ATOM 2767 O O . THR B 1 93 ? -11.18 9.109 26.359 1 88.12 93 THR B O 1
ATOM 2770 N N . GLY B 1 94 ? -13.094 9.711 25.281 1 83 94 GLY B N 1
ATOM 2771 C CA . GLY B 1 94 ? -13.758 8.438 25.516 1 83 94 GLY B CA 1
ATOM 2772 C C . GLY B 1 94 ? -14.594 8.422 26.781 1 83 94 GLY B C 1
ATOM 2773 O O . GLY B 1 94 ? -14.641 9.414 27.5 1 83 94 GLY B O 1
ATOM 2774 N N . ASP B 1 95 ? -15.328 7.203 26.953 1 83.19 95 ASP B N 1
ATOM 2775 C CA . ASP B 1 95 ? -16.109 6.895 28.156 1 83.19 95 ASP B CA 1
ATOM 2776 C C . ASP B 1 95 ? -15.852 5.465 28.625 1 83.19 95 ASP B C 1
ATOM 2778 O O . ASP B 1 95 ? -16.375 4.512 28.047 1 83.19 95 ASP B O 1
ATOM 2782 N N . PRO B 1 96 ? -15.156 5.363 29.656 1 89.56 96 PRO B N 1
ATOM 2783 C CA . PRO B 1 96 ? -14.539 6.352 30.547 1 89.56 96 PRO B CA 1
ATOM 2784 C C . PRO B 1 96 ? -13.383 7.102 29.875 1 89.56 96 PRO B C 1
ATOM 2786 O O . PRO B 1 96 ? -12.852 6.645 28.859 1 89.56 96 PRO B O 1
ATOM 2789 N N . PRO B 1 97 ? -13.016 8.203 30.453 1 89.88 97 PRO B N 1
ATOM 2790 C CA . PRO B 1 97 ? -11.961 9.016 29.844 1 89.88 97 PRO B CA 1
ATOM 2791 C C . PRO B 1 97 ? -10.586 8.352 29.938 1 89.88 97 PRO B C 1
ATOM 2793 O O . PRO B 1 97 ? -10.25 7.754 30.953 1 89.88 97 PRO B O 1
ATOM 2796 N N . GLN B 1 98 ? -9.859 8.461 28.875 1 92.69 98 GLN B N 1
ATOM 2797 C CA . GLN B 1 98 ? -8.477 8.016 28.766 1 92.69 98 GLN B CA 1
ATOM 2798 C C . GLN B 1 98 ? -7.598 9.094 28.141 1 92.69 98 GLN B C 1
ATOM 2800 O O . GLN B 1 98 ? -8.07 9.898 27.328 1 92.69 98 GLN B O 1
ATOM 2805 N N . LYS B 1 99 ? -6.328 9.055 28.609 1 95.06 99 LYS B N 1
ATOM 2806 C CA . LYS B 1 99 ? -5.395 9.938 27.922 1 95.06 99 LYS B CA 1
ATOM 2807 C C . LYS B 1 99 ? -5.391 9.656 26.422 1 95.06 99 LYS B C 1
ATOM 2809 O O . LYS B 1 99 ? -5.461 8.5 25.984 1 95.06 99 LYS B O 1
ATOM 2814 N N . PHE B 1 100 ? -5.25 10.711 25.703 1 95 100 PHE B N 1
ATOM 2815 C CA . PHE B 1 100 ? -5.492 10.656 24.266 1 95 100 PHE B CA 1
ATOM 2816 C C . PHE B 1 100 ? -4.617 9.602 23.609 1 95 100 PHE B C 1
ATOM 2818 O O . PHE B 1 100 ? -5.113 8.719 22.891 1 95 100 PHE B O 1
ATOM 2825 N N . TRP B 1 101 ? -3.299 9.641 23.859 1 95.25 101 TRP B N 1
ATOM 2826 C CA . TRP B 1 101 ? -2.361 8.766 23.172 1 95.25 101 TRP B CA 1
ATOM 2827 C C . TRP B 1 101 ? -2.418 7.352 23.734 1 95.25 101 TRP B C 1
ATOM 2829 O O . TRP B 1 101 ? -1.804 6.43 23.188 1 95.25 101 TRP B O 1
ATOM 2839 N N . SER B 1 102 ? -3.211 7.145 24.828 1 91.06 102 SER B N 1
ATOM 2840 C CA . SER B 1 102 ? -3.385 5.836 25.453 1 91.06 102 SER B CA 1
ATOM 2841 C C . SER B 1 102 ? -4.738 5.23 25.094 1 91.06 102 SER B C 1
ATOM 2843 O O . SER B 1 102 ? -5.16 4.242 25.703 1 91.06 102 SER B O 1
ATOM 2845 N N . SER B 1 103 ? -5.363 5.879 24.203 1 90.38 103 SER B N 1
ATOM 2846 C CA . SER B 1 103 ? -6.676 5.406 23.781 1 90.38 103 SER B CA 1
ATOM 2847 C C . SER B 1 103 ? -6.613 3.965 23.297 1 90.38 103 SER B C 1
ATOM 2849 O O . SER B 1 103 ? -5.664 3.576 22.609 1 90.38 103 SER B O 1
ATOM 2851 N N . ASN B 1 104 ? -7.691 3.178 23.516 1 88.56 104 ASN B N 1
ATOM 2852 C CA . ASN B 1 104 ? -7.77 1.775 23.125 1 88.56 104 ASN B CA 1
ATOM 2853 C C . ASN B 1 104 ? -7.988 1.631 21.625 1 88.56 104 ASN B C 1
ATOM 2855 O O . ASN B 1 104 ? -7.824 0.542 21.062 1 88.56 104 ASN B O 1
ATOM 2859 N N . ILE B 1 105 ? -8.258 2.709 20.953 1 90.75 105 ILE B N 1
ATOM 2860 C CA . ILE B 1 105 ? -8.492 2.65 19.516 1 90.75 105 ILE B CA 1
ATOM 2861 C C . ILE B 1 105 ? -7.152 2.662 18.766 1 90.75 105 ILE B C 1
ATOM 2863 O O . ILE B 1 105 ? -7.102 2.391 17.562 1 90.75 105 ILE B O 1
ATOM 2867 N N . PHE B 1 106 ? -6.09 3.023 19.516 1 93.31 106 PHE B N 1
ATOM 2868 C CA . PHE B 1 106 ? -4.762 3.029 18.922 1 93.31 106 PHE B CA 1
ATOM 2869 C C . PHE B 1 106 ? -4.012 1.744 19.25 1 93.31 106 PHE B C 1
ATOM 2871 O O . PHE B 1 106 ? -3.771 1.443 20.422 1 93.31 106 PHE B O 1
ATOM 2878 N N . GLN B 1 107 ? -3.668 1.033 18.266 1 93.44 107 GLN B N 1
ATOM 2879 C CA . GLN B 1 107 ? -2.842 -0.151 18.469 1 93.44 107 GLN B CA 1
ATOM 2880 C C . GLN B 1 107 ? -1.372 0.225 18.641 1 93.44 107 GLN B C 1
ATOM 2882 O O . GLN B 1 107 ? -0.666 -0.355 19.469 1 93.44 107 GLN B O 1
ATOM 2887 N N . LYS B 1 108 ? -0.93 1.138 17.859 1 93.62 108 LYS B N 1
ATOM 2888 C CA . LYS B 1 108 ? 0.445 1.628 17.875 1 93.62 108 LYS B CA 1
ATOM 2889 C C . LYS B 1 108 ? 0.506 3.102 17.484 1 93.62 108 LYS B C 1
ATOM 2891 O O . LYS B 1 108 ? -0.217 3.539 16.578 1 93.62 108 LYS B O 1
ATOM 2896 N N . VAL B 1 109 ? 1.352 3.848 18.188 1 95.81 109 VAL B N 1
ATOM 2897 C CA . VAL B 1 109 ? 1.509 5.27 17.906 1 95.81 109 VAL B CA 1
ATOM 2898 C C . VAL B 1 109 ? 2.992 5.617 17.797 1 95.81 109 VAL B C 1
ATOM 2900 O O . VAL B 1 109 ? 3.789 5.234 18.656 1 95.81 109 VAL B O 1
ATOM 2903 N N . ASP B 1 110 ? 3.363 6.246 16.719 1 95 110 ASP B N 1
ATOM 2904 C CA . ASP B 1 110 ? 4.676 6.848 16.516 1 95 110 ASP B CA 1
ATOM 2905 C C . ASP B 1 110 ? 4.559 8.352 16.266 1 95 110 ASP B C 1
ATOM 2907 O O . ASP B 1 110 ? 3.873 8.773 15.328 1 95 110 ASP B O 1
ATOM 2911 N N . ARG B 1 111 ? 5.129 9.141 17.172 1 96.94 111 ARG B N 1
ATOM 2912 C CA . ARG B 1 111 ? 4.965 10.586 17.031 1 96.94 111 ARG B CA 1
ATOM 2913 C C . ARG B 1 111 ? 6.301 11.305 17.188 1 96.94 111 ARG B C 1
ATOM 2915 O O . ARG B 1 111 ? 7.172 10.852 17.938 1 96.94 111 ARG B O 1
ATOM 2922 N N . TRP B 1 112 ? 6.426 12.492 16.484 1 97.94 112 TRP B N 1
ATOM 2923 C CA . TRP B 1 112 ? 7.629 13.32 16.531 1 97.94 112 TRP B CA 1
ATOM 2924 C C . TRP B 1 112 ? 7.277 14.797 16.453 1 97.94 112 TRP B C 1
ATOM 2926 O O . TRP B 1 112 ? 6.32 15.188 15.781 1 97.94 112 TRP B O 1
ATOM 2936 N N . ILE B 1 113 ? 8.047 15.547 17.156 1 98.5 113 ILE B N 1
ATOM 2937 C CA . ILE B 1 113 ? 8.062 16.984 16.969 1 98.5 113 ILE B CA 1
ATOM 2938 C C . ILE B 1 113 ? 9.266 17.375 16.109 1 98.5 113 ILE B C 1
ATOM 2940 O O . ILE B 1 113 ? 10.375 16.859 16.312 1 98.5 113 ILE B O 1
ATOM 2944 N N . TRP B 1 114 ? 9.031 18.281 15.211 1 98.75 114 TRP B N 1
ATOM 2945 C CA . TRP B 1 114 ? 10.055 18.594 14.227 1 98.75 114 TRP B CA 1
ATOM 2946 C C . TRP B 1 114 ? 10.344 20.094 14.211 1 98.75 114 TRP B C 1
ATOM 2948 O O . TRP B 1 114 ? 9.445 20.906 14.406 1 98.75 114 TRP B O 1
ATOM 2958 N N . ARG B 1 115 ? 11.594 20.422 13.953 1 98.56 115 ARG B N 1
ATOM 2959 C CA . ARG B 1 115 ? 11.945 21.766 13.516 1 98.56 115 ARG B CA 1
ATOM 2960 C C . ARG B 1 115 ? 11.758 21.922 12.008 1 98.56 115 ARG B C 1
ATOM 2962 O O . ARG B 1 115 ? 12.25 21.109 11.227 1 98.56 115 ARG B O 1
ATOM 2969 N N . VAL B 1 116 ? 11.07 23 11.625 1 98.75 116 VAL B N 1
ATOM 2970 C CA . VAL B 1 116 ? 10.766 23.172 10.211 1 98.75 116 VAL B CA 1
ATOM 2971 C C . VAL B 1 116 ? 11.844 24.031 9.555 1 98.75 116 VAL B C 1
ATOM 2973 O O . VAL B 1 116 ? 12.133 25.141 10.023 1 98.75 116 VAL B O 1
ATOM 2976 N N . SER B 1 117 ? 12.43 23.531 8.492 1 98.31 117 SER B N 1
ATOM 2977 C CA . SER B 1 117 ? 13.43 24.266 7.719 1 98.31 117 SER B CA 1
ATOM 2978 C C . SER B 1 117 ? 12.773 25.078 6.598 1 98.31 117 SER B C 1
ATOM 2980 O O . SER B 1 117 ? 13.328 26.078 6.141 1 98.31 117 SER B O 1
ATOM 2982 N N . GLY B 1 118 ? 11.664 24.594 6.172 1 98.5 118 GLY B N 1
ATOM 2983 C CA . GLY B 1 118 ? 10.883 25.281 5.156 1 98.5 118 GLY B CA 1
ATOM 2984 C C . GLY B 1 118 ? 9.562 24.609 4.852 1 98.5 118 GLY B C 1
ATOM 2985 O O . GLY B 1 118 ? 9.438 23.391 4.977 1 98.5 118 GLY B O 1
ATOM 2986 N N . ALA B 1 119 ? 8.586 25.391 4.52 1 98.81 119 ALA B N 1
ATOM 2987 C CA . ALA B 1 119 ? 7.27 24.922 4.098 1 98.81 119 ALA B CA 1
ATOM 2988 C C . ALA B 1 119 ? 6.656 25.875 3.064 1 98.81 119 ALA B C 1
ATOM 2990 O O . ALA B 1 119 ? 6.797 27.094 3.168 1 98.81 119 ALA B O 1
ATOM 2991 N N . CYS B 1 120 ? 6.07 25.281 2.105 1 98.81 120 CYS B N 1
ATOM 2992 C CA . CYS B 1 120 ? 5.492 26.078 1.031 1 98.81 120 CYS B CA 1
ATOM 2993 C C . CYS B 1 120 ? 4.223 25.438 0.492 1 98.81 120 CYS B C 1
ATOM 2995 O O . CYS B 1 120 ? 4.125 24.203 0.431 1 98.81 120 CYS B O 1
ATOM 2997 N N . GLN B 1 121 ? 3.289 26.25 0.233 1 98.25 121 GLN B N 1
ATOM 2998 C CA . GLN B 1 121 ? 2.041 25.844 -0.406 1 98.25 121 GLN B CA 1
ATOM 2999 C C . GLN B 1 121 ? 1.947 26.391 -1.828 1 98.25 121 GLN B C 1
ATOM 3001 O O . GLN B 1 121 ? 1.993 27.609 -2.035 1 98.25 121 GLN B O 1
ATOM 3006 N N . PHE B 1 122 ? 1.824 25.5 -2.846 1 98.75 122 PHE B N 1
ATOM 3007 C CA . PHE B 1 122 ? 1.743 25.906 -4.246 1 98.75 122 PHE B CA 1
ATOM 3008 C C . PHE B 1 122 ? 0.291 26.062 -4.68 1 98.75 122 PHE B C 1
ATOM 3010 O O . PHE B 1 122 ? -0.003 26.797 -5.625 1 98.75 122 PHE B O 1
ATOM 3017 N N . PHE B 1 123 ? -0.603 25.359 -4.039 1 98.62 123 PHE B N 1
ATOM 3018 C CA . PHE B 1 123 ? -2.043 25.406 -4.266 1 98.62 123 PHE B CA 1
ATOM 3019 C C . PHE B 1 123 ? -2.799 25.406 -2.941 1 98.62 123 PHE B C 1
ATOM 3021 O O . PHE B 1 123 ? -2.295 24.906 -1.935 1 98.62 123 PHE B O 1
ATOM 3028 N N . LEU B 1 124 ? -3.891 25.906 -2.947 1 98.25 124 LEU B N 1
ATOM 3029 C CA . LEU B 1 124 ? -4.66 26.062 -1.72 1 98.25 124 LEU B CA 1
ATOM 3030 C C . LEU B 1 124 ? -5.195 24.719 -1.232 1 98.25 124 LEU B C 1
ATOM 3032 O O . LEU B 1 124 ? -5.332 23.781 -2.018 1 98.25 124 LEU B O 1
ATOM 3036 N N . PRO B 1 125 ? -5.574 24.625 0.072 1 98.38 125 PRO B N 1
ATOM 3037 C CA . PRO B 1 125 ? -5.93 23.344 0.696 1 98.38 125 PRO B CA 1
ATOM 3038 C C . PRO B 1 125 ? -7.141 22.688 0.041 1 98.38 125 PRO B C 1
ATOM 3040 O O . PRO B 1 125 ? -7.281 21.453 0.087 1 98.38 125 PRO B O 1
ATOM 3043 N N . GLU B 1 126 ? -7.988 23.422 -0.615 1 97.25 126 GLU B N 1
ATOM 3044 C CA . GLU B 1 126 ? -9.18 22.859 -1.237 1 97.25 126 GLU B CA 1
ATOM 3045 C C . GLU B 1 126 ? -8.812 21.875 -2.344 1 97.25 126 GLU B C 1
ATOM 3047 O O . GLU B 1 126 ? -9.633 21.047 -2.744 1 97.25 126 GLU B O 1
ATOM 3052 N N . THR B 1 127 ? -7.535 21.969 -2.797 1 98.25 127 THR B N 1
ATOM 3053 C CA . THR B 1 127 ? -7.113 21.125 -3.902 1 98.25 127 THR B CA 1
ATOM 3054 C C . THR B 1 127 ? -6.375 19.891 -3.387 1 98.25 127 THR B C 1
ATOM 3056 O O . THR B 1 127 ? -6.027 19 -4.16 1 98.25 127 THR B O 1
ATOM 3059 N N . HIS B 1 128 ? -6.094 19.797 -2.125 1 98.69 128 HIS B N 1
ATOM 3060 C CA . HIS B 1 128 ? -5.199 18.781 -1.58 1 98.69 128 HIS B CA 1
ATOM 3061 C C . HIS B 1 128 ? -5.914 17.438 -1.416 1 98.69 128 HIS B C 1
ATOM 3063 O O . HIS B 1 128 ? -7.078 17.406 -1.012 1 98.69 128 HIS B O 1
ATOM 3069 N N . GLY B 1 129 ? -5.203 16.344 -1.812 1 98.75 129 GLY B N 1
ATOM 3070 C CA . GLY B 1 129 ? -5.871 15.055 -1.716 1 98.75 129 GLY B CA 1
ATOM 3071 C C . GLY B 1 129 ? -4.957 13.945 -1.224 1 98.75 129 GLY B C 1
ATOM 3072 O O . GLY B 1 129 ? -5.43 12.906 -0.756 1 98.75 129 GLY B O 1
ATOM 3073 N N . PHE B 1 130 ? -3.582 14.125 -1.271 1 98.81 130 PHE B N 1
ATOM 3074 C CA . PHE B 1 130 ? -2.625 13.078 -0.929 1 98.81 130 PHE B CA 1
ATOM 3075 C C . PHE B 1 130 ? -1.423 13.664 -0.198 1 98.81 130 PHE B C 1
ATOM 3077 O O . PHE B 1 130 ? -1.135 14.852 -0.32 1 98.81 130 PHE B O 1
ATOM 3084 N N . THR B 1 131 ? -0.806 12.812 0.525 1 98.69 131 THR B N 1
ATOM 3085 C CA . THR B 1 131 ? 0.489 13.172 1.097 1 98.69 131 THR B CA 1
ATOM 3086 C C . THR B 1 131 ? 1.501 12.047 0.882 1 98.69 131 THR B C 1
ATOM 3088 O O . THR B 1 131 ? 1.131 10.875 0.822 1 98.69 131 THR B O 1
ATOM 3091 N N . ARG B 1 132 ? 2.666 12.344 0.67 1 98.31 132 ARG B N 1
ATOM 3092 C CA . ARG B 1 132 ? 3.797 11.43 0.786 1 98.31 132 ARG B CA 1
ATOM 3093 C C . ARG B 1 132 ? 4.797 11.922 1.827 1 98.31 132 ARG B C 1
ATOM 3095 O O . ARG B 1 132 ? 5.277 13.055 1.745 1 98.31 132 ARG B O 1
ATOM 3102 N N . PHE B 1 133 ? 4.988 11.133 2.816 1 98.5 133 PHE B N 1
ATOM 3103 C CA . PHE B 1 133 ? 5.891 11.453 3.916 1 98.5 133 PHE B CA 1
ATOM 3104 C C . PHE B 1 133 ? 7.109 10.539 3.898 1 98.5 133 PHE B C 1
ATOM 3106 O O . PHE B 1 133 ? 6.98 9.32 4.039 1 98.5 133 PHE B O 1
ATOM 3113 N N . GLN B 1 134 ? 8.297 11.125 3.672 1 97.56 134 GLN B N 1
ATOM 3114 C CA . GLN B 1 134 ? 9.555 10.391 3.668 1 97.56 134 GLN B CA 1
ATOM 3115 C C . GLN B 1 134 ? 10.445 10.82 4.828 1 97.56 134 GLN B C 1
ATOM 3117 O O . GLN B 1 134 ? 10.492 12 5.18 1 97.56 134 GLN B O 1
ATOM 3122 N N . ARG B 1 135 ? 11.117 9.867 5.438 1 97.94 135 ARG B N 1
ATOM 3123 C CA . ARG B 1 135 ? 12.023 10.141 6.551 1 97.94 135 ARG B CA 1
ATOM 3124 C C . ARG B 1 135 ? 13.383 9.477 6.328 1 97.94 135 ARG B C 1
ATOM 3126 O O . ARG B 1 135 ? 13.453 8.359 5.797 1 97.94 135 ARG B O 1
ATOM 3133 N N . TRP B 1 136 ? 14.406 10.172 6.797 1 97.69 136 TRP B N 1
ATOM 3134 C CA . TRP B 1 136 ? 15.773 9.672 6.773 1 97.69 136 TRP B CA 1
ATOM 3135 C C . TRP B 1 136 ? 16.453 9.867 8.125 1 97.69 136 TRP B C 1
ATOM 3137 O O . TRP B 1 136 ? 16.203 10.867 8.805 1 97.69 136 TRP B O 1
ATOM 3147 N N . GLU B 1 137 ? 17.234 8.906 8.477 1 97.75 137 GLU B N 1
ATOM 3148 C CA . GLU B 1 137 ? 18.234 9.156 9.5 1 97.75 137 GLU B CA 1
ATOM 3149 C C . GLU B 1 137 ? 19.422 9.945 8.938 1 97.75 137 GLU B C 1
ATOM 3151 O O . GLU B 1 137 ? 19.719 9.844 7.746 1 97.75 137 GLU B O 1
ATOM 3156 N N . TYR B 1 138 ? 19.953 10.703 9.758 1 97.81 138 TYR B N 1
ATOM 3157 C CA . TYR B 1 138 ? 21.109 11.461 9.281 1 97.81 138 TYR B CA 1
ATOM 3158 C C . TYR B 1 138 ? 22.234 11.461 10.32 1 97.81 138 TYR B C 1
ATOM 3160 O O . TYR B 1 138 ? 22 11.117 11.484 1 97.81 138 TYR B O 1
ATOM 3168 N N . ASP B 1 139 ? 23.406 11.812 9.766 1 95.31 139 ASP B N 1
ATOM 3169 C CA . ASP B 1 139 ? 24.594 12.016 10.594 1 95.31 139 ASP B CA 1
ATOM 3170 C C . ASP B 1 139 ? 25.109 13.453 10.477 1 95.31 139 ASP B C 1
ATOM 3172 O O . ASP B 1 139 ? 24.812 14.141 9.5 1 95.31 139 ASP B O 1
ATOM 3176 N N . GLY B 1 140 ? 25.688 13.844 11.492 1 88.12 140 GLY B N 1
ATOM 3177 C CA . GLY B 1 140 ? 26.312 15.156 11.422 1 88.12 140 GLY B CA 1
ATOM 3178 C C . GLY B 1 140 ? 25.656 16.172 12.336 1 88.12 140 GLY B C 1
ATOM 3179 O O . GLY B 1 140 ? 24.578 15.93 12.867 1 88.12 140 GLY B O 1
ATOM 3180 N N . ASP B 1 141 ? 26.375 17.391 12.445 1 88.19 141 ASP B N 1
ATOM 3181 C CA . ASP B 1 141 ? 25.938 18.359 13.438 1 88.19 141 ASP B CA 1
ATOM 3182 C C . ASP B 1 141 ? 25.406 19.641 12.773 1 88.19 141 ASP B C 1
ATOM 3184 O O . ASP B 1 141 ? 24.859 20.516 13.445 1 88.19 141 ASP B O 1
ATOM 3188 N N . ASN B 1 142 ? 25.469 19.719 11.461 1 93.31 142 ASN B N 1
ATOM 3189 C CA . ASN B 1 142 ? 25.078 20.953 10.797 1 93.31 142 ASN B CA 1
ATOM 3190 C C . ASN B 1 142 ? 23.797 20.781 9.977 1 93.31 142 ASN B C 1
ATOM 3192 O O . ASN B 1 142 ? 23.688 21.312 8.867 1 93.31 142 ASN B O 1
ATOM 3196 N N . VAL B 1 143 ? 22.859 20.031 10.508 1 97.19 143 VAL B N 1
ATOM 3197 C CA . VAL B 1 143 ? 21.672 19.641 9.766 1 97.19 143 VAL B CA 1
ATOM 3198 C C . VAL B 1 143 ? 20.844 20.891 9.453 1 97.19 143 VAL B C 1
ATOM 3200 O O . VAL B 1 143 ? 20.312 21.031 8.344 1 97.19 143 VAL B O 1
ATOM 3203 N N . GLU B 1 144 ? 20.734 21.828 10.359 1 96.62 144 GLU B N 1
ATOM 3204 C CA . GLU B 1 144 ? 19.906 23.016 10.18 1 96.62 144 GLU B CA 1
ATOM 3205 C C . GLU B 1 144 ? 20.406 23.859 9.008 1 96.62 144 GLU B C 1
ATOM 3207 O O . GLU B 1 144 ? 19.625 24.234 8.133 1 96.62 144 GLU B O 1
ATOM 3212 N N . GLU B 1 145 ? 21.656 24.141 9.008 1 96.69 145 GLU B N 1
ATOM 3213 C CA . GLU B 1 145 ? 22.25 24.953 7.945 1 96.69 145 GLU B CA 1
ATOM 3214 C C . GLU B 1 145 ? 22.188 24.234 6.602 1 96.69 145 GLU B C 1
ATOM 3216 O O . GLU B 1 145 ? 21.875 24.844 5.578 1 96.69 145 GLU B O 1
ATOM 3221 N N . GLU B 1 146 ? 22.438 22.984 6.609 1 97.38 146 GLU B N 1
ATOM 3222 C CA . GLU B 1 146 ? 22.453 22.203 5.375 1 97.38 146 GLU B CA 1
ATOM 3223 C C . GLU B 1 146 ? 21.047 22.125 4.773 1 97.38 146 GLU B C 1
ATOM 3225 O O . GLU B 1 146 ? 20.875 22.266 3.561 1 97.38 146 GLU B O 1
ATOM 3230 N N . LEU B 1 147 ? 20.062 21.922 5.629 1 98.12 147 LEU B N 1
ATOM 3231 C CA . LEU B 1 147 ? 18.703 21.812 5.125 1 98.12 147 LEU B CA 1
ATOM 3232 C C . LEU B 1 147 ? 18.188 23.156 4.633 1 98.12 147 LEU B C 1
ATOM 3234 O O . LEU B 1 147 ? 17.453 23.234 3.65 1 98.12 147 LEU B O 1
ATOM 3238 N N . ARG B 1 148 ? 18.594 24.188 5.309 1 96.94 148 ARG B N 1
ATOM 3239 C CA . ARG B 1 148 ? 18.25 25.531 4.82 1 96.94 148 ARG B CA 1
ATOM 3240 C C . ARG B 1 148 ? 18.812 25.766 3.43 1 96.94 148 ARG B C 1
ATOM 3242 O O . ARG B 1 148 ? 18.172 26.375 2.578 1 96.94 148 ARG B O 1
ATOM 3249 N N . GLY B 1 149 ? 19.938 25.266 3.229 1 97.06 149 GLY B N 1
ATOM 3250 C CA . GLY B 1 149 ? 20.625 25.438 1.956 1 97.06 149 GLY B CA 1
ATOM 3251 C C . GLY B 1 149 ? 19.953 24.688 0.815 1 97.06 149 GLY B C 1
ATOM 3252 O O . GLY B 1 149 ? 19.922 25.172 -0.316 1 97.06 149 GLY B O 1
ATOM 3253 N N . VAL B 1 150 ? 19.391 23.547 1.082 1 98 150 VAL B N 1
ATOM 3254 C CA . VAL B 1 150 ? 18.891 22.703 0.005 1 98 150 VAL B CA 1
ATOM 3255 C C . VAL B 1 150 ? 17.391 22.953 -0.178 1 98 150 VAL B C 1
ATOM 3257 O O . VAL B 1 150 ? 16.797 22.531 -1.175 1 98 150 VAL B O 1
ATOM 3260 N N . TYR B 1 151 ? 16.766 23.672 0.74 1 98.31 151 TYR B N 1
ATOM 3261 C CA . TYR B 1 151 ? 15.328 23.844 0.74 1 98.31 151 TYR B CA 1
ATOM 3262 C C . TYR B 1 151 ? 14.852 24.453 -0.575 1 98.31 151 TYR B C 1
ATOM 3264 O O . TYR B 1 151 ? 13.906 23.969 -1.188 1 98.31 151 TYR B O 1
ATOM 3272 N N . PRO B 1 152 ? 15.508 25.5 -1.123 1 97.88 152 PRO B N 1
ATOM 3273 C CA . PRO B 1 152 ? 15.031 26.047 -2.395 1 97.88 152 PRO B CA 1
ATOM 3274 C C . PRO B 1 152 ? 15.023 25.016 -3.516 1 97.88 152 PRO B C 1
ATOM 3276 O O . PRO B 1 152 ? 14.086 24.984 -4.316 1 97.88 152 PRO B O 1
ATOM 3279 N N . SER B 1 153 ? 15.969 24.141 -3.539 1 97.69 153 SER B N 1
ATOM 3280 C CA . SER B 1 153 ? 16.031 23.109 -4.566 1 97.69 153 SER B CA 1
ATOM 3281 C C . SER B 1 153 ? 14.953 22.062 -4.363 1 97.69 153 SER B C 1
ATOM 3283 O O . SER B 1 153 ? 14.367 21.562 -5.336 1 97.69 153 SER B O 1
ATOM 3285 N N . LEU B 1 154 ? 14.688 21.703 -3.152 1 98.38 154 LEU B N 1
ATOM 3286 C CA . LEU B 1 154 ? 13.625 20.766 -2.834 1 98.38 154 LEU B CA 1
ATOM 3287 C C . LEU B 1 154 ? 12.258 21.328 -3.23 1 98.38 154 LEU B C 1
ATOM 3289 O O . LEU B 1 154 ? 11.43 20.609 -3.803 1 98.38 154 LEU B O 1
ATOM 3293 N N . ARG B 1 155 ? 12.148 22.562 -2.938 1 98.38 155 ARG B N 1
ATOM 3294 C CA . ARG B 1 155 ? 10.898 23.234 -3.279 1 98.38 155 ARG B CA 1
ATOM 3295 C C . ARG B 1 155 ? 10.664 23.219 -4.785 1 98.38 155 ARG B C 1
ATOM 3297 O O . ARG B 1 155 ? 9.57 22.891 -5.246 1 98.38 155 ARG B O 1
ATOM 3304 N N . GLU B 1 156 ? 11.641 23.5 -5.547 1 98 156 GLU B N 1
ATOM 3305 C CA . GLU B 1 156 ? 11.539 23.516 -7.004 1 98 156 GLU B CA 1
ATOM 3306 C C . GLU B 1 156 ? 11.281 22.109 -7.555 1 98 156 GLU B C 1
ATOM 3308 O O . GLU B 1 156 ? 10.492 21.938 -8.477 1 98 156 GLU B O 1
ATOM 3313 N N . ALA B 1 157 ? 11.961 21.172 -7.008 1 97.88 157 ALA B N 1
ATOM 3314 C CA . ALA B 1 157 ? 11.766 19.797 -7.438 1 97.88 157 ALA B CA 1
ATOM 3315 C C . ALA B 1 157 ? 10.336 19.328 -7.172 1 97.88 157 ALA B C 1
ATOM 3317 O O . ALA B 1 157 ? 9.727 18.672 -8.016 1 97.88 157 ALA B O 1
ATOM 3318 N N . ALA B 1 158 ? 9.812 19.688 -5.988 1 98.31 158 ALA B N 1
ATOM 3319 C CA . ALA B 1 158 ? 8.445 19.312 -5.637 1 98.31 158 ALA B CA 1
ATOM 3320 C C . ALA B 1 158 ? 7.438 19.953 -6.594 1 98.31 158 ALA B C 1
ATOM 3322 O O . ALA B 1 158 ? 6.52 19.281 -7.074 1 98.31 158 ALA B O 1
ATOM 3323 N N . LYS B 1 159 ? 7.66 21.219 -6.855 1 97.81 159 LYS B N 1
ATOM 3324 C CA . LYS B 1 159 ? 6.785 21.922 -7.789 1 97.81 159 LYS B CA 1
ATOM 3325 C C . LYS B 1 159 ? 6.816 21.266 -9.172 1 97.81 159 LYS B C 1
ATOM 3327 O O . LYS B 1 159 ? 5.773 21.094 -9.797 1 97.81 159 LYS B O 1
ATOM 3332 N N . ALA B 1 160 ? 7.973 20.875 -9.594 1 97.19 160 ALA B N 1
ATOM 3333 C CA . ALA B 1 160 ? 8.148 20.266 -10.906 1 97.19 160 ALA B CA 1
ATOM 3334 C C . ALA B 1 160 ? 7.453 18.906 -10.977 1 97.19 160 ALA B C 1
ATOM 3336 O O . ALA B 1 160 ? 7 18.5 -12.047 1 97.19 160 ALA B O 1
ATOM 3337 N N . ARG B 1 161 ? 7.305 18.312 -9.844 1 96.25 161 ARG B N 1
ATOM 3338 C CA . ARG B 1 161 ? 6.688 17 -9.789 1 96.25 161 ARG B CA 1
ATOM 3339 C C . ARG B 1 161 ? 5.176 17.109 -9.594 1 96.25 161 ARG B C 1
ATOM 3341 O O . ARG B 1 161 ? 4.5 16.109 -9.375 1 96.25 161 ARG B O 1
ATOM 3348 N N . GLY B 1 162 ? 4.711 18.312 -9.539 1 97.31 162 GLY B N 1
ATOM 3349 C CA . GLY B 1 162 ? 3.273 18.531 -9.492 1 97.31 162 GLY B CA 1
ATOM 3350 C C . GLY B 1 162 ? 2.729 18.609 -8.078 1 97.31 162 GLY B C 1
ATOM 3351 O O . GLY B 1 162 ? 1.526 18.453 -7.863 1 97.31 162 GLY B O 1
ATOM 3352 N N . ALA B 1 163 ? 3.559 18.859 -7.129 1 98.56 163 ALA B N 1
ATOM 3353 C CA . ALA B 1 163 ? 3.115 18.922 -5.738 1 98.56 163 ALA B CA 1
ATOM 3354 C C . ALA B 1 163 ? 2.26 20.172 -5.496 1 98.56 163 ALA B C 1
ATOM 3356 O O . ALA B 1 163 ? 2.443 21.203 -6.148 1 98.56 163 ALA B O 1
ATOM 3357 N N . ALA B 1 164 ? 1.314 20.031 -4.562 1 98.81 164 ALA B N 1
ATOM 3358 C CA . ALA B 1 164 ? 0.512 21.156 -4.09 1 98.81 164 ALA B CA 1
ATOM 3359 C C . ALA B 1 164 ? 1.192 21.859 -2.918 1 98.81 164 ALA B C 1
ATOM 3361 O O . ALA B 1 164 ? 0.839 23 -2.574 1 98.81 164 ALA B O 1
ATOM 3362 N N . GLY B 1 165 ? 2.135 21.234 -2.281 1 98.75 165 GLY B N 1
ATOM 3363 C CA . GLY B 1 165 ? 2.914 21.797 -1.192 1 98.75 165 GLY B CA 1
ATOM 3364 C C . GLY B 1 165 ? 4.062 20.906 -0.754 1 98.75 165 GLY B C 1
ATOM 3365 O O . GLY B 1 165 ? 4.145 19.734 -1.162 1 98.75 165 GLY B O 1
ATOM 3366 N N . ILE B 1 166 ? 4.945 21.484 0.032 1 98.88 166 ILE B N 1
ATOM 3367 C CA . ILE B 1 166 ? 6.082 20.719 0.544 1 98.88 166 ILE B CA 1
ATOM 3368 C C . ILE B 1 166 ? 6.477 21.25 1.92 1 98.88 166 ILE B C 1
ATOM 3370 O O . ILE B 1 166 ? 6.398 22.453 2.172 1 98.88 166 ILE B O 1
ATOM 3374 N N . TRP B 1 167 ? 6.805 20.359 2.816 1 98.88 167 TRP B N 1
ATOM 3375 C CA . TRP B 1 167 ? 7.418 20.672 4.102 1 98.88 167 TRP B CA 1
ATOM 3376 C C . TRP B 1 167 ? 8.758 19.969 4.254 1 98.88 167 TRP B C 1
ATOM 3378 O O . TRP B 1 167 ? 8.898 18.797 3.889 1 98.88 167 TRP B O 1
ATOM 3388 N N . LEU B 1 168 ? 9.773 20.703 4.672 1 98.88 168 LEU B N 1
ATOM 3389 C CA . LEU B 1 168 ? 11.07 20.156 5.055 1 98.88 168 LEU B CA 1
ATOM 3390 C C . LEU B 1 168 ? 11.336 20.391 6.539 1 98.88 168 LEU B C 1
ATOM 3392 O O . LEU B 1 168 ? 11.234 21.516 7.027 1 98.88 168 LEU B O 1
ATOM 3396 N N . PHE B 1 169 ? 11.578 19.281 7.238 1 98.62 169 PHE B N 1
ATOM 3397 C CA . PHE B 1 169 ? 11.82 19.453 8.664 1 98.62 169 PHE B CA 1
ATOM 3398 C C . PHE B 1 169 ? 12.797 18.391 9.18 1 98.62 169 PHE B C 1
ATOM 3400 O O . PHE B 1 169 ? 13.18 17.484 8.438 1 98.62 169 PHE B O 1
ATOM 3407 N N . TYR B 1 170 ? 13.328 18.609 10.359 1 98.5 170 TYR B N 1
ATOM 3408 C CA . TYR B 1 170 ? 14.258 17.656 10.977 1 98.5 170 TYR B CA 1
ATOM 3409 C C . TYR B 1 170 ? 14 17.562 12.477 1 98.5 170 TYR B C 1
ATOM 3411 O O . TYR B 1 170 ? 13.422 18.469 13.086 1 98.5 170 TYR B O 1
ATOM 3419 N N . GLN B 1 171 ? 14.266 16.422 13.016 1 98 171 GLN B N 1
ATOM 3420 C CA . GLN B 1 171 ? 14.242 16.125 14.445 1 98 171 GLN B CA 1
ATOM 3421 C C . GLN B 1 171 ? 15.656 15.938 14.992 1 98 171 GLN B C 1
ATOM 3423 O O . GLN B 1 171 ? 16.266 14.898 14.773 1 98 171 GLN B O 1
ATOM 3428 N N . PRO B 1 172 ? 16.125 16.891 15.742 1 95.38 172 PRO B N 1
ATOM 3429 C CA . PRO B 1 172 ? 17.547 16.891 16.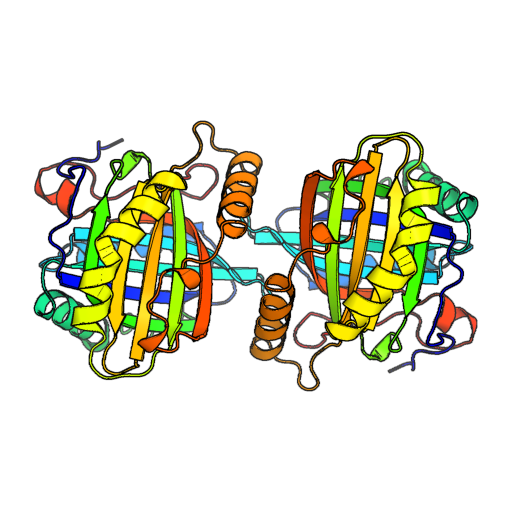094 1 95.38 172 PRO B CA 1
ATOM 3430 C C . PRO B 1 172 ? 17.922 15.766 17.047 1 95.38 172 PRO B C 1
ATOM 3432 O O . PRO B 1 172 ? 19.016 15.203 16.953 1 95.38 172 PRO B O 1
ATOM 3435 N N . ASP B 1 173 ? 17.062 15.391 18 1 95.31 173 ASP B N 1
ATOM 3436 C CA . ASP B 1 173 ? 17.406 14.391 19.016 1 95.31 173 ASP B CA 1
ATOM 3437 C C . ASP B 1 173 ? 17.422 12.992 18.406 1 95.31 173 ASP B C 1
ATOM 3439 O O . ASP B 1 173 ? 18.328 12.203 18.672 1 95.31 173 ASP B O 1
ATOM 3443 N N . ALA B 1 174 ? 16.438 12.758 17.594 1 96.5 174 ALA B N 1
ATOM 3444 C CA . ALA B 1 174 ? 16.328 11.438 16.984 1 96.5 174 ALA B CA 1
ATOM 3445 C C . ALA B 1 174 ? 17.156 11.375 15.695 1 96.5 174 ALA B C 1
ATOM 3447 O O . ALA B 1 174 ? 17.281 10.305 15.094 1 96.5 174 ALA B O 1
ATOM 3448 N N . LYS B 1 175 ? 17.688 12.5 15.25 1 97.88 175 LYS B N 1
ATOM 3449 C CA . LYS B 1 175 ? 18.484 12.609 14.031 1 97.88 175 LYS B CA 1
ATOM 3450 C C . LYS B 1 175 ? 17.719 12.109 12.82 1 97.88 175 LYS B C 1
ATOM 3452 O O . LYS B 1 175 ? 18.188 11.234 12.086 1 97.88 175 LYS B O 1
ATOM 3457 N N . LEU B 1 176 ? 16.594 12.789 12.594 1 98.44 176 LEU B N 1
ATOM 3458 C CA . LEU B 1 176 ? 15.734 12.453 11.461 1 98.44 176 LEU B CA 1
ATOM 3459 C C . LEU B 1 176 ? 15.5 13.68 10.578 1 98.44 176 LEU B C 1
ATOM 3461 O O . LEU B 1 176 ? 15.43 14.805 11.07 1 98.44 176 LEU B O 1
ATOM 3465 N N . ILE B 1 177 ? 15.445 13.438 9.352 1 98.69 177 ILE B N 1
ATOM 3466 C CA . ILE B 1 177 ? 14.961 14.398 8.367 1 98.69 177 ILE B CA 1
ATOM 3467 C C . ILE B 1 177 ? 13.617 13.938 7.809 1 98.69 177 ILE B C 1
ATOM 3469 O O . ILE B 1 177 ? 13.422 12.75 7.547 1 98.69 177 ILE B O 1
ATOM 3473 N N . GLY B 1 178 ? 12.711 14.844 7.723 1 98.62 178 GLY B N 1
ATOM 3474 C CA . GLY B 1 178 ? 11.422 14.539 7.121 1 98.62 178 GLY B CA 1
ATOM 3475 C C . GLY B 1 178 ? 11.062 15.469 5.98 1 98.62 178 GLY B C 1
ATOM 3476 O O . GLY B 1 178 ? 11.336 16.672 6.043 1 98.62 178 GLY B O 1
ATOM 3477 N N . ILE B 1 179 ? 10.5 14.938 4.918 1 98.81 179 ILE B N 1
ATOM 3478 C CA . ILE B 1 179 ? 9.93 15.695 3.811 1 98.81 179 ILE B CA 1
ATOM 3479 C C . ILE B 1 179 ? 8.492 15.25 3.568 1 98.81 179 ILE B C 1
ATOM 3481 O O . ILE B 1 179 ? 8.227 14.07 3.332 1 98.81 179 ILE B O 1
ATOM 3485 N N . LEU B 1 180 ? 7.598 16.156 3.693 1 98.88 180 LEU B N 1
ATOM 3486 C CA . LEU B 1 180 ? 6.195 15.922 3.361 1 98.88 180 LEU B CA 1
ATOM 3487 C C . LEU B 1 180 ? 5.82 16.641 2.07 1 98.88 180 LEU B C 1
ATOM 3489 O O . LEU B 1 180 ? 6.016 17.859 1.949 1 98.88 180 LEU B O 1
ATOM 3493 N N . THR B 1 181 ? 5.336 15.891 1.144 1 98.81 181 THR B N 1
ATOM 3494 C CA . THR B 1 181 ? 4.75 16.5 -0.045 1 98.81 181 THR B CA 1
ATOM 3495 C C . THR B 1 181 ? 3.234 16.312 -0.056 1 98.81 181 THR B C 1
ATOM 3497 O O . THR B 1 181 ? 2.73 15.266 0.342 1 98.81 181 THR B O 1
ATOM 3500 N N . ILE B 1 182 ? 2.615 17.344 -0.471 1 98.81 182 ILE B N 1
ATOM 3501 C CA . ILE B 1 182 ? 1.165 17.359 -0.634 1 98.81 182 ILE B CA 1
ATOM 3502 C C . ILE B 1 182 ? 0.813 17.375 -2.119 1 98.81 182 ILE B C 1
ATOM 3504 O O . ILE B 1 182 ? 1.424 18.109 -2.902 1 98.81 182 ILE B O 1
ATOM 3508 N N . MET B 1 183 ? -0.134 16.484 -2.463 1 98.88 183 MET B N 1
ATOM 3509 C CA . MET B 1 183 ? -0.552 16.406 -3.859 1 98.88 183 MET B CA 1
ATOM 3510 C C . MET B 1 183 ? -2.018 16.797 -4.012 1 98.88 183 MET B C 1
ATOM 3512 O O . MET B 1 183 ? -2.803 16.656 -3.07 1 98.88 183 MET B O 1
ATOM 3516 N N . LYS B 1 184 ? -2.346 17.219 -5.207 1 98.62 184 LYS B N 1
ATOM 3517 C CA . LYS B 1 184 ? -3.732 17.547 -5.531 1 98.62 184 LYS B CA 1
ATOM 3518 C C . LYS B 1 184 ? -4.582 16.297 -5.652 1 98.62 184 LYS B C 1
ATOM 3520 O O . LYS B 1 184 ? -4.074 15.227 -6.012 1 98.62 184 LYS B O 1
ATOM 3525 N N . LYS B 1 185 ? -5.852 16.469 -5.363 1 98.44 185 LYS B N 1
ATOM 3526 C CA . LYS B 1 185 ? -6.801 15.398 -5.645 1 98.44 185 LYS B CA 1
ATOM 3527 C C . LYS B 1 185 ? -7.238 15.43 -7.105 1 98.44 185 LYS B C 1
ATOM 3529 O O . LYS B 1 185 ? -7.215 16.484 -7.75 1 98.44 185 LYS B O 1
ATOM 3534 N N . PRO B 1 186 ? -7.645 14.289 -7.574 1 97.94 186 PRO B N 1
ATOM 3535 C CA . PRO B 1 186 ? -8.18 14.273 -8.938 1 97.94 186 PRO B CA 1
ATOM 3536 C C . PRO B 1 186 ? -9.469 15.094 -9.07 1 97.94 186 PRO B C 1
ATOM 3538 O O . PRO B 1 186 ? -10.172 15.305 -8.086 1 97.94 186 PRO B O 1
ATOM 3541 N N . GLU B 1 187 ? -9.727 15.492 -10.266 1 96.19 187 GLU B N 1
ATOM 3542 C CA . GLU B 1 187 ? -10.938 16.25 -10.547 1 96.19 187 GLU B CA 1
ATOM 3543 C C . GLU B 1 187 ? -12.188 15.406 -10.32 1 96.19 187 GLU B C 1
ATOM 3545 O O . GLU B 1 187 ? -13.18 15.883 -9.766 1 96.19 187 GLU B O 1
ATOM 3550 N N . VAL B 1 188 ? -12.094 14.188 -10.812 1 97.31 188 VAL B N 1
ATOM 3551 C CA . VAL B 1 188 ? -13.188 13.234 -10.617 1 97.31 188 VAL B CA 1
ATOM 3552 C C . VAL B 1 188 ? -12.773 12.18 -9.594 1 97.31 188 VAL B C 1
ATOM 3554 O O . VAL B 1 188 ? -11.797 11.453 -9.797 1 97.31 188 VAL B O 1
ATOM 3557 N N . LEU B 1 189 ? -13.586 12.141 -8.547 1 97.69 189 LEU B N 1
ATOM 3558 C CA . LEU B 1 189 ? -13.234 11.234 -7.457 1 97.69 189 LEU B CA 1
ATOM 3559 C C . LEU B 1 189 ? -13.922 9.883 -7.629 1 97.69 189 LEU B C 1
ATOM 3561 O O . LEU B 1 189 ? -15.141 9.781 -7.477 1 97.69 189 LEU B O 1
ATOM 3565 N N . THR B 1 190 ? -13.164 8.953 -7.969 1 97.5 190 THR B N 1
ATOM 3566 C CA . THR B 1 190 ? -13.547 7.543 -8 1 97.5 190 THR B CA 1
ATOM 3567 C C . THR B 1 190 ? -12.477 6.68 -7.352 1 97.5 190 THR B C 1
ATOM 3569 O O . THR B 1 190 ? -11.34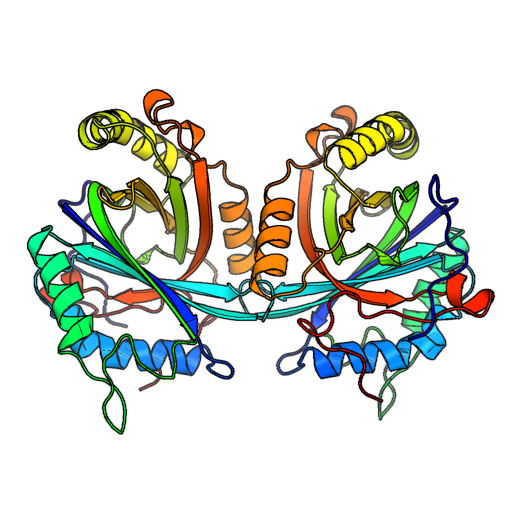4 7.125 -7.148 1 97.5 190 THR B O 1
ATOM 3572 N N . THR B 1 191 ? -12.891 5.551 -6.961 1 95.31 191 THR B N 1
ATOM 3573 C CA . THR B 1 191 ? -11.898 4.629 -6.426 1 95.31 191 THR B CA 1
ATOM 3574 C C . THR B 1 191 ? -10.742 4.449 -7.406 1 95.31 191 THR B C 1
ATOM 3576 O O . THR B 1 191 ? -9.578 4.43 -7.004 1 95.31 191 THR B O 1
ATOM 3579 N N . LYS B 1 192 ? -11.062 4.34 -8.648 1 93.75 192 LYS B N 1
ATOM 3580 C CA . LYS B 1 192 ? -10.055 4.141 -9.68 1 93.75 192 LYS B CA 1
ATOM 3581 C C . LYS B 1 192 ? -9.117 5.344 -9.781 1 93.75 192 LYS B C 1
ATOM 3583 O O . LYS B 1 192 ? -7.895 5.184 -9.805 1 93.75 192 LYS B O 1
ATOM 3588 N N . SER B 1 193 ? -9.656 6.531 -9.812 1 97.25 193 SER B N 1
ATOM 3589 C CA . SER B 1 193 ? -8.828 7.727 -9.953 1 97.25 193 SER B CA 1
ATOM 3590 C C . SER B 1 193 ? -7.941 7.934 -8.727 1 97.25 193 SER B C 1
ATOM 3592 O O . SER B 1 193 ? -6.805 8.383 -8.852 1 97.25 193 SER B O 1
ATOM 3594 N N . LEU B 1 194 ? -8.477 7.629 -7.543 1 98.25 194 LEU B N 1
ATOM 3595 C CA . LEU B 1 194 ? -7.676 7.746 -6.328 1 98.25 194 LEU B CA 1
ATOM 3596 C C . LEU B 1 194 ? -6.543 6.723 -6.324 1 98.25 194 LEU B C 1
ATOM 3598 O O . LEU B 1 194 ? -5.414 7.043 -5.945 1 98.25 194 LEU B O 1
ATOM 3602 N N . TYR B 1 195 ? -6.906 5.555 -6.746 1 95.25 195 TYR B N 1
ATOM 3603 C CA . TYR B 1 195 ? -5.902 4.504 -6.84 1 95.25 195 TYR B CA 1
ATOM 3604 C C . TYR B 1 195 ? -4.77 4.906 -7.773 1 95.25 195 TYR B C 1
ATOM 3606 O O . TYR B 1 195 ? -3.594 4.812 -7.414 1 95.25 195 TYR B O 1
ATOM 3614 N N . GLU B 1 196 ? -5.059 5.355 -8.922 1 94.19 196 GLU B N 1
ATOM 3615 C CA . GLU B 1 196 ? -4.07 5.738 -9.922 1 94.19 196 GLU B CA 1
ATOM 3616 C C . GLU B 1 196 ? -3.207 6.895 -9.438 1 94.19 196 GLU B C 1
ATOM 3618 O O . GLU B 1 196 ? -1.985 6.883 -9.602 1 94.19 196 GLU B O 1
ATOM 3623 N N . ALA B 1 197 ? -3.832 7.832 -8.82 1 96.81 197 ALA B N 1
ATOM 3624 C CA . ALA B 1 197 ? -3.098 8.977 -8.289 1 96.81 197 ALA B CA 1
ATOM 3625 C C . ALA B 1 197 ? -2.125 8.547 -7.191 1 96.81 197 ALA B C 1
ATOM 3627 O O . ALA B 1 197 ? -1 9.047 -7.121 1 96.81 197 ALA B O 1
ATOM 3628 N N . LEU B 1 198 ? -2.588 7.656 -6.383 1 96.56 198 LEU B N 1
ATOM 3629 C CA . LEU B 1 198 ? -1.75 7.16 -5.297 1 96.56 198 LEU B CA 1
ATOM 3630 C C . LEU B 1 198 ? -0.554 6.387 -5.844 1 96.56 198 LEU B C 1
ATOM 3632 O O . LEU B 1 198 ? 0.57 6.555 -5.363 1 96.56 198 LEU B O 1
ATOM 3636 N N . GLU B 1 199 ? -0.775 5.547 -6.824 1 90.44 199 GLU B N 1
ATOM 3637 C CA . GLU B 1 199 ? 0.305 4.777 -7.434 1 90.44 199 GLU B CA 1
ATOM 3638 C C . GLU B 1 199 ? 1.311 5.691 -8.133 1 90.44 199 GLU B C 1
ATOM 3640 O O . GLU B 1 199 ? 2.518 5.445 -8.086 1 90.44 199 GLU B O 1
ATOM 3645 N N . ASP B 1 200 ? 0.823 6.727 -8.758 1 92.31 200 ASP B N 1
ATOM 3646 C CA . ASP B 1 200 ? 1.703 7.711 -9.383 1 92.31 200 ASP B CA 1
ATOM 3647 C C . ASP B 1 200 ? 2.592 8.391 -8.336 1 92.31 200 ASP B C 1
ATOM 3649 O O . ASP B 1 200 ? 3.775 8.625 -8.586 1 92.31 200 ASP B O 1
ATOM 3653 N N . LEU B 1 201 ? 1.996 8.672 -7.254 1 95.62 201 LEU B N 1
ATOM 3654 C CA . LEU B 1 201 ? 2.732 9.305 -6.172 1 95.62 201 LEU B CA 1
ATOM 3655 C C . LEU B 1 201 ? 3.824 8.391 -5.637 1 95.62 201 LEU B C 1
ATOM 3657 O O . LEU B 1 201 ? 4.969 8.812 -5.457 1 95.62 201 LEU B O 1
ATOM 3661 N N . LYS B 1 202 ? 3.51 7.16 -5.477 1 90.44 202 LYS B N 1
ATOM 3662 C CA . LYS B 1 202 ? 4.453 6.164 -4.98 1 90.44 202 LYS B CA 1
ATOM 3663 C C . LYS B 1 202 ? 5.633 5.996 -5.941 1 90.44 202 LYS B C 1
ATOM 3665 O O . LYS B 1 202 ? 6.75 5.703 -5.512 1 90.44 202 LYS B O 1
ATOM 3670 N N . ALA B 1 203 ? 5.375 6.195 -7.168 1 86.06 203 ALA B N 1
ATOM 3671 C CA . ALA B 1 203 ? 6.359 5.93 -8.211 1 86.06 203 ALA B CA 1
ATOM 3672 C C . ALA B 1 203 ? 7.336 7.098 -8.352 1 86.06 203 ALA B C 1
ATOM 3674 O O . ALA B 1 203 ? 8.367 6.977 -9.023 1 86.06 203 ALA B O 1
ATOM 3675 N N . GLN B 1 204 ? 7.016 8.195 -7.766 1 90.56 204 GLN B N 1
ATOM 3676 C CA . GLN B 1 204 ? 7.914 9.344 -7.863 1 90.56 204 GLN B CA 1
ATOM 3677 C C . GLN B 1 204 ? 9.258 9.047 -7.195 1 90.56 204 GLN B C 1
ATOM 3679 O O . GLN B 1 204 ? 9.312 8.344 -6.188 1 90.56 204 GLN B O 1
ATOM 3684 N N . PRO B 1 205 ? 10.289 9.656 -7.758 1 88.62 205 PRO B N 1
ATOM 3685 C CA . PRO B 1 205 ? 11.594 9.461 -7.125 1 88.62 205 PRO B CA 1
ATOM 3686 C C . PRO B 1 205 ? 11.648 10.016 -5.703 1 88.62 205 PRO B C 1
ATOM 3688 O O . PRO B 1 205 ? 10.984 11.016 -5.398 1 88.62 205 PRO B O 1
ATOM 3691 N N . SER B 1 206 ? 12.414 9.328 -4.93 1 92.12 206 SER B N 1
ATOM 3692 C CA . SER B 1 206 ? 12.641 9.789 -3.562 1 92.12 206 SER B CA 1
ATOM 3693 C C . SER B 1 206 ? 13.359 11.133 -3.545 1 92.12 206 SER B C 1
ATOM 3695 O O . SER B 1 206 ? 14.18 11.414 -4.422 1 92.12 206 SER B O 1
ATOM 3697 N N . PHE B 1 207 ? 13.078 11.93 -2.521 1 96 207 PHE B N 1
ATOM 3698 C CA . PHE B 1 207 ? 13.773 13.195 -2.34 1 96 207 PHE B CA 1
ATOM 3699 C C . PHE B 1 207 ? 15.141 12.977 -1.695 1 96 207 PHE B C 1
ATOM 3701 O O . PHE B 1 207 ? 15.914 13.922 -1.535 1 96 207 PHE B O 1
ATOM 3708 N N . GLY B 1 208 ? 15.43 11.773 -1.387 1 94.25 208 GLY B N 1
ATOM 3709 C CA . GLY B 1 208 ? 16.672 11.438 -0.716 1 94.25 208 GLY B CA 1
ATOM 3710 C C . GLY B 1 208 ? 17.906 11.922 -1.464 1 94.25 208 GLY B C 1
ATOM 3711 O O . GLY B 1 208 ? 18.891 12.336 -0.848 1 94.25 208 GLY B O 1
ATOM 3712 N N . SER B 1 209 ? 17.797 11.922 -2.766 1 92.31 209 SER B N 1
ATOM 3713 C CA . SER B 1 209 ? 18.953 12.297 -3.584 1 92.31 209 SER B CA 1
ATOM 3714 C C . SER B 1 209 ? 19.234 13.789 -3.488 1 92.31 209 SER B C 1
ATOM 3716 O O . SER B 1 209 ? 20.312 14.25 -3.871 1 92.31 209 SER B O 1
ATOM 3718 N N . LEU B 1 210 ? 18.281 14.531 -2.961 1 96 210 LEU B N 1
ATOM 3719 C CA . LEU B 1 210 ? 18.453 15.984 -2.863 1 96 210 LEU B CA 1
ATOM 3720 C C . LEU B 1 210 ? 18.906 16.391 -1.467 1 96 210 LEU B C 1
ATOM 3722 O O . LEU B 1 210 ? 19.219 17.547 -1.223 1 96 210 LEU B O 1
ATOM 3726 N N . ILE B 1 211 ? 18.938 15.43 -0.551 1 96.94 211 ILE B N 1
ATOM 3727 C CA . ILE B 1 211 ? 19.516 15.672 0.767 1 96.94 211 ILE B CA 1
ATOM 3728 C C . ILE B 1 211 ? 21.031 15.633 0.674 1 96.94 211 ILE B C 1
ATOM 3730 O O . ILE B 1 211 ? 21.609 14.734 0.053 1 96.94 211 ILE B O 1
ATOM 3734 N N . PRO B 1 212 ? 21.672 16.594 1.273 1 96.12 212 PRO B N 1
ATOM 3735 C CA . PRO B 1 212 ? 23.141 16.625 1.187 1 96.12 212 PRO B CA 1
ATOM 3736 C C . PRO B 1 212 ? 23.797 15.328 1.64 1 96.12 212 PRO B C 1
ATOM 3738 O O . PRO B 1 212 ? 23.5 14.836 2.73 1 96.12 212 PRO B O 1
ATOM 3741 N N . SER B 1 213 ? 24.75 14.859 0.858 1 94.75 213 SER B N 1
ATOM 3742 C CA . SER B 1 213 ? 25.438 13.609 1.156 1 94.75 213 SER B CA 1
ATOM 3743 C C . SER B 1 213 ? 26.266 13.727 2.428 1 94.75 213 SER B C 1
ATOM 3745 O O . SER B 1 213 ? 26.547 12.719 3.084 1 94.75 213 SER B O 1
ATOM 3747 N N . THR B 1 214 ? 26.609 14.883 2.738 1 95.5 214 THR B N 1
ATOM 3748 C CA . THR B 1 214 ? 27.391 15.133 3.943 1 95.5 214 THR B CA 1
ATOM 3749 C C . THR B 1 214 ? 26.641 14.672 5.188 1 95.5 214 THR B C 1
ATOM 3751 O O . THR B 1 214 ? 27.234 14.414 6.227 1 95.5 214 THR B O 1
ATOM 3754 N N . LEU B 1 215 ? 25.312 14.531 5.059 1 96.94 215 LEU B N 1
ATOM 3755 C CA . LEU B 1 215 ? 24.5 14.102 6.188 1 96.94 215 LEU B CA 1
ATOM 3756 C C . LEU B 1 215 ? 24.328 12.586 6.184 1 96.94 215 LEU B C 1
ATOM 3758 O O . LEU B 1 215 ? 23.703 12.023 7.09 1 96.94 215 LEU B O 1
ATOM 3762 N N . SER B 1 216 ? 24.781 11.914 5.176 1 96 216 SER B N 1
ATOM 3763 C CA . SER B 1 216 ? 24.703 10.461 5.039 1 96 216 SER B CA 1
ATOM 3764 C C . SER B 1 216 ? 23.281 9.961 5.277 1 96 216 SER B C 1
ATOM 3766 O O . SER B 1 216 ? 23.047 9.094 6.121 1 96 216 SER B O 1
ATOM 3768 N N . PRO B 1 217 ? 22.328 10.539 4.461 1 96.44 217 PRO B N 1
ATOM 3769 C CA . PRO B 1 217 ? 20.938 10.172 4.703 1 96.44 217 PRO B CA 1
ATOM 3770 C C . PRO B 1 217 ? 20.656 8.695 4.406 1 96.44 217 PRO B C 1
ATOM 3772 O O . PRO B 1 217 ? 21.141 8.164 3.406 1 96.44 217 PRO B O 1
ATOM 3775 N N . ARG B 1 218 ? 19.922 8.023 5.328 1 95.38 218 ARG B N 1
ATOM 3776 C CA . ARG B 1 218 ? 19.453 6.652 5.156 1 95.38 218 ARG B CA 1
ATOM 3777 C C . ARG B 1 218 ? 17.938 6.586 5.293 1 95.38 218 ARG B C 1
ATOM 3779 O O . ARG B 1 218 ? 17.391 6.887 6.355 1 95.38 218 ARG B O 1
ATOM 3786 N N . SER B 1 219 ? 17.297 6.145 4.215 1 93.69 219 SER B N 1
ATOM 3787 C CA . SER B 1 219 ? 15.836 6.102 4.207 1 93.69 219 SER B CA 1
ATOM 3788 C C . SER B 1 219 ? 15.305 5.133 5.258 1 93.69 219 SER B C 1
ATOM 3790 O O . SER B 1 219 ? 15.789 4.004 5.371 1 93.69 219 SER B O 1
ATOM 3792 N N . VAL B 1 220 ? 14.273 5.617 6.055 1 92.44 220 VAL B N 1
ATOM 3793 C CA . VAL B 1 220 ? 13.758 4.734 7.094 1 92.44 220 VAL B CA 1
ATOM 3794 C C . VAL B 1 220 ? 12.234 4.672 7.004 1 92.44 220 VAL B C 1
ATOM 3796 O O . VAL B 1 220 ? 11.602 3.818 7.629 1 92.44 220 VAL B O 1
ATOM 3799 N N . PHE B 1 221 ? 11.688 5.508 6.297 1 92.62 221 PHE B N 1
ATOM 3800 C CA . PHE B 1 221 ? 10.234 5.59 6.203 1 92.62 221 PHE B CA 1
ATOM 3801 C C . PHE B 1 221 ? 9.812 6.234 4.891 1 92.62 221 PHE B C 1
ATOM 3803 O O . PHE B 1 221 ? 10.43 7.203 4.441 1 92.62 221 PHE B O 1
ATOM 3810 N N . ASP B 1 222 ? 8.859 5.742 4.176 1 92.94 222 ASP B N 1
ATOM 3811 C CA . ASP B 1 222 ? 8.266 6.266 2.951 1 92.94 222 ASP B CA 1
ATOM 3812 C C . ASP B 1 222 ? 6.801 5.852 2.832 1 92.94 222 ASP B C 1
ATOM 3814 O O . ASP B 1 222 ? 6.504 4.688 2.547 1 92.94 222 ASP B O 1
ATOM 3818 N N . ASN B 1 223 ? 5.965 6.871 3.012 1 94.06 223 ASN B N 1
ATOM 3819 C CA . ASN B 1 223 ? 4.539 6.57 3.078 1 94.06 223 ASN B CA 1
ATOM 3820 C C . ASN B 1 223 ? 3.723 7.523 2.209 1 94.06 223 ASN B C 1
ATOM 3822 O O . ASN B 1 223 ? 3.727 8.734 2.436 1 94.06 223 ASN B O 1
ATOM 3826 N N . SER B 1 224 ? 3.094 6.977 1.18 1 96.5 224 SER B N 1
ATOM 3827 C CA . SER B 1 224 ? 2.111 7.707 0.386 1 96.5 224 SER B CA 1
ATOM 3828 C C . SER B 1 224 ? 0.691 7.41 0.856 1 96.5 224 SER B C 1
ATOM 3830 O O . SER B 1 224 ? 0.306 6.246 0.991 1 96.5 224 SER B O 1
ATOM 3832 N N . ALA B 1 225 ? -0.039 8.461 1.142 1 98.25 225 ALA B N 1
ATOM 3833 C CA . ALA B 1 225 ? -1.327 8.266 1.801 1 98.25 225 ALA B CA 1
ATOM 3834 C C . ALA B 1 225 ? -2.389 9.195 1.221 1 98.25 225 ALA B C 1
ATOM 3836 O O . ALA B 1 225 ? -2.062 10.234 0.639 1 98.25 225 ALA B O 1
ATOM 3837 N N . LEU B 1 226 ? -3.615 8.758 1.384 1 98.75 226 LEU B N 1
ATOM 3838 C CA . LEU B 1 226 ? -4.77 9.617 1.141 1 98.75 226 LEU B CA 1
ATOM 3839 C C . LEU B 1 226 ? -5 10.562 2.312 1 98.75 226 LEU B C 1
ATOM 3841 O O . LEU B 1 226 ? -4.648 10.242 3.451 1 98.75 226 LEU B O 1
ATOM 3845 N N . ILE B 1 227 ? -5.5 11.719 1.985 1 98.62 227 ILE B N 1
ATOM 3846 C CA . ILE B 1 227 ? -5.926 12.586 3.076 1 98.62 227 ILE B CA 1
ATOM 3847 C C . ILE B 1 227 ? -7.367 12.258 3.463 1 98.62 227 ILE B C 1
ATOM 3849 O O . ILE B 1 227 ? -8.305 12.578 2.725 1 98.62 227 ILE B O 1
ATOM 3853 N N . LEU B 1 228 ? -7.504 11.664 4.582 1 98.06 228 LEU B N 1
ATOM 3854 C CA . LEU B 1 228 ? -8.812 11.281 5.098 1 98.06 228 LEU B CA 1
ATOM 3855 C C . LEU B 1 228 ? -9.602 12.508 5.543 1 98.06 228 LEU B C 1
ATOM 3857 O O . LEU B 1 228 ? -10.805 12.602 5.301 1 98.06 228 LEU B O 1
ATOM 3861 N N . ALA B 1 229 ? -8.891 13.422 6.152 1 97.69 229 ALA B N 1
ATOM 3862 C CA . ALA B 1 229 ? -9.484 14.664 6.648 1 97.69 229 ALA B CA 1
ATOM 3863 C C . ALA B 1 229 ? -8.422 15.75 6.801 1 97.69 229 ALA B C 1
ATOM 3865 O O . ALA B 1 229 ? -7.223 15.461 6.812 1 97.69 229 ALA B O 1
ATOM 3866 N N . MET B 1 230 ? -8.883 16.969 6.836 1 97.81 230 MET B N 1
ATOM 3867 C CA . MET B 1 230 ? -8.047 18.141 7.117 1 97.81 230 MET B CA 1
ATOM 3868 C C . MET B 1 230 ? -8.656 18.984 8.227 1 97.81 230 MET B C 1
ATOM 3870 O O . MET B 1 230 ? -9.867 19.203 8.258 1 97.81 230 MET B O 1
ATOM 3874 N N . TRP B 1 231 ? -7.773 19.375 9.148 1 98.25 231 TRP B N 1
ATOM 3875 C CA . TRP B 1 231 ? -8.156 20.406 10.102 1 98.25 231 TRP B CA 1
ATOM 3876 C C . TRP B 1 231 ? -7.668 21.781 9.641 1 98.25 231 TRP B C 1
ATOM 3878 O O . TRP B 1 231 ? -6.516 21.922 9.219 1 98.25 231 TRP B O 1
ATOM 3888 N N . LEU B 1 232 ? -8.586 22.75 9.766 1 97.88 232 LEU B N 1
ATOM 3889 C CA . LEU B 1 232 ? -8.336 24.031 9.133 1 97.88 232 LEU B CA 1
ATOM 3890 C C . LEU B 1 232 ? -8.477 25.172 10.133 1 97.88 232 LEU B C 1
ATOM 3892 O O . LEU B 1 232 ? -9.336 26.047 9.969 1 97.88 232 LEU B O 1
ATOM 3896 N N . PRO B 1 233 ? -7.523 25.234 11.031 1 97.44 233 PRO B N 1
ATOM 3897 C CA . PRO B 1 233 ? -7.625 26.266 12.062 1 97.44 233 PRO B CA 1
ATOM 3898 C C . PRO B 1 233 ? -7.57 27.688 11.492 1 97.44 233 PRO B C 1
ATOM 3900 O O . PRO B 1 233 ? -8.25 28.578 11.992 1 97.44 233 PRO B O 1
ATOM 3903 N N . VAL B 1 234 ? -6.773 27.938 10.5 1 97.31 234 VAL B N 1
ATOM 3904 C CA . VAL B 1 234 ? -6.672 29.25 9.891 1 97.31 234 VAL B CA 1
ATOM 3905 C C . VAL B 1 234 ? -8.016 29.641 9.273 1 97.31 234 VAL B C 1
ATOM 3907 O O . VAL B 1 234 ? -8.484 30.766 9.461 1 97.31 234 VAL B O 1
ATOM 3910 N N . SER B 1 235 ? -8.578 28.766 8.562 1 97.75 235 SER B N 1
ATOM 3911 C CA . SER B 1 235 ? -9.891 29.016 7.973 1 97.75 235 SER B CA 1
ATOM 3912 C C . SER B 1 235 ? -10.938 29.281 9.047 1 97.75 235 SER B C 1
ATOM 3914 O O . SER B 1 235 ? -11.711 30.234 8.945 1 97.75 235 SER B O 1
ATOM 3916 N N . ARG B 1 236 ? -10.93 28.453 10.062 1 96.12 236 ARG B N 1
ATOM 3917 C CA . ARG B 1 236 ? -11.867 28.609 11.172 1 96.12 236 ARG B CA 1
ATOM 3918 C C . ARG B 1 236 ? -11.766 29.984 11.797 1 96.12 236 ARG B C 1
ATOM 3920 O O . ARG B 1 236 ? -12.781 30.625 12.086 1 96.12 236 ARG B O 1
ATOM 3927 N N . SER B 1 237 ? -10.609 30.438 11.969 1 95.75 237 SER B N 1
ATOM 3928 C CA . SER B 1 237 ? -10.359 31.688 12.672 1 95.75 237 SER B CA 1
ATOM 3929 C C . SER B 1 237 ? -10.898 32.875 11.898 1 95.75 237 SER B C 1
ATOM 3931 O O . SER B 1 237 ? -11.156 33.938 12.477 1 95.75 237 SER B O 1
ATOM 3933 N N . VAL B 1 238 ? -11.125 32.781 10.633 1 96.38 238 VAL B N 1
ATOM 3934 C CA . VAL B 1 238 ? -11.602 33.906 9.844 1 96.38 238 VAL B CA 1
ATOM 3935 C C . VAL B 1 238 ? -13.031 33.656 9.383 1 96.38 238 VAL B C 1
ATOM 3937 O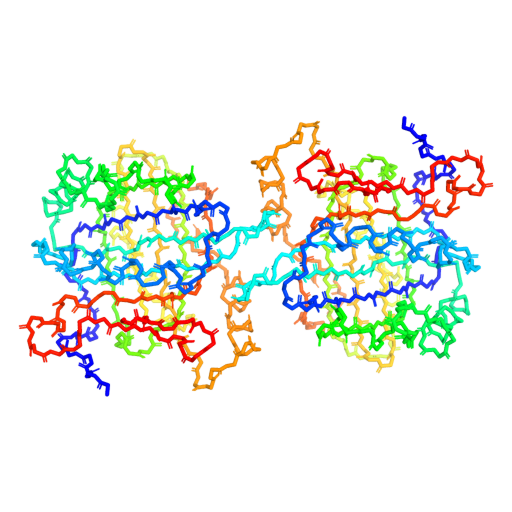 O . VAL B 1 238 ? -13.523 34.281 8.461 1 96.38 238 VAL B O 1
ATOM 3940 N N . GLY B 1 239 ? -13.617 32.656 9.945 1 95.62 239 GLY B N 1
ATOM 3941 C CA . GLY B 1 239 ? -15.039 32.406 9.727 1 95.62 239 GLY B CA 1
ATOM 3942 C C . GLY B 1 239 ? -15.312 31.422 8.625 1 95.62 239 GLY B C 1
ATOM 3943 O O . GLY B 1 239 ? -16.469 31.25 8.203 1 95.62 239 GLY B O 1
ATOM 3944 N N . GLY B 1 240 ? -14.289 30.688 8.133 1 97.19 240 GLY B N 1
ATOM 3945 C CA . GLY B 1 240 ? -14.469 29.688 7.094 1 97.19 240 GLY B CA 1
ATOM 3946 C C . GLY B 1 240 ? -14.648 28.281 7.645 1 97.19 240 GLY B C 1
ATOM 3947 O O . GLY B 1 240 ? -15.062 28.109 8.797 1 97.19 240 GLY B O 1
ATOM 3948 N N . ALA B 1 241 ? -14.398 27.312 6.797 1 96.75 241 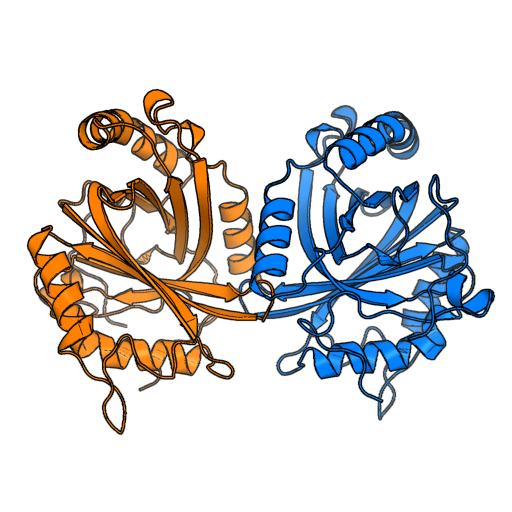ALA B N 1
ATOM 3949 C CA . ALA B 1 241 ? -14.57 25.906 7.152 1 96.75 241 ALA B CA 1
ATOM 3950 C C . ALA B 1 241 ? -13.594 25.5 8.258 1 96.75 241 ALA B C 1
ATOM 3952 O O . ALA B 1 241 ? -12.43 25.906 8.242 1 96.75 241 ALA B O 1
ATOM 3953 N N . ASN B 1 242 ? -14.078 24.703 9.133 1 95.81 242 ASN B N 1
ATOM 3954 C CA . ASN B 1 242 ? -13.227 24.219 10.211 1 95.81 242 ASN B CA 1
ATOM 3955 C C . ASN B 1 242 ? -12.461 22.969 9.797 1 95.81 242 ASN B C 1
ATOM 3957 O O . ASN B 1 242 ? -11.422 22.656 10.383 1 95.81 242 ASN B O 1
ATOM 3961 N N . GLN B 1 243 ? -13.086 22.266 8.922 1 96.06 243 GLN B N 1
ATOM 3962 C CA . GLN B 1 243 ? -12.508 21 8.469 1 96.06 243 GLN B CA 1
ATOM 3963 C C . GLN B 1 243 ? -13.008 20.641 7.074 1 96.06 243 GLN B C 1
ATOM 3965 O O . GLN B 1 243 ? -13.914 21.281 6.547 1 96.06 243 GLN B O 1
ATOM 3970 N N . ASP B 1 244 ? -12.336 19.672 6.508 1 96.62 244 ASP B N 1
ATOM 3971 C CA . ASP B 1 244 ? -12.711 19.172 5.188 1 96.62 244 ASP B CA 1
ATOM 3972 C C . ASP B 1 244 ? -12.398 17.688 5.051 1 96.62 244 ASP B C 1
ATOM 3974 O O . ASP B 1 244 ? -11.445 17.188 5.668 1 96.62 244 ASP B O 1
ATOM 3978 N N . THR B 1 245 ? -13.258 16.891 4.445 1 96.88 245 THR B N 1
ATOM 3979 C CA . THR B 1 245 ? -13.008 15.539 3.977 1 96.88 245 THR B CA 1
ATOM 3980 C C . THR B 1 245 ? -12.875 15.5 2.457 1 96.88 245 THR B C 1
ATOM 3982 O O . THR B 1 245 ? -13.82 15.164 1.751 1 96.88 245 THR B O 1
ATOM 3985 N N . PRO B 1 246 ? -11.664 15.742 1.987 1 97.31 246 PRO B N 1
ATOM 3986 C CA . PRO B 1 246 ? -11.461 16.125 0.589 1 97.31 246 PRO B CA 1
ATOM 3987 C C . PRO B 1 246 ? -11.75 14.992 -0.387 1 97.31 246 PRO B C 1
ATOM 3989 O O . PRO B 1 246 ? -12.008 15.234 -1.568 1 97.31 246 PRO B O 1
ATOM 3992 N N . LEU B 1 247 ? -11.773 13.758 0.053 1 98.19 247 LEU B N 1
ATOM 3993 C CA . LEU B 1 247 ? -11.891 12.641 -0.88 1 98.19 247 LEU B CA 1
ATOM 3994 C C . LEU B 1 247 ? -13.25 11.953 -0.732 1 98.19 247 LEU B C 1
ATOM 3996 O O . LEU B 1 247 ? -13.414 10.805 -1.159 1 98.19 247 LEU B O 1
ATOM 4000 N N . ALA B 1 248 ? -14.109 12.664 -0.066 1 95.5 248 ALA B N 1
ATOM 4001 C CA . ALA B 1 248 ? -15.492 12.203 -0.058 1 95.5 248 ALA B CA 1
ATOM 4002 C C . ALA B 1 248 ? -16.109 12.297 -1.449 1 95.5 248 ALA B C 1
ATOM 4004 O O . ALA B 1 248 ? -15.82 13.234 -2.199 1 95.5 248 ALA B O 1
ATOM 4005 N N . PRO B 1 249 ? -16.953 11.32 -1.868 1 95.31 249 PRO B N 1
ATOM 4006 C CA . PRO B 1 249 ? -17.547 10.242 -1.071 1 95.31 249 PRO B CA 1
ATOM 4007 C C . PRO B 1 249 ? -16.781 8.922 -1.195 1 95.31 249 PRO B C 1
ATOM 4009 O O . PRO B 1 249 ? -17.25 7.887 -0.717 1 95.31 249 PRO B O 1
ATOM 4012 N N . VAL B 1 250 ? -15.625 8.938 -1.864 1 96.25 250 VAL B N 1
ATOM 4013 C CA . VAL B 1 250 ? -14.859 7.695 -1.961 1 96.25 250 VAL B CA 1
ATOM 4014 C C . VAL B 1 250 ? -14.406 7.258 -0.57 1 96.25 250 VAL B C 1
ATOM 4016 O O . VAL B 1 250 ? -14.484 6.074 -0.23 1 96.25 250 VAL B O 1
ATOM 4019 N N . LEU B 1 251 ? -13.867 8.195 0.184 1 96.5 251 LEU B N 1
ATOM 4020 C CA . LEU B 1 251 ? -13.656 8.008 1.615 1 96.5 251 LEU B CA 1
ATOM 4021 C C . LEU B 1 251 ? -14.797 8.625 2.418 1 96.5 251 LEU B C 1
ATOM 4023 O O . LEU B 1 251 ? -15.445 9.562 1.955 1 96.5 251 LEU B O 1
ATOM 4027 N N . PRO B 1 252 ? -14.984 8.117 3.57 1 95 252 PRO B N 1
ATOM 4028 C CA . PRO B 1 252 ? -16.156 8.594 4.316 1 95 252 PRO B CA 1
ATOM 4029 C C . PRO B 1 252 ? -16 10.031 4.805 1 95 252 PRO B C 1
ATOM 4031 O O . PRO B 1 252 ? -14.883 10.484 5.055 1 95 252 PRO B O 1
ATOM 4034 N N . SER B 1 253 ? -17.172 10.633 4.914 1 93.56 253 SER B N 1
ATOM 4035 C CA . SER B 1 253 ? -17.234 11.945 5.547 1 93.56 253 SER B CA 1
ATOM 4036 C C . SER B 1 253 ? -17.609 11.82 7.02 1 93.56 253 SER B C 1
ATOM 4038 O O . SER B 1 253 ? -18.016 10.75 7.48 1 93.56 253 SER B O 1
ATOM 4040 N N . VAL B 1 254 ? -17.391 12.961 7.676 1 89.88 254 VAL B N 1
ATOM 4041 C CA . VAL B 1 254 ? -17.797 13.023 9.078 1 89.88 254 VAL B CA 1
ATOM 4042 C C . VAL B 1 254 ? -19.297 12.82 9.195 1 89.88 254 VAL B C 1
ATOM 4044 O O . VAL B 1 254 ? -20.078 13.391 8.422 1 89.88 254 VAL B O 1
ATOM 4047 N N . THR B 1 255 ? -19.641 11.828 10.078 1 82.75 255 THR B N 1
ATOM 4048 C CA . THR B 1 255 ? -21.062 11.656 10.367 1 82.75 255 THR B CA 1
ATOM 4049 C C . THR B 1 255 ? -21.406 12.227 11.734 1 82.75 255 THR B C 1
ATOM 4051 O O . THR B 1 255 ? -20.656 12.047 12.695 1 82.75 255 THR B O 1
ATOM 4054 N N . THR B 1 256 ? -22.297 13.172 11.891 1 66 256 THR B N 1
ATOM 4055 C CA . THR B 1 256 ? -22.719 13.812 13.133 1 66 256 THR B CA 1
ATOM 4056 C C . THR B 1 256 ? -23.734 12.945 13.867 1 66 256 THR B C 1
ATOM 4058 O O . THR B 1 256 ? -24.531 12.25 13.242 1 66 256 THR B O 1
#

Organism: Verticillium dahliae (strain VdLs.17 / ATCC MYA-4575 / FGSC 10137) (NCBI:txid498257)

Foldseek 3Di:
DWDFDQDDFWWDQFFKKKKKKFFFDPPQDQQNVQQVVVVVLVPLLPQPFWAKKFWFWDADPPPRTIIIIIIITGNDLVSQVVSVCCQAPPDWDDVVTDRNVPDNRTPDMDMDMWTWLTKGFRADPLFWWKKKKWKWAWDDDCQNVQCNVLVVVVQVVLVVLQFRMKTWTADRVRRMIMMMTTHGQDPDFDPVSVVVVQVSVVPDDDCVVSRDCNGVIDTDDIDMGTGQKMAHSSSVVVPTDGMDRNRPPNHPDHDD/DWDFDQDDFWWDQFFKKKKKKFFFDPPQDQQNVQQVVVVLLVPLLPQPFWAKKFWFWDADPPPRTIIIIIIITGNHLVSVVVSVCCQAPPDWDDVVTDRNVPDNRTPDMDMDMWTWLTKGFRADPLFWWKKKKWKWAWDDDCQNVQCNVLVVVVQVVLVVLQFRMKTWTADDVRRMTMMMTTHGQDPDFDPVSVVVVQVSVVPDDDCVVSRDCNGVIDTDDIDMGTGQKMAHSSSVVVPTDGMDRNRPPNHPHHDD

Radius of gyration: 24.68 Å; Cα contacts (8 Å, |Δi|>4): 1166; chains: 2; bounding box: 54×72×64 Å